Protein AF-A0A8S4RPH8-F1 (afdb_monomer_lite)

pLDDT: mean 87.45, std 13.66, range [38.25, 98.81]

Radius of gyration: 25.86 Å; chains: 1; bounding box: 67×75×61 Å

Foldseek 3Di:
DFDDPPDDDDPPDDQCVCVPPPDDDPRDTDDDDPPVVVVVVVVVLVVLLVLLLCLLVDPADVSNLVSLLVSLVVVDDLVSLQSSQCNNDVVGLVVQLVLLVVLVPDDPPDDRDDDPVLVRVLVNLCVQQNDPPSPPPPDDAADPVLVVLVSVLSSLVRNLSSLSSVLSSDHLVSSLVSLLVSLLSLLVSLVSLQVSQVSSCVRVVHDRQSSSNLSSLLVN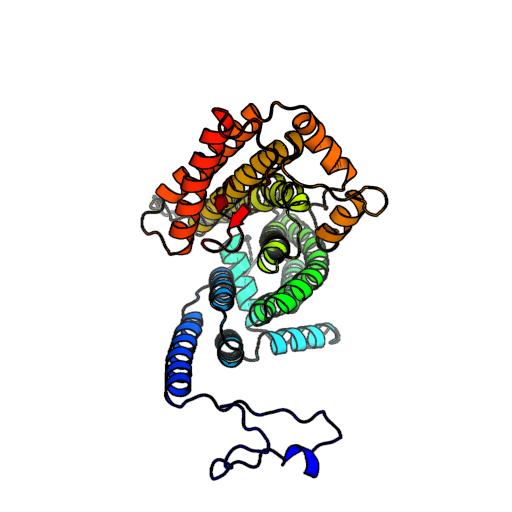LVSLLSNLLSCLLVVVDDLLLLLVSLVCLQPPSLVVNLVSSVSRLVSSVVVVVVVCVVVVDPDDDPDDSPCPVVSLVSLLSNLLSLLVNLLSLLCVLLLLGDDDDPVVDDPQVVVCVSCVSQQSHPVHDQHPVNVCVVCVVSNPDNSLVSLVSSLVSLVVSLVSLVVDPDDDLVSVLSNVQSVQSSVVSVCVSVVNCSVPSHHWDFQCPSPSRRGRTHDD

InterPro domains:
  IPR007244 NAA35-like [PTHR21373] (7-439)
  IPR057982 NAA35-like, TPR repeats [PF25789] (52-437)

Organism: NCBI:txid348720

Structure (mmCIF, N/CA/C/O backbone):
data_AF-A0A8S4RPH8-F1
#
_entry.id   AF-A0A8S4RPH8-F1
#
loop_
_atom_site.group_PDB
_atom_site.id
_atom_site.type_symbol
_atom_site.label_atom_id
_atom_site.label_alt_id
_atom_site.label_comp_id
_atom_site.label_asym_id
_atom_site.label_entity_id
_atom_site.label_seq_id
_atom_site.pdbx_PDB_ins_code
_atom_site.Cartn_x
_atom_site.Cartn_y
_atom_site.Cartn_z
_atom_site.occupancy
_atom_site.B_iso_or_equiv
_atom_site.auth_seq_id
_atom_site.auth_comp_id
_atom_site.auth_asym_id
_atom_site.auth_atom_id
_atom_site.pdbx_PDB_model_num
ATOM 1 N N . MET A 1 1 ? -29.205 -25.670 -6.471 1.00 46.91 1 MET A N 1
ATOM 2 C CA . MET A 1 1 ? -29.611 -26.889 -5.731 1.00 46.91 1 MET A CA 1
ATOM 3 C C . MET A 1 1 ? -28.368 -27.676 -5.351 1.00 46.91 1 MET A C 1
ATOM 5 O O . MET A 1 1 ? -27.483 -27.818 -6.190 1.00 46.91 1 MET A O 1
ATOM 9 N N . CYS A 1 2 ? -28.270 -28.148 -4.106 1.00 42.94 2 CYS A N 1
ATOM 10 C CA . CYS A 1 2 ? -27.351 -29.239 -3.774 1.00 42.94 2 CYS A CA 1
ATOM 11 C C . CYS A 1 2 ? -28.003 -30.526 -4.276 1.00 42.94 2 CYS A C 1
ATOM 13 O O . CYS A 1 2 ? -29.125 -30.809 -3.869 1.00 42.94 2 CYS A O 1
ATOM 15 N N . ILE A 1 3 ? -27.343 -31.258 -5.171 1.00 52.00 3 ILE A N 1
ATOM 16 C CA . ILE A 1 3 ? -27.846 -32.563 -5.604 1.00 52.00 3 ILE A CA 1
ATOM 17 C C . ILE A 1 3 ? -27.458 -33.559 -4.515 1.00 52.00 3 ILE A C 1
ATOM 19 O O . ILE A 1 3 ? -26.295 -33.945 -4.426 1.00 52.00 3 ILE A O 1
ATOM 23 N N . THR A 1 4 ? -28.391 -33.887 -3.627 1.00 50.34 4 THR A N 1
ATOM 24 C CA . THR A 1 4 ? -28.255 -34.999 -2.678 1.00 50.34 4 THR A CA 1
ATOM 25 C C . THR A 1 4 ? -28.663 -36.300 -3.366 1.00 50.34 4 THR A C 1
ATOM 27 O O . THR A 1 4 ? -29.328 -36.266 -4.403 1.00 50.34 4 THR A O 1
ATOM 30 N N . ALA A 1 5 ? -28.282 -37.447 -2.794 1.00 52.72 5 ALA A N 1
ATOM 31 C CA . ALA A 1 5 ? -28.662 -38.765 -3.314 1.00 52.72 5 ALA A CA 1
ATOM 32 C C . ALA A 1 5 ? -30.190 -38.934 -3.491 1.00 52.72 5 ALA A C 1
ATOM 34 O O . ALA A 1 5 ? -30.614 -39.683 -4.363 1.00 52.72 5 ALA A O 1
ATOM 35 N N . ASP A 1 6 ? -30.989 -38.172 -2.734 1.00 53.50 6 ASP A N 1
ATOM 36 C CA . ASP A 1 6 ? -32.458 -38.223 -2.740 1.00 53.50 6 ASP A CA 1
ATOM 37 C C . ASP A 1 6 ? -33.131 -37.181 -3.657 1.00 53.50 6 ASP A C 1
ATOM 39 O O . ASP A 1 6 ? -34.357 -37.093 -3.707 1.00 53.50 6 ASP A O 1
ATOM 43 N N . SER A 1 7 ? -32.363 -36.350 -4.371 1.00 56.56 7 SER A N 1
ATOM 44 C CA . SER A 1 7 ? -32.926 -35.370 -5.314 1.00 56.56 7 SER A CA 1
ATOM 45 C C . SER A 1 7 ? -33.059 -35.965 -6.725 1.00 56.56 7 SER A C 1
ATOM 47 O O . SER A 1 7 ? -32.158 -36.694 -7.145 1.00 56.56 7 SER A O 1
ATOM 49 N N . PRO A 1 8 ? -34.144 -35.674 -7.482 1.00 59.94 8 PRO A N 1
ATOM 50 C CA . PRO A 1 8 ? -34.321 -36.213 -8.828 1.00 59.94 8 PRO A CA 1
ATOM 51 C C . PRO A 1 8 ? -33.111 -35.853 -9.686 1.00 59.94 8 PRO A C 1
ATOM 53 O O . PRO A 1 8 ? -32.756 -34.676 -9.779 1.00 59.94 8 PRO A O 1
ATOM 56 N N . ASN A 1 9 ? -32.470 -36.862 -10.280 1.00 61.53 9 ASN A N 1
ATOM 57 C CA . ASN A 1 9 ? -31.233 -36.663 -11.021 1.00 61.53 9 ASN A CA 1
ATOM 58 C C . ASN A 1 9 ? -31.468 -35.667 -12.176 1.00 61.53 9 ASN A C 1
ATOM 60 O O . ASN A 1 9 ? -32.284 -35.959 -13.059 1.00 61.53 9 ASN A O 1
ATOM 64 N N . PRO A 1 10 ? -30.817 -34.486 -12.194 1.00 65.88 10 PRO A N 1
ATOM 65 C CA . PRO A 1 10 ? -30.970 -33.571 -13.312 1.00 65.88 10 PRO A CA 1
ATOM 66 C C . PRO A 1 10 ? -30.472 -34.249 -14.591 1.00 65.88 10 PRO A C 1
ATOM 68 O O . PRO A 1 10 ? -29.350 -34.750 -14.641 1.00 65.88 10 PRO A O 1
ATOM 71 N N . ILE A 1 11 ? -31.320 -34.267 -15.625 1.00 68.69 11 ILE A N 1
ATOM 72 C CA . ILE A 1 11 ? -31.035 -34.918 -16.912 1.00 68.69 11 ILE A CA 1
ATOM 73 C C . ILE A 1 11 ? -29.641 -34.504 -17.409 1.00 68.69 11 ILE A C 1
ATOM 75 O O . ILE A 1 11 ? -29.354 -33.315 -17.556 1.00 68.69 11 ILE A O 1
ATOM 79 N N . GLY A 1 12 ? -28.781 -35.494 -17.662 1.00 76.06 12 GLY A N 1
ATOM 80 C CA . GLY A 1 12 ? -27.424 -35.296 -18.180 1.00 76.06 12 GLY A CA 1
ATOM 81 C C . GLY A 1 12 ? -26.321 -35.102 -17.129 1.00 76.06 12 GLY A C 1
ATOM 82 O O . GLY A 1 12 ? -25.168 -34.932 -17.517 1.00 76.06 12 GLY A O 1
ATOM 83 N N . PHE A 1 13 ? -26.625 -35.153 -15.828 1.00 74.94 13 PHE A N 1
ATOM 84 C CA . PHE A 1 13 ? -25.622 -35.137 -14.756 1.00 74.94 13 PHE A CA 1
ATOM 85 C C . PHE A 1 13 ? -25.582 -36.489 -14.025 1.00 74.94 13 PHE A C 1
ATOM 87 O O . PHE A 1 13 ? -26.614 -37.101 -13.788 1.00 74.94 13 PHE A O 1
ATOM 94 N N . GLU A 1 14 ? -24.388 -36.966 -13.662 1.00 74.94 14 GLU A N 1
ATOM 95 C CA . GLU A 1 14 ? -24.196 -38.169 -12.834 1.00 74.94 14 GLU A CA 1
ATOM 96 C C . GLU A 1 14 ? -23.436 -37.773 -11.555 1.00 74.94 14 GLU A C 1
ATOM 98 O O . GLU A 1 14 ? -22.209 -37.625 -11.584 1.00 74.94 14 GLU A O 1
ATOM 103 N N . PRO A 1 15 ? -24.136 -37.537 -10.430 1.00 68.31 15 PRO A N 1
ATOM 104 C CA . PRO A 1 15 ? -23.531 -37.020 -9.201 1.00 68.31 15 PRO A CA 1
ATOM 105 C C . PRO A 1 15 ? -22.491 -37.965 -8.588 1.00 68.31 15 PRO A C 1
ATOM 107 O O . PRO A 1 15 ? -21.576 -37.504 -7.903 1.00 68.31 15 PRO A O 1
ATOM 110 N N . MET A 1 16 ? -22.610 -39.274 -8.844 1.00 69.31 16 MET A N 1
ATOM 111 C CA . MET A 1 16 ? -21.750 -40.306 -8.262 1.00 69.31 16 MET A CA 1
ATOM 112 C C . MET A 1 16 ? -20.625 -40.751 -9.201 1.00 69.31 16 MET A C 1
ATOM 114 O O . MET A 1 16 ? -19.896 -41.690 -8.882 1.00 69.31 16 MET A O 1
ATOM 118 N N . ILE A 1 17 ? -20.405 -40.053 -10.323 1.00 73.94 17 ILE A N 1
ATOM 119 C CA . ILE A 1 17 ? -19.349 -40.402 -11.289 1.00 73.94 17 ILE A CA 1
ATOM 120 C C . ILE A 1 17 ? -17.954 -40.449 -10.644 1.00 73.94 17 ILE A C 1
ATOM 122 O O . ILE A 1 17 ? -17.125 -41.297 -10.979 1.00 73.94 17 ILE A O 1
ATOM 126 N N . ASN A 1 18 ? -17.733 -39.603 -9.634 1.00 69.19 18 ASN A N 1
ATOM 127 C CA . ASN A 1 18 ? -16.489 -39.541 -8.871 1.00 69.19 18 ASN A CA 1
ATOM 128 C C . ASN A 1 18 ? -16.220 -40.814 -8.049 1.00 69.19 18 ASN A C 1
ATOM 130 O O . ASN A 1 18 ? -15.062 -41.109 -7.787 1.00 69.19 18 ASN A O 1
ATOM 134 N N . GLN A 1 19 ? -17.248 -41.587 -7.673 1.00 69.25 19 GLN A N 1
ATOM 135 C CA . GLN A 1 19 ? -17.074 -42.852 -6.941 1.00 69.25 19 GLN A CA 1
ATOM 136 C C . GLN A 1 19 ? -16.548 -43.984 -7.833 1.00 69.25 19 GLN A C 1
ATOM 138 O O . GLN A 1 19 ? -16.021 -44.967 -7.321 1.00 69.25 19 GLN A O 1
ATOM 143 N N . ARG A 1 20 ? -16.708 -43.864 -9.159 1.00 71.44 20 ARG A N 1
ATOM 144 C CA . ARG A 1 20 ? -16.336 -44.909 -10.125 1.00 71.44 20 ARG A CA 1
ATOM 145 C C . ARG A 1 20 ? -15.038 -44.616 -10.878 1.00 71.44 20 ARG A C 1
ATOM 147 O O . ARG A 1 20 ? -14.388 -45.557 -11.316 1.00 71.44 20 ARG A O 1
ATOM 154 N N . LEU A 1 21 ? -14.687 -43.339 -11.067 1.00 71.81 21 LEU A N 1
ATOM 155 C CA . LEU A 1 21 ? -13.603 -42.922 -11.973 1.00 71.81 21 LEU A CA 1
ATOM 156 C C . LEU A 1 21 ? -12.443 -42.176 -11.303 1.00 71.81 21 LEU A C 1
ATOM 158 O O . LEU A 1 21 ? -11.414 -41.984 -11.949 1.00 71.81 21 LEU A O 1
ATOM 162 N N . LEU A 1 22 ? -12.581 -41.732 -10.049 1.00 64.44 22 LEU A N 1
ATOM 163 C CA . LEU A 1 22 ? -11.522 -40.998 -9.352 1.00 64.44 22 LEU A CA 1
ATOM 164 C C . LEU A 1 22 ? -10.937 -41.820 -8.193 1.00 64.44 22 LEU A C 1
ATOM 166 O O . LEU A 1 22 ? -11.659 -42.602 -7.572 1.00 64.44 22 LEU A O 1
ATOM 170 N N . PRO A 1 23 ? -9.641 -41.632 -7.868 1.00 68.38 23 PRO A N 1
ATOM 171 C CA . PRO A 1 23 ? -9.047 -42.178 -6.649 1.00 68.38 23 PRO A CA 1
ATOM 172 C C . PRO A 1 23 ? -9.836 -41.729 -5.405 1.00 68.38 23 PRO A C 1
ATOM 174 O O . PRO A 1 23 ? -10.525 -40.703 -5.461 1.00 68.38 23 PRO A O 1
ATOM 177 N N . PRO A 1 24 ? -9.743 -42.470 -4.282 1.00 66.88 24 PRO A N 1
ATOM 178 C CA . PRO A 1 24 ? -10.590 -42.277 -3.108 1.00 66.88 24 PRO A CA 1
ATOM 179 C C . PRO A 1 24 ? -10.485 -40.842 -2.588 1.00 66.88 24 PRO A C 1
ATOM 181 O O . PRO A 1 24 ? -9.533 -40.447 -1.920 1.00 66.88 24 PRO A O 1
ATOM 184 N N . THR A 1 25 ? -11.496 -40.049 -2.920 1.00 68.62 25 THR A N 1
ATOM 185 C CA . THR A 1 25 ? -11.706 -38.693 -2.427 1.00 68.62 25 THR A CA 1
ATOM 186 C C . THR A 1 25 ? -13.096 -38.650 -1.817 1.00 68.62 25 THR A C 1
ATOM 188 O O . THR A 1 25 ? -14.011 -39.324 -2.294 1.00 68.62 25 THR A O 1
ATOM 191 N N . PHE A 1 26 ? -13.265 -37.889 -0.733 1.00 73.75 26 PHE A N 1
ATOM 192 C CA . PHE A 1 26 ? -14.580 -37.745 -0.113 1.00 73.75 26 PHE A CA 1
ATOM 193 C C . PHE A 1 26 ? -15.610 -37.282 -1.157 1.00 73.75 26 PHE A C 1
ATOM 195 O O . PHE A 1 26 ? -15.309 -36.345 -1.910 1.00 73.75 26 PHE A O 1
ATOM 202 N N . PRO A 1 27 ? -16.812 -37.892 -1.205 1.00 69.06 27 PRO A N 1
ATOM 203 C CA . PRO A 1 27 ? -17.864 -37.477 -2.122 1.00 69.06 27 PRO A CA 1
ATOM 204 C C . PRO A 1 27 ? -18.134 -35.974 -1.995 1.00 69.06 27 PRO A C 1
ATOM 206 O O . PRO A 1 27 ? -18.376 -35.460 -0.903 1.00 69.06 27 PRO A O 1
ATOM 209 N N . ARG A 1 28 ? -18.078 -35.252 -3.119 1.00 70.69 28 ARG A N 1
ATOM 210 C CA . ARG A 1 28 ? -18.385 -33.818 -3.175 1.00 70.69 28 ARG A CA 1
ATOM 211 C C . ARG A 1 28 ? -19.731 -33.614 -3.847 1.00 70.69 28 ARG A C 1
ATOM 213 O O . ARG A 1 28 ? -19.908 -33.998 -4.998 1.00 70.69 28 ARG A O 1
ATOM 220 N N . TYR A 1 29 ? -20.647 -32.947 -3.155 1.00 71.69 29 TYR A N 1
ATOM 221 C CA . TYR A 1 29 ? -21.921 -32.545 -3.740 1.00 71.69 29 TYR A CA 1
ATOM 222 C C . TYR A 1 29 ? -21.719 -31.367 -4.693 1.00 71.69 29 TYR A C 1
ATOM 224 O O . TYR A 1 29 ? -21.334 -30.268 -4.279 1.00 71.69 29 TYR A O 1
ATOM 232 N N . THR A 1 30 ? -22.005 -31.580 -5.975 1.00 70.50 30 THR A N 1
ATOM 233 C CA . THR A 1 30 ? -21.982 -30.506 -6.968 1.00 70.50 30 THR A CA 1
ATOM 234 C C . THR A 1 30 ? -23.157 -29.566 -6.721 1.00 70.50 30 THR A C 1
ATOM 236 O O . THR A 1 30 ? -24.324 -29.950 -6.819 1.00 70.50 30 THR A O 1
ATOM 239 N N . ARG A 1 31 ? -22.859 -28.305 -6.401 1.00 75.69 31 ARG A N 1
ATOM 240 C CA . ARG A 1 31 ? -23.871 -27.246 -6.345 1.00 75.69 31 ARG A CA 1
ATOM 241 C C . ARG A 1 31 ? -24.101 -26.710 -7.750 1.00 75.69 31 ARG A C 1
ATOM 243 O O . ARG A 1 31 ? -23.268 -25.968 -8.267 1.00 75.69 31 ARG A O 1
ATOM 250 N N . ILE A 1 32 ? -25.237 -27.052 -8.351 1.00 78.94 32 ILE A N 1
ATOM 251 C CA . ILE A 1 32 ? -25.654 -26.430 -9.610 1.00 78.94 32 ILE A CA 1
ATOM 252 C C . ILE A 1 32 ? -26.264 -25.064 -9.290 1.00 78.94 32 ILE A C 1
ATOM 254 O O . ILE A 1 32 ? -27.239 -24.968 -8.528 1.00 78.94 32 ILE A O 1
ATOM 258 N N . LYS A 1 33 ? -25.661 -24.011 -9.854 1.00 84.06 33 LYS A N 1
ATOM 259 C CA . LYS A 1 33 ? -26.178 -22.641 -9.773 1.00 84.06 33 LYS A CA 1
ATOM 260 C C . LYS A 1 33 ? -27.482 -22.524 -10.571 1.00 84.06 33 LYS A C 1
ATOM 262 O O . LYS A 1 33 ? -27.541 -23.048 -11.685 1.00 84.06 33 LYS A O 1
ATOM 267 N N . PRO A 1 34 ? -28.508 -21.831 -10.053 1.00 89.00 34 PRO A N 1
ATOM 268 C CA . PRO A 1 34 ? -29.688 -21.483 -10.836 1.00 89.00 34 PRO A CA 1
ATOM 269 C C . PRO A 1 34 ? -29.317 -20.737 -12.124 1.00 89.00 34 PRO A C 1
ATOM 271 O O . PRO A 1 34 ? -28.357 -19.965 -12.152 1.00 89.00 34 PRO A O 1
ATOM 274 N N . ARG A 1 35 ? -30.111 -20.924 -13.186 1.00 89.56 35 ARG A N 1
ATOM 275 C CA . ARG A 1 35 ? -29.867 -20.297 -14.498 1.00 89.56 35 ARG A CA 1
ATOM 276 C C . ARG A 1 35 ? -29.704 -18.775 -14.407 1.00 89.56 35 ARG A C 1
ATOM 278 O O . ARG A 1 35 ? -28.818 -18.235 -15.059 1.00 89.56 35 ARG A O 1
ATOM 285 N N . ALA A 1 36 ? -30.525 -18.100 -13.602 1.00 94.88 36 ALA A N 1
ATOM 286 C CA . ALA A 1 36 ? -30.471 -16.645 -13.448 1.00 94.88 36 ALA A CA 1
ATOM 287 C C . ALA A 1 36 ? -29.120 -16.175 -12.873 1.00 94.88 36 ALA A C 1
ATOM 289 O O . ALA A 1 36 ? -28.465 -15.319 -13.462 1.00 94.88 36 ALA A O 1
ATOM 290 N N . GLU A 1 37 ? -28.652 -16.809 -11.793 1.00 93.88 37 GLU A N 1
ATOM 291 C CA . GLU A 1 37 ? -27.339 -16.525 -11.196 1.00 93.88 37 GLU A CA 1
ATOM 292 C C . GLU A 1 37 ? -26.182 -16.843 -12.153 1.00 93.88 37 GLU A C 1
ATOM 294 O O . GLU A 1 37 ? -25.170 -16.142 -12.172 1.00 93.88 37 GLU A O 1
ATOM 299 N N . ALA A 1 38 ? -26.309 -17.907 -12.954 1.00 91.81 38 ALA A N 1
ATOM 300 C CA . ALA A 1 38 ? -25.299 -18.262 -13.946 1.00 91.81 38 ALA A CA 1
ATOM 301 C C . ALA A 1 38 ? -25.190 -17.199 -15.052 1.00 91.81 38 ALA A C 1
ATOM 303 O O . ALA A 1 38 ? -24.082 -16.795 -15.399 1.00 91.81 38 ALA A O 1
ATOM 304 N N . LEU A 1 39 ? -26.322 -16.709 -15.569 1.00 95.31 39 LEU A N 1
ATOM 305 C CA . LEU A 1 39 ? -26.347 -15.638 -16.569 1.00 95.31 39 LEU A CA 1
ATOM 306 C C . LEU A 1 39 ? -25.771 -14.330 -16.013 1.00 95.31 39 LEU A C 1
ATOM 308 O O . LEU A 1 39 ? -24.930 -13.719 -16.670 1.00 95.31 39 LEU A O 1
ATOM 312 N N . GLN A 1 40 ? -26.140 -13.953 -14.785 1.00 95.25 40 GLN A N 1
ATOM 313 C CA . GLN A 1 40 ? -25.557 -12.791 -14.109 1.00 95.25 40 GLN A CA 1
ATOM 314 C C . GLN A 1 40 ? -24.035 -12.932 -13.963 1.00 95.25 40 GLN A C 1
ATOM 316 O O . GLN A 1 40 ? -23.287 -12.006 -14.270 1.00 95.25 40 GLN A O 1
ATOM 321 N N . TYR A 1 41 ? -23.553 -14.110 -13.556 1.00 91.81 41 TYR A N 1
ATOM 322 C CA . TYR A 1 41 ? -22.118 -14.369 -13.454 1.00 91.81 41 TYR A CA 1
ATOM 323 C C . TYR A 1 41 ? -21.385 -14.160 -14.789 1.00 91.81 41 TYR A C 1
ATOM 325 O O . TYR A 1 41 ? -20.282 -13.604 -14.791 1.00 91.81 41 TYR A O 1
ATOM 333 N N . PHE A 1 42 ? -21.973 -14.594 -15.911 1.00 93.94 42 PHE A N 1
ATOM 334 C CA . PHE A 1 42 ? -21.388 -14.396 -17.238 1.00 93.94 42 PHE A CA 1
ATOM 335 C C . PHE A 1 42 ? -21.365 -12.922 -17.651 1.00 93.94 42 PHE A C 1
ATOM 337 O O . PHE A 1 42 ? -20.335 -12.466 -18.148 1.00 93.94 42 PHE A O 1
ATOM 344 N N . ASP A 1 43 ? -22.430 -12.162 -17.396 1.00 95.25 43 ASP A N 1
ATOM 345 C CA . ASP A 1 43 ? -22.459 -10.724 -17.695 1.00 95.25 43 ASP A CA 1
ATOM 346 C C . ASP A 1 43 ? -21.395 -9.952 -16.892 1.00 95.25 43 ASP A C 1
ATOM 348 O O . ASP A 1 43 ? -20.587 -9.185 -17.433 1.00 95.25 43 ASP A O 1
ATOM 352 N N . GLU A 1 44 ? -21.280 -10.251 -15.596 1.00 94.00 44 GLU A N 1
ATOM 353 C CA . GLU A 1 44 ? -20.223 -9.686 -14.761 1.00 94.00 44 GLU A CA 1
ATOM 354 C C . GLU A 1 44 ? -18.822 -10.124 -15.215 1.00 94.00 44 GLU A C 1
ATOM 356 O O . GLU A 1 44 ? -17.867 -9.349 -15.137 1.00 94.00 44 GLU A O 1
ATOM 361 N N . LEU A 1 45 ? -18.659 -11.369 -15.681 1.00 94.12 45 LEU A N 1
ATOM 362 C CA . LEU A 1 45 ? -17.385 -11.862 -16.204 1.00 94.12 45 LEU A CA 1
ATOM 363 C C . LEU A 1 45 ? -16.972 -11.087 -17.455 1.00 94.12 45 LEU A C 1
ATOM 365 O O . LEU A 1 45 ? -15.829 -10.635 -17.519 1.00 94.12 45 LEU A O 1
ATOM 369 N N . VAL A 1 46 ? -17.885 -10.886 -18.408 1.00 95.44 46 VAL A N 1
ATOM 370 C CA . VAL A 1 46 ? -17.630 -10.075 -19.607 1.00 95.44 46 VAL A CA 1
ATOM 371 C C . VAL A 1 46 ? -17.259 -8.649 -19.208 1.00 95.44 46 VAL A C 1
ATOM 373 O O . VAL A 1 46 ? -16.288 -8.096 -19.723 1.00 95.44 46 VAL A O 1
ATOM 376 N N . THR A 1 47 ? -17.951 -8.067 -18.228 1.00 94.88 47 THR A N 1
ATOM 377 C CA . THR A 1 47 ? -17.619 -6.737 -17.702 1.00 94.88 47 THR A CA 1
ATOM 378 C C . THR A 1 47 ? -16.221 -6.683 -17.082 1.00 94.88 47 THR A C 1
ATOM 380 O O . THR A 1 47 ? -15.451 -5.778 -17.408 1.00 94.88 47 THR A O 1
ATOM 383 N N . ARG A 1 48 ? -15.836 -7.678 -16.271 1.00 94.88 48 ARG A N 1
ATOM 384 C CA . ARG A 1 48 ? -14.478 -7.786 -15.708 1.00 94.88 48 ARG A CA 1
ATOM 385 C C . ARG A 1 48 ? -13.411 -7.964 -16.789 1.00 94.88 48 ARG A C 1
ATOM 387 O O . ARG A 1 48 ? -12.347 -7.367 -16.676 1.00 94.88 48 ARG A O 1
ATOM 394 N N . LEU A 1 49 ? -13.677 -8.741 -17.840 1.00 95.25 49 LEU A N 1
ATOM 395 C CA . LEU A 1 49 ? -12.745 -8.927 -18.960 1.00 95.25 49 LEU A CA 1
ATOM 396 C C . LEU A 1 49 ? -12.587 -7.648 -19.795 1.00 95.25 49 LEU A C 1
ATOM 398 O O . LEU A 1 49 ? -11.462 -7.263 -20.106 1.00 95.25 49 LEU A O 1
ATOM 402 N N . ARG A 1 50 ? -13.683 -6.928 -20.077 1.00 95.00 50 ARG A N 1
ATOM 403 C CA . ARG A 1 50 ? -13.630 -5.593 -20.703 1.00 95.00 50 ARG A CA 1
ATOM 404 C C . ARG A 1 50 ? -12.860 -4.596 -19.846 1.00 95.00 50 ARG A C 1
ATOM 406 O O . ARG A 1 50 ? -12.133 -3.763 -20.379 1.00 95.00 50 ARG A O 1
ATOM 413 N N . HIS A 1 51 ? -13.013 -4.664 -18.523 1.00 95.06 51 HIS A N 1
ATOM 414 C CA . HIS A 1 51 ? -12.227 -3.835 -17.620 1.00 95.06 51 HIS A CA 1
ATOM 415 C C . HIS A 1 51 ? -10.743 -4.202 -17.700 1.00 95.06 51 HIS A C 1
ATOM 417 O O . HIS A 1 51 ? -9.942 -3.305 -17.933 1.00 95.06 51 HIS A O 1
ATOM 423 N N . ALA A 1 52 ? -10.394 -5.491 -17.609 1.00 95.69 52 ALA A N 1
ATOM 424 C CA . ALA A 1 52 ? -9.019 -5.982 -17.720 1.00 95.69 52 ALA A CA 1
ATOM 425 C C . ALA A 1 52 ? -8.337 -5.539 -19.021 1.00 95.69 52 ALA A C 1
ATOM 427 O O . ALA A 1 52 ? -7.170 -5.168 -18.985 1.00 95.69 52 ALA A O 1
ATOM 428 N N . TRP A 1 53 ? -9.068 -5.494 -20.142 1.00 95.88 53 TRP A N 1
ATOM 429 C CA . TRP A 1 53 ? -8.559 -4.998 -21.426 1.00 95.88 53 TRP A CA 1
ATOM 430 C C . TRP A 1 53 ? -7.985 -3.578 -21.350 1.00 95.88 53 TRP A C 1
ATOM 432 O O . TRP A 1 53 ? -7.041 -3.264 -22.063 1.00 95.88 53 TRP A O 1
ATOM 442 N N . LYS A 1 54 ? -8.472 -2.724 -20.440 1.00 96.06 54 LYS A N 1
ATOM 443 C CA . LYS A 1 54 ? -7.956 -1.353 -20.272 1.00 96.06 54 LYS A CA 1
ATOM 444 C C . LYS A 1 54 ? -6.475 -1.298 -19.874 1.00 96.06 54 LYS A C 1
ATOM 446 O O . LYS A 1 54 ? -5.872 -0.235 -20.005 1.00 96.06 54 LYS A O 1
ATOM 451 N N . ILE A 1 55 ? -5.875 -2.412 -19.441 1.00 95.56 55 ILE A N 1
ATOM 452 C CA . ILE A 1 55 ? -4.432 -2.498 -19.192 1.00 95.56 55 ILE A CA 1
ATOM 453 C C . ILE A 1 55 ? -3.598 -2.162 -20.434 1.00 95.56 55 ILE A C 1
ATOM 455 O O . ILE A 1 55 ? -2.507 -1.621 -20.296 1.00 95.56 55 ILE A O 1
ATOM 459 N N . THR A 1 56 ? -4.119 -2.402 -21.644 1.00 92.25 56 THR A N 1
ATOM 460 C CA . THR A 1 56 ? -3.418 -2.079 -22.899 1.00 92.25 56 THR A CA 1
ATOM 461 C C . THR A 1 56 ? -3.241 -0.575 -23.103 1.00 92.25 56 THR A C 1
ATOM 463 O O . THR A 1 56 ? -2.445 -0.156 -23.935 1.00 92.25 56 THR A O 1
ATOM 466 N N . SER A 1 57 ? -3.991 0.245 -22.362 1.00 93.38 57 SER A N 1
ATOM 467 C CA . SER A 1 57 ? -3.873 1.703 -22.373 1.00 93.38 57 SER A CA 1
ATOM 468 C C . SER A 1 57 ? -2.869 2.231 -21.342 1.00 93.38 57 SER A C 1
ATOM 470 O O . SER A 1 57 ? -2.640 3.440 -21.286 1.00 93.38 57 SER A O 1
ATOM 472 N N . ALA A 1 58 ? -2.286 1.369 -20.499 1.00 92.69 58 ALA A N 1
ATOM 473 C CA . ALA A 1 58 ? -1.271 1.780 -19.539 1.00 92.69 58 ALA A CA 1
ATOM 474 C C . ALA A 1 58 ? 0.014 2.186 -20.275 1.00 92.69 58 ALA A C 1
ATOM 476 O O . ALA A 1 58 ? 0.593 1.414 -21.033 1.00 92.69 58 ALA A O 1
ATOM 477 N N . THR A 1 59 ? 0.467 3.415 -20.039 1.00 89.75 59 THR A N 1
ATOM 478 C CA . THR A 1 59 ? 1.602 4.011 -20.762 1.00 89.75 59 THR A CA 1
ATOM 479 C C . THR A 1 59 ? 2.952 3.757 -20.100 1.00 89.75 59 THR A C 1
ATOM 481 O O . THR A 1 59 ? 3.989 4.008 -20.705 1.00 89.75 59 THR A O 1
ATOM 484 N N . ASN A 1 60 ? 2.959 3.308 -18.845 1.00 92.44 60 ASN A N 1
ATOM 485 C CA . ASN A 1 60 ? 4.167 3.059 -18.066 1.00 92.44 60 ASN A CA 1
ATOM 486 C C . ASN A 1 60 ? 3.911 2.001 -16.981 1.00 92.44 60 ASN A C 1
ATOM 488 O O . ASN A 1 60 ? 2.763 1.707 -16.634 1.00 92.44 60 ASN A O 1
ATOM 492 N N . PHE A 1 61 ? 5.001 1.473 -16.418 1.00 95.69 61 PHE A N 1
ATOM 493 C CA . PHE A 1 61 ? 4.961 0.413 -15.411 1.00 95.69 61 PHE A CA 1
ATOM 494 C C . PHE A 1 61 ? 4.173 0.791 -14.148 1.00 95.69 61 PHE A C 1
ATOM 496 O O . PHE A 1 61 ? 3.414 -0.033 -13.653 1.00 95.69 61 PHE A O 1
ATOM 503 N N . HIS A 1 62 ? 4.310 2.019 -13.630 1.00 95.00 62 HIS A N 1
ATOM 504 C CA . HIS A 1 62 ? 3.621 2.430 -12.398 1.00 95.00 62 HIS A CA 1
ATOM 505 C C . HIS A 1 62 ? 2.104 2.469 -12.596 1.00 95.00 62 HIS A C 1
ATOM 507 O O . HIS A 1 62 ? 1.369 1.902 -11.795 1.00 95.00 62 HIS A O 1
ATOM 513 N N . THR A 1 63 ? 1.636 3.033 -13.715 1.00 93.69 63 THR A N 1
ATOM 514 C CA . THR A 1 63 ? 0.208 3.026 -14.067 1.00 93.69 63 THR A CA 1
ATOM 515 C C . THR A 1 63 ? -0.324 1.610 -14.285 1.00 93.69 63 THR A C 1
ATOM 517 O O . THR A 1 63 ? -1.440 1.306 -13.866 1.00 93.69 63 THR A O 1
ATOM 520 N N . ALA A 1 64 ? 0.464 0.729 -14.909 1.00 95.75 64 ALA A N 1
ATOM 521 C CA . ALA A 1 64 ? 0.093 -0.675 -15.048 1.00 95.75 64 ALA A CA 1
ATOM 522 C C . ALA A 1 64 ? -0.021 -1.355 -13.676 1.00 95.75 64 ALA A C 1
ATOM 524 O O . ALA A 1 64 ? -1.036 -1.979 -13.385 1.00 95.75 64 ALA A O 1
ATOM 525 N N . LEU A 1 65 ? 0.977 -1.197 -12.805 1.00 95.94 65 LEU A N 1
ATOM 526 C CA . LEU A 1 65 ? 0.984 -1.782 -11.466 1.00 95.94 65 LEU A CA 1
ATOM 527 C C . LEU A 1 65 ? -0.211 -1.302 -10.628 1.00 95.94 65 LEU A C 1
ATOM 529 O O . LEU A 1 65 ? -0.897 -2.127 -10.022 1.00 95.94 65 LEU A O 1
ATOM 533 N N . ASP A 1 66 ? -0.515 -0.003 -10.648 1.00 93.38 66 ASP A N 1
ATOM 534 C CA . ASP A 1 66 ? -1.692 0.567 -9.982 1.00 93.38 66 ASP A CA 1
ATOM 535 C C . ASP A 1 66 ? -2.990 -0.057 -10.497 1.00 93.38 66 ASP A C 1
ATOM 537 O O . ASP A 1 66 ? -3.855 -0.435 -9.704 1.00 93.38 66 ASP A O 1
ATOM 541 N N . PHE A 1 67 ? -3.098 -0.244 -11.817 1.00 95.12 67 PHE A N 1
ATOM 542 C CA . PHE A 1 67 ? -4.225 -0.943 -12.423 1.00 95.12 67 PHE A CA 1
ATOM 543 C C . PHE A 1 67 ? -4.325 -2.392 -11.927 1.00 95.12 67 PHE A C 1
ATOM 545 O O . PHE A 1 67 ? -5.414 -2.841 -11.577 1.00 95.12 67 PHE A O 1
ATOM 552 N N . PHE A 1 68 ? -3.211 -3.126 -11.853 1.00 95.50 68 PHE A N 1
ATOM 553 C CA . PHE A 1 68 ? -3.186 -4.496 -11.329 1.00 95.50 68 PHE A CA 1
ATOM 554 C C . PHE A 1 68 ? -3.663 -4.569 -9.877 1.00 95.50 68 PHE A C 1
ATOM 556 O O . PHE A 1 68 ? -4.471 -5.439 -9.538 1.00 95.50 68 PHE A O 1
ATOM 563 N N . MET A 1 69 ? -3.197 -3.657 -9.023 1.00 92.25 69 MET A N 1
ATOM 564 C CA . MET A 1 69 ? -3.621 -3.597 -7.626 1.00 92.25 69 MET A CA 1
ATOM 565 C C . MET A 1 69 ? -5.103 -3.246 -7.502 1.00 92.25 69 MET A C 1
ATOM 567 O O . MET A 1 69 ? -5.819 -3.909 -6.751 1.00 92.25 69 MET A O 1
ATOM 571 N N . GLU A 1 70 ? -5.589 -2.268 -8.266 1.00 91.06 70 GLU A N 1
ATOM 572 C CA . GLU A 1 70 ? -6.999 -1.872 -8.245 1.00 91.06 70 GLU A CA 1
ATOM 573 C C . GLU A 1 70 ? -7.916 -2.973 -8.788 1.00 91.06 70 GLU A C 1
ATOM 575 O O . GLU A 1 70 ? -8.920 -3.328 -8.173 1.00 91.06 70 GLU A O 1
ATOM 580 N N . PHE A 1 71 ? -7.530 -3.618 -9.885 1.00 93.00 71 PHE A N 1
ATOM 581 C CA . PHE A 1 71 ? -8.274 -4.746 -10.433 1.00 93.00 71 PHE A CA 1
ATOM 582 C C . PHE A 1 71 ? -8.365 -5.908 -9.435 1.00 93.00 71 PHE A C 1
ATOM 584 O O . PHE A 1 71 ? -9.411 -6.541 -9.269 1.00 93.00 71 PHE A O 1
ATOM 591 N N . SER A 1 72 ? -7.269 -6.174 -8.720 1.00 89.31 72 SER A N 1
ATOM 592 C CA . SER A 1 72 ? -7.218 -7.200 -7.680 1.00 89.31 72 SER A CA 1
ATOM 593 C C . SER A 1 72 ? -8.153 -6.903 -6.501 1.00 89.31 72 SER A C 1
ATOM 595 O O . SER A 1 72 ? -8.724 -7.821 -5.897 1.00 89.31 72 SER A O 1
ATOM 597 N N . ARG A 1 73 ? -8.376 -5.617 -6.199 1.00 84.50 73 ARG A N 1
ATOM 598 C CA . ARG A 1 73 ? -9.275 -5.174 -5.125 1.00 84.50 73 ARG A CA 1
ATOM 599 C C . ARG A 1 73 ? -10.742 -5.494 -5.379 1.00 84.50 73 ARG A C 1
ATOM 601 O O . ARG A 1 73 ? -11.475 -5.667 -4.405 1.00 84.50 73 ARG A O 1
ATOM 608 N N . GLN A 1 74 ? -11.162 -5.639 -6.635 1.00 82.75 74 GLN A N 1
ATOM 609 C CA . GLN A 1 74 ? -12.560 -5.844 -7.041 1.00 82.75 74 GLN A CA 1
ATOM 610 C C . GLN A 1 74 ? -13.055 -7.304 -6.904 1.00 82.75 74 GLN A C 1
ATOM 612 O O . GLN A 1 74 ? -14.018 -7.699 -7.558 1.00 82.75 74 GLN A O 1
ATOM 617 N N . ARG A 1 75 ? -12.402 -8.143 -6.076 1.00 74.50 75 ARG A N 1
ATOM 618 C CA . ARG A 1 75 ? -12.707 -9.588 -5.903 1.00 74.50 75 ARG A CA 1
ATOM 619 C C . ARG A 1 75 ? -12.842 -10.342 -7.242 1.00 74.50 75 ARG A C 1
ATOM 621 O O . ARG A 1 75 ? -13.679 -11.231 -7.398 1.00 74.50 75 ARG A O 1
ATOM 628 N N . ALA A 1 76 ? -12.005 -9.992 -8.218 1.00 83.12 76 ALA A N 1
ATOM 629 C CA . ALA A 1 76 ? -12.046 -10.570 -9.555 1.00 83.12 76 ALA A CA 1
ATOM 630 C C . ALA A 1 76 ? -11.807 -12.095 -9.541 1.00 83.12 76 ALA A C 1
ATOM 632 O O . ALA A 1 76 ? -10.971 -12.618 -8.797 1.00 83.12 76 ALA A O 1
ATOM 633 N N . CYS A 1 77 ? -12.523 -12.829 -10.399 1.00 87.69 77 CYS A N 1
ATOM 634 C CA . CYS A 1 77 ? -12.390 -14.284 -10.484 1.00 87.69 77 CYS A CA 1
ATOM 635 C C . CYS A 1 77 ? -11.016 -14.707 -11.041 1.00 87.69 77 CYS A C 1
ATOM 637 O O . CYS A 1 77 ? -10.248 -13.889 -11.554 1.00 87.69 77 CYS A O 1
ATOM 639 N N . ILE A 1 78 ? -10.678 -15.996 -10.924 1.00 89.88 78 ILE A N 1
ATOM 640 C CA . ILE A 1 78 ? -9.392 -16.521 -11.412 1.00 89.88 78 ILE A CA 1
ATOM 641 C C . ILE A 1 78 ? -9.185 -16.248 -12.905 1.00 89.88 78 ILE A C 1
ATOM 643 O O . ILE A 1 78 ? -8.150 -15.707 -13.270 1.00 89.88 78 ILE A O 1
ATOM 647 N N . LEU A 1 79 ? -10.201 -16.500 -13.737 1.00 92.19 79 LEU A N 1
ATOM 648 C CA . LEU A 1 79 ? -10.113 -16.316 -15.184 1.00 92.19 79 LEU A CA 1
ATOM 649 C C . LEU A 1 79 ? -9.776 -14.868 -15.555 1.00 92.19 79 LEU A C 1
ATOM 651 O O . LEU A 1 79 ? -8.848 -14.627 -16.318 1.00 92.19 79 LEU A O 1
ATOM 655 N N . SER A 1 80 ? -10.480 -13.897 -14.973 1.00 93.44 80 SER A N 1
ATOM 656 C CA . SER A 1 80 ? -10.254 -12.482 -15.273 1.00 93.44 80 SER A CA 1
ATOM 657 C C . SER A 1 80 ? -8.892 -11.977 -14.777 1.00 93.44 80 SER A C 1
ATOM 659 O O . SER A 1 80 ? -8.266 -11.163 -15.449 1.00 93.44 80 SER A O 1
ATOM 661 N N . ARG A 1 81 ? -8.393 -12.486 -13.640 1.00 91.94 81 ARG A N 1
ATOM 662 C CA . ARG A 1 81 ? -7.040 -12.164 -13.142 1.00 91.94 81 ARG A CA 1
ATOM 663 C C . ARG A 1 81 ? -5.942 -12.786 -14.006 1.00 91.94 81 ARG A C 1
ATOM 665 O O . ARG A 1 81 ? -4.908 -12.158 -14.217 1.00 91.94 81 ARG A O 1
ATOM 672 N N . SER A 1 82 ? -6.157 -14.000 -14.508 1.00 91.62 82 SER A N 1
ATOM 673 C CA . SER A 1 82 ? -5.243 -14.656 -15.448 1.00 91.62 82 SER A CA 1
ATOM 674 C C . SER A 1 82 ? -5.234 -13.957 -16.808 1.00 91.62 82 SER A C 1
ATOM 676 O O . SER A 1 82 ? -4.165 -13.736 -17.368 1.00 91.62 82 SER A O 1
ATOM 678 N N . ALA A 1 83 ? -6.402 -13.544 -17.310 1.00 93.88 83 ALA A N 1
ATOM 679 C CA . ALA A 1 83 ? -6.512 -12.783 -18.550 1.00 93.88 83 ALA A CA 1
ATOM 680 C C . ALA A 1 83 ? -5.763 -11.446 -18.457 1.00 93.88 83 ALA A C 1
ATOM 682 O O . ALA A 1 83 ? -4.964 -11.145 -19.335 1.00 93.88 83 ALA A O 1
ATOM 683 N N . LEU A 1 84 ? -5.944 -10.687 -17.367 1.00 95.31 84 LEU A N 1
ATOM 684 C CA . LEU A 1 84 ? -5.211 -9.438 -17.134 1.00 95.31 84 LEU A CA 1
ATOM 685 C C . LEU A 1 84 ? -3.686 -9.634 -17.202 1.00 95.31 84 LEU A C 1
ATOM 687 O O . LEU A 1 84 ? -2.985 -8.854 -17.840 1.00 95.31 84 LEU A O 1
ATOM 691 N N . GLN A 1 85 ? -3.178 -10.695 -16.574 1.00 93.69 85 GLN A N 1
ATOM 692 C CA . GLN A 1 85 ? -1.753 -11.023 -16.607 1.00 93.69 85 GLN A CA 1
ATOM 693 C C . GLN A 1 85 ? -1.241 -11.269 -18.034 1.00 93.69 85 GLN A C 1
ATOM 695 O O . GLN A 1 85 ? -0.205 -10.722 -18.399 1.00 93.69 85 GLN A O 1
ATOM 700 N N . LEU A 1 86 ? -1.978 -12.043 -18.836 1.00 93.56 86 LEU A N 1
ATOM 701 C CA . LEU A 1 86 ? -1.623 -12.344 -20.229 1.00 93.56 86 LEU A CA 1
ATOM 702 C C . LEU A 1 86 ? -1.751 -11.134 -21.165 1.00 93.56 86 LEU A C 1
ATOM 704 O O . LEU A 1 86 ? -1.003 -11.032 -22.131 1.00 93.56 86 LEU A O 1
ATOM 708 N N . LEU A 1 87 ? -2.689 -10.224 -20.886 1.00 94.19 87 LEU A N 1
ATOM 709 C CA . LEU A 1 87 ? -2.879 -8.996 -21.665 1.00 94.19 87 LEU A CA 1
ATOM 710 C C . LEU A 1 87 ? -1.742 -7.990 -21.460 1.00 94.19 87 LEU A C 1
ATOM 712 O O . LEU A 1 87 ? -1.453 -7.213 -22.365 1.00 94.19 87 LEU A O 1
ATOM 716 N N . TYR A 1 88 ? -1.114 -7.985 -20.281 1.00 93.62 88 TYR A N 1
ATOM 717 C CA . TYR A 1 88 ? -0.002 -7.082 -19.984 1.00 93.62 88 TYR A CA 1
ATOM 718 C C . TYR A 1 88 ? 1.358 -7.632 -20.426 1.00 93.62 88 TYR A C 1
ATOM 720 O O . TYR A 1 88 ? 2.143 -6.907 -21.032 1.00 93.62 88 TYR A O 1
ATOM 728 N N . LEU A 1 89 ? 1.645 -8.905 -20.124 1.00 88.56 89 LEU A N 1
ATOM 729 C CA . LEU A 1 89 ? 2.880 -9.578 -20.529 1.00 88.56 89 LEU A CA 1
ATOM 730 C C . LEU A 1 89 ? 2.554 -10.911 -21.197 1.00 88.56 89 LEU A C 1
ATOM 732 O O . LEU A 1 89 ? 1.884 -11.764 -20.611 1.00 88.56 89 LEU A O 1
ATOM 736 N N . SER A 1 90 ? 3.084 -11.096 -22.406 1.00 86.19 90 SER A N 1
ATOM 737 C CA . SER A 1 90 ? 3.066 -12.365 -23.127 1.00 86.19 90 SER A CA 1
ATOM 738 C C . SER A 1 90 ? 4.510 -12.775 -23.460 1.00 86.19 90 SER A C 1
ATOM 740 O O . SER A 1 90 ? 5.179 -12.050 -24.199 1.00 86.19 90 SER A O 1
ATOM 742 N N . PRO A 1 91 ? 5.023 -13.887 -22.899 1.00 85.19 91 PRO A N 1
ATOM 743 C CA . PRO A 1 91 ? 4.321 -14.813 -22.008 1.00 85.19 91 PRO A CA 1
ATOM 744 C C . PRO A 1 91 ? 4.055 -14.189 -20.620 1.00 85.19 91 PRO A C 1
ATOM 746 O O . PRO A 1 91 ? 4.670 -13.187 -20.259 1.00 85.19 91 PRO A O 1
ATOM 749 N N . SER A 1 92 ? 3.126 -14.782 -19.853 1.00 87.56 92 SER A N 1
ATOM 750 C CA . SER A 1 92 ? 2.615 -14.245 -18.571 1.00 87.56 92 SER A CA 1
ATOM 751 C C . SER A 1 92 ? 3.715 -13.747 -17.610 1.00 87.56 92 SER A C 1
ATOM 753 O O . SER A 1 92 ? 4.847 -14.231 -17.687 1.00 87.56 92 SER A O 1
ATOM 755 N N . PRO A 1 93 ? 3.419 -12.869 -16.627 1.00 89.62 93 PRO A N 1
ATOM 756 C CA . PRO A 1 93 ? 4.395 -12.451 -15.616 1.00 89.62 93 PRO A CA 1
ATOM 757 C C . PRO A 1 93 ? 5.070 -13.637 -14.904 1.00 89.62 93 PRO A C 1
ATOM 759 O O . PRO A 1 93 ? 6.281 -13.628 -14.704 1.00 89.62 93 PRO A O 1
ATOM 762 N N . ALA A 1 94 ? 4.323 -14.710 -14.617 1.00 88.44 94 ALA A N 1
ATOM 763 C CA . ALA A 1 94 ? 4.873 -15.942 -14.044 1.00 88.44 94 ALA A CA 1
ATOM 764 C C . ALA A 1 94 ? 5.909 -16.606 -14.970 1.00 88.44 94 ALA A C 1
ATOM 766 O O . ALA A 1 94 ? 6.996 -16.989 -14.539 1.00 88.44 94 ALA A O 1
ATOM 767 N N . SER A 1 95 ? 5.589 -16.702 -16.262 1.00 89.56 95 SER A N 1
ATOM 768 C CA . SER A 1 95 ? 6.501 -17.229 -17.279 1.00 89.56 95 SER A CA 1
ATOM 769 C C . SER A 1 95 ? 7.729 -16.330 -17.433 1.00 89.56 95 SER A C 1
ATOM 771 O O . SER A 1 95 ? 8.851 -16.826 -17.458 1.00 89.56 95 SER A O 1
ATOM 773 N N . THR A 1 96 ? 7.536 -15.010 -17.447 1.00 90.19 96 THR A N 1
ATOM 774 C CA . THR A 1 96 ? 8.614 -14.012 -17.495 1.00 90.19 96 THR A CA 1
ATOM 775 C C . THR A 1 96 ? 9.576 -14.171 -16.318 1.00 90.19 96 THR A C 1
ATOM 777 O O . THR A 1 96 ? 10.786 -14.226 -16.529 1.00 90.19 96 THR A O 1
ATOM 780 N N . ALA A 1 97 ? 9.058 -14.340 -15.099 1.00 87.50 97 ALA A N 1
ATOM 781 C CA . ALA A 1 97 ? 9.873 -14.595 -13.915 1.00 87.50 97 ALA A CA 1
ATOM 782 C C . ALA A 1 97 ? 10.688 -15.897 -14.034 1.00 87.50 97 ALA A C 1
ATOM 784 O O . ALA A 1 97 ? 11.881 -15.905 -13.729 1.00 87.50 97 ALA A O 1
ATOM 785 N N . SER A 1 98 ? 10.071 -16.981 -14.524 1.00 87.81 98 SER A N 1
ATOM 786 C CA . SER A 1 98 ? 10.756 -18.269 -14.711 1.00 87.81 98 SER A CA 1
ATOM 787 C C . SER A 1 98 ? 11.862 -18.213 -15.772 1.00 87.81 98 SER A C 1
ATOM 789 O O . SER A 1 98 ? 12.953 -18.737 -15.555 1.00 87.81 98 SER A O 1
ATOM 791 N N . MET A 1 99 ? 11.627 -17.512 -16.887 1.00 86.44 99 MET A N 1
ATOM 792 C CA . MET A 1 99 ? 12.628 -17.331 -17.941 1.00 86.44 99 MET A CA 1
ATOM 793 C C . MET A 1 99 ? 13.800 -16.479 -17.458 1.00 86.44 99 MET A C 1
ATOM 795 O O . MET A 1 99 ? 14.944 -16.804 -17.752 1.00 86.44 99 MET A O 1
ATOM 799 N N . ALA A 1 100 ? 13.536 -15.424 -16.683 1.00 84.94 100 ALA A N 1
ATOM 800 C CA . ALA A 1 100 ? 14.585 -14.588 -16.104 1.00 84.94 100 ALA A CA 1
ATOM 801 C C . ALA A 1 100 ? 15.475 -15.375 -15.128 1.00 84.94 100 ALA A C 1
ATOM 803 O O . ALA A 1 100 ? 16.692 -15.201 -15.119 1.00 84.94 100 ALA A O 1
ATOM 804 N N . GLN A 1 101 ? 14.886 -16.286 -14.346 1.00 81.81 101 GLN A N 1
ATOM 805 C CA . GLN A 1 101 ? 15.644 -17.189 -13.479 1.00 81.81 101 GLN A CA 1
ATOM 806 C C . GLN A 1 101 ? 16.531 -18.151 -14.280 1.00 81.81 101 GLN A C 1
ATOM 808 O O . GLN A 1 101 ? 17.683 -18.356 -13.912 1.00 81.81 101 GLN A O 1
ATOM 813 N N . ALA A 1 102 ? 16.018 -18.718 -15.376 1.00 79.12 102 ALA A N 1
ATOM 814 C CA . ALA A 1 102 ? 16.814 -19.570 -16.257 1.00 79.12 102 ALA A CA 1
ATOM 815 C C . ALA A 1 102 ? 17.952 -18.781 -16.928 1.00 79.12 102 ALA A C 1
ATOM 817 O O . ALA A 1 102 ? 19.087 -19.248 -16.962 1.00 79.12 102 ALA A O 1
ATOM 818 N N . ALA A 1 103 ? 17.670 -17.556 -17.386 1.00 74.62 103 ALA A N 1
ATOM 819 C CA . ALA A 1 103 ? 18.651 -16.681 -18.020 1.00 74.62 103 ALA A CA 1
ATOM 820 C C . ALA A 1 103 ? 19.809 -16.315 -17.077 1.00 74.62 103 ALA A C 1
ATOM 822 O O . ALA A 1 103 ? 20.956 -16.279 -17.521 1.00 74.62 103 ALA A O 1
ATOM 823 N N . ALA A 1 104 ? 19.539 -16.113 -15.782 1.00 69.31 104 ALA A N 1
ATOM 824 C CA . ALA A 1 104 ? 20.565 -15.834 -14.774 1.00 69.31 104 ALA A CA 1
ATOM 825 C C . ALA A 1 104 ? 21.595 -16.971 -14.602 1.00 69.31 104 ALA A C 1
ATOM 827 O O . ALA A 1 104 ? 22.712 -16.708 -14.167 1.00 69.31 104 ALA A O 1
ATOM 828 N N . ASN A 1 105 ? 21.245 -18.205 -14.982 1.00 68.94 105 ASN A N 1
ATOM 829 C CA . ASN A 1 105 ? 22.123 -19.377 -14.906 1.00 68.94 105 ASN A CA 1
ATOM 830 C C . ASN A 1 105 ? 22.884 -19.655 -16.220 1.00 68.94 105 ASN A C 1
ATOM 832 O O . ASN A 1 105 ? 23.582 -20.663 -16.324 1.00 68.94 105 ASN A O 1
ATOM 836 N N . THR A 1 106 ? 22.741 -18.797 -17.237 1.00 65.75 106 THR A N 1
ATOM 837 C CA . THR A 1 106 ? 23.395 -18.978 -18.544 1.00 65.75 106 THR A CA 1
ATOM 838 C C . THR A 1 106 ? 24.848 -18.482 -18.480 1.00 65.75 106 THR A C 1
ATOM 840 O O . THR A 1 106 ? 25.075 -17.387 -17.959 1.00 65.75 106 THR A O 1
ATOM 843 N N . PRO A 1 107 ? 25.842 -19.225 -19.008 1.00 61.12 107 PRO A N 1
ATOM 844 C CA . PRO A 1 107 ? 27.245 -18.805 -18.992 1.00 61.12 107 PRO A CA 1
ATOM 845 C C . PRO A 1 107 ? 27.482 -17.446 -19.669 1.00 61.12 107 PRO A C 1
ATOM 847 O O . PRO A 1 107 ? 26.866 -17.123 -20.689 1.00 61.12 107 PRO A O 1
ATOM 850 N N . ALA A 1 108 ? 28.417 -16.662 -19.123 1.00 56.38 108 ALA A N 1
ATOM 851 C CA . ALA A 1 108 ? 28.830 -15.383 -19.695 1.00 56.38 108 ALA A CA 1
ATOM 852 C C . ALA A 1 108 ? 29.386 -15.577 -21.122 1.00 56.38 108 ALA A C 1
ATOM 854 O O . ALA A 1 108 ? 30.315 -16.355 -21.322 1.00 56.38 108 ALA A O 1
ATOM 855 N N . GLY A 1 109 ? 28.809 -14.883 -22.111 1.00 57.38 109 GLY A N 1
ATOM 856 C CA . GLY A 1 109 ? 29.261 -14.909 -23.513 1.00 57.38 109 GLY A CA 1
ATOM 857 C C . GLY A 1 109 ? 28.185 -15.266 -24.546 1.00 57.38 109 GLY A C 1
ATOM 858 O O . GLY A 1 109 ? 28.373 -14.990 -25.728 1.00 57.38 109 GLY A O 1
ATOM 859 N N . GLN A 1 110 ? 27.037 -15.813 -24.132 1.00 59.47 110 GLN A N 1
ATOM 860 C CA . GLN A 1 110 ? 25.875 -15.973 -25.018 1.00 59.47 110 GLN A CA 1
ATOM 861 C C . GLN A 1 110 ? 24.989 -14.719 -24.996 1.00 59.47 110 GLN A C 1
ATOM 863 O O . GLN A 1 110 ? 24.795 -14.101 -23.946 1.00 59.47 110 GLN A O 1
ATOM 868 N N . GLN A 1 111 ? 24.444 -14.334 -26.159 1.00 54.31 111 GLN A N 1
ATOM 869 C CA . GLN A 1 111 ? 23.493 -13.224 -26.256 1.00 54.31 111 GLN A CA 1
ATOM 870 C C . GLN A 1 111 ? 22.272 -13.525 -25.381 1.00 54.31 111 GLN A C 1
ATOM 872 O O . GLN A 1 111 ? 21.486 -14.424 -25.679 1.00 54.31 111 GLN A O 1
ATOM 877 N N . ARG A 1 112 ? 22.116 -12.765 -24.291 1.00 61.66 112 ARG A N 1
ATOM 878 C CA . ARG A 1 112 ? 20.915 -12.832 -23.459 1.00 61.66 112 ARG A CA 1
ATOM 879 C C . ARG A 1 112 ? 19.713 -12.387 -24.299 1.00 61.66 112 ARG A C 1
ATOM 881 O O . ARG A 1 112 ? 19.793 -11.334 -24.938 1.00 61.66 112 ARG A O 1
ATOM 888 N N . PRO A 1 113 ? 18.608 -13.150 -24.314 1.00 60.78 113 PRO A N 1
ATOM 889 C CA . PRO A 1 113 ? 17.417 -12.752 -25.048 1.00 60.78 113 PRO A CA 1
ATOM 890 C C . PRO A 1 113 ? 16.921 -11.395 -24.536 1.00 60.78 113 PRO A C 1
ATOM 892 O O . PRO A 1 113 ? 16.841 -11.157 -23.329 1.00 60.78 113 PRO A O 1
ATOM 895 N N . GLN A 1 114 ? 16.600 -10.486 -25.457 1.00 64.12 114 GLN A N 1
ATOM 896 C CA . GLN A 1 114 ? 15.994 -9.208 -25.097 1.00 64.12 114 GLN A CA 1
ATOM 897 C C . GLN A 1 114 ? 14.611 -9.463 -24.494 1.00 64.12 114 GLN A C 1
ATOM 899 O O . GLN A 1 114 ? 13.689 -9.925 -25.166 1.00 64.12 114 GLN A O 1
ATOM 904 N N . HIS A 1 115 ? 14.465 -9.165 -23.207 1.00 75.44 115 HIS A N 1
ATOM 905 C CA . HIS A 1 115 ? 13.182 -9.243 -22.528 1.00 75.44 115 HIS A CA 1
ATOM 906 C C . HIS A 1 115 ? 12.434 -7.921 -22.696 1.00 75.44 115 HIS A C 1
ATOM 908 O O . HIS A 1 115 ? 12.863 -6.910 -22.149 1.00 75.44 115 HIS A O 1
ATOM 914 N N . VAL A 1 116 ? 11.265 -7.940 -23.344 1.00 85.81 116 VAL A N 1
ATOM 915 C CA . VAL A 1 116 ? 10.359 -6.772 -23.452 1.00 85.81 116 VAL A CA 1
ATOM 916 C C . VAL A 1 116 ? 10.103 -6.125 -22.084 1.00 85.81 116 VAL A C 1
ATOM 918 O O . VAL A 1 116 ? 10.018 -4.906 -21.953 1.00 85.81 116 VAL A O 1
ATOM 921 N N . PHE A 1 117 ? 10.038 -6.938 -21.025 1.00 91.31 117 PHE A N 1
ATOM 922 C CA . PHE A 1 117 ? 9.848 -6.436 -19.669 1.00 91.31 117 PHE A CA 1
ATOM 923 C C . PHE A 1 117 ? 11.038 -5.614 -19.148 1.00 91.31 117 PHE A C 1
ATOM 925 O O . PHE A 1 117 ? 10.832 -4.656 -18.411 1.00 91.31 117 PHE A O 1
ATOM 932 N N . MET A 1 118 ? 12.268 -5.904 -19.581 1.00 90.94 118 MET A N 1
ATOM 933 C CA . MET A 1 118 ? 13.433 -5.069 -19.274 1.00 90.94 118 MET A CA 1
ATOM 934 C C . MET A 1 118 ? 13.272 -3.658 -19.849 1.00 90.94 118 MET A C 1
ATOM 936 O O . MET A 1 118 ? 13.620 -2.685 -19.182 1.00 90.94 118 MET A O 1
ATOM 940 N N . ASP A 1 119 ? 12.718 -3.526 -21.056 1.00 90.44 119 ASP A N 1
ATOM 941 C CA . ASP A 1 119 ? 12.482 -2.220 -21.681 1.00 90.44 119 ASP A CA 1
ATOM 942 C C . ASP A 1 119 ? 11.402 -1.429 -20.934 1.00 90.44 119 ASP A C 1
ATOM 944 O O . ASP A 1 119 ? 11.564 -0.229 -20.702 1.00 90.44 119 ASP A O 1
ATOM 948 N N . ILE A 1 120 ? 10.353 -2.115 -20.467 1.00 93.69 120 ILE A N 1
ATOM 949 C CA . ILE A 1 120 ? 9.317 -1.539 -19.597 1.00 93.69 120 ILE A CA 1
ATOM 950 C C . ILE A 1 120 ? 9.930 -1.010 -18.291 1.00 93.69 120 ILE A C 1
ATOM 952 O O . ILE A 1 120 ? 9.642 0.120 -17.888 1.00 93.69 120 ILE A O 1
ATOM 956 N N . LEU A 1 121 ? 10.794 -1.793 -17.635 1.00 94.62 121 LEU A N 1
ATOM 957 C CA . LEU A 1 121 ? 11.474 -1.373 -16.404 1.00 94.62 121 LEU A CA 1
ATOM 958 C C . LEU A 1 121 ? 12.446 -0.215 -16.659 1.00 94.62 121 LEU A C 1
ATOM 960 O O . LEU A 1 121 ? 12.481 0.744 -15.890 1.00 94.62 121 LEU A O 1
ATOM 964 N N . ARG A 1 122 ? 13.182 -0.240 -17.774 1.00 93.12 122 ARG A N 1
ATOM 965 C CA . ARG A 1 122 ? 14.080 0.855 -18.163 1.00 93.12 122 ARG A CA 1
ATOM 966 C C . ARG A 1 122 ? 13.320 2.169 -18.356 1.00 93.12 122 ARG A C 1
ATOM 968 O O . ARG A 1 122 ? 13.744 3.204 -17.839 1.00 93.12 122 ARG A O 1
ATOM 975 N N . GLU A 1 123 ? 12.191 2.141 -19.062 1.00 92.00 123 GLU A N 1
ATOM 976 C CA . GLU A 1 123 ? 11.355 3.333 -19.243 1.00 92.00 123 GLU A CA 1
ATOM 977 C C . GLU A 1 123 ? 10.676 3.756 -17.927 1.00 92.00 123 GLU A C 1
ATOM 979 O O . GLU A 1 123 ? 10.484 4.948 -17.689 1.00 92.00 123 GLU A O 1
ATOM 984 N N . SER A 1 124 ? 10.394 2.823 -17.010 1.00 94.75 124 SER A N 1
ATOM 985 C CA . SER A 1 124 ? 9.946 3.147 -15.647 1.00 94.75 124 SER A CA 1
ATOM 986 C C . SER A 1 124 ? 10.995 3.948 -14.873 1.00 94.75 124 SER A C 1
ATOM 988 O O . SER A 1 124 ? 10.675 5.021 -14.365 1.00 94.75 124 SER A O 1
ATOM 990 N N . VAL A 1 125 ? 12.255 3.500 -14.844 1.00 94.00 125 VAL A N 1
ATOM 991 C CA . VAL A 1 125 ? 13.353 4.244 -14.199 1.00 94.00 125 VAL A CA 1
ATOM 992 C C . VAL A 1 125 ? 13.481 5.640 -14.814 1.00 94.00 125 VAL A C 1
ATOM 994 O O . VAL A 1 125 ? 13.525 6.651 -14.111 1.00 94.00 125 VAL A O 1
ATOM 997 N N . LYS A 1 126 ? 13.483 5.717 -16.146 1.00 89.56 126 LYS A N 1
ATOM 998 C CA . LYS A 1 126 ? 13.631 6.976 -16.880 1.00 89.56 126 LYS A CA 1
ATOM 999 C C . LYS A 1 126 ? 12.470 7.946 -16.648 1.00 89.56 126 LYS A C 1
ATOM 1001 O O . LYS A 1 126 ? 12.698 9.132 -16.428 1.00 89.56 126 LYS A O 1
ATOM 1006 N N . SER A 1 127 ? 11.231 7.466 -16.663 1.00 89.50 127 SER A N 1
ATOM 1007 C CA . SER A 1 127 ? 10.055 8.306 -16.402 1.00 89.50 127 SER A CA 1
ATOM 1008 C C . SER A 1 127 ? 9.944 8.738 -14.935 1.00 89.50 127 SER A C 1
ATOM 1010 O O . SER A 1 127 ? 9.399 9.813 -14.672 1.00 89.50 127 SER A O 1
ATOM 1012 N N . PHE A 1 128 ? 10.479 7.947 -13.994 1.00 91.56 128 PHE A N 1
ATOM 1013 C CA . PHE A 1 128 ? 10.431 8.222 -12.556 1.00 91.56 128 PHE A CA 1
ATOM 1014 C C . PHE A 1 128 ? 11.535 9.174 -12.085 1.00 91.56 128 PHE A C 1
ATOM 1016 O O . PHE A 1 128 ? 11.226 10.231 -11.546 1.00 91.56 128 PHE A O 1
ATOM 1023 N N . VAL A 1 129 ? 12.807 8.832 -12.317 1.00 89.81 129 VAL A N 1
ATOM 1024 C CA . VAL A 1 129 ? 13.967 9.591 -11.800 1.00 89.81 129 VAL A CA 1
ATOM 1025 C C . VAL A 1 129 ? 14.841 10.210 -12.894 1.00 89.81 129 VAL A C 1
ATOM 1027 O O . VAL A 1 129 ? 15.673 11.061 -12.592 1.00 89.81 129 VAL A O 1
ATOM 1030 N N . ASN A 1 130 ? 14.623 9.832 -14.159 1.00 85.50 130 ASN A N 1
ATOM 1031 C CA . ASN A 1 130 ? 15.294 10.367 -15.352 1.00 85.50 130 ASN A CA 1
ATOM 1032 C C . ASN A 1 130 ? 16.828 10.464 -15.217 1.00 85.50 130 ASN A C 1
ATOM 1034 O O . ASN A 1 130 ? 17.367 11.569 -15.294 1.00 85.50 130 ASN A O 1
ATOM 1038 N N . PRO A 1 131 ? 17.542 9.342 -15.006 1.00 81.12 131 PRO A N 1
ATOM 1039 C CA . PRO A 1 131 ? 18.987 9.376 -14.831 1.00 81.12 131 PRO A CA 1
ATOM 1040 C C . PRO A 1 131 ? 19.679 9.860 -16.119 1.00 81.12 131 PRO A C 1
ATOM 1042 O O . PRO A 1 131 ? 19.294 9.442 -17.222 1.00 81.12 131 PRO A O 1
ATOM 1045 N N . PRO A 1 132 ? 20.706 10.726 -16.019 1.00 65.25 132 PRO A N 1
ATOM 1046 C CA . PRO A 1 132 ? 21.511 11.108 -17.167 1.00 65.25 132 PRO A CA 1
ATOM 1047 C C . PRO A 1 132 ? 22.150 9.841 -17.756 1.00 65.25 132 PRO A C 1
ATOM 1049 O O . PRO A 1 132 ? 22.656 8.997 -17.025 1.00 65.25 132 PRO A O 1
ATOM 1052 N N . ASN A 1 133 ? 22.103 9.707 -19.084 1.00 59.38 133 ASN A N 1
ATOM 1053 C CA . ASN A 1 133 ? 22.663 8.591 -19.867 1.00 59.38 133 ASN A CA 1
ATOM 1054 C C . ASN A 1 133 ? 21.845 7.281 -19.964 1.00 59.38 133 ASN A C 1
ATOM 1056 O O . ASN A 1 133 ? 22.330 6.321 -20.553 1.00 59.38 133 ASN A O 1
ATOM 1060 N N . VAL A 1 134 ? 20.569 7.254 -19.549 1.00 53.06 134 VAL A N 1
ATOM 1061 C CA . VAL A 1 134 ? 19.591 6.219 -20.000 1.00 53.06 134 VAL A CA 1
ATOM 1062 C C . VAL A 1 134 ? 18.766 6.699 -21.216 1.00 53.06 134 VAL A C 1
ATOM 1064 O O . VAL A 1 134 ? 17.891 6.007 -21.738 1.00 53.06 134 VAL A O 1
ATOM 1067 N N . SER A 1 135 ? 19.079 7.884 -21.748 1.00 44.22 135 SER A N 1
ATOM 1068 C CA . SER A 1 135 ? 18.617 8.317 -23.069 1.00 44.22 135 SER A CA 1
ATOM 1069 C C . SER A 1 135 ? 19.464 7.633 -24.148 1.00 44.22 135 SER A C 1
ATOM 1071 O O . SER A 1 135 ? 20.560 8.087 -24.466 1.00 44.22 135 SER A O 1
ATOM 1073 N N . MET A 1 136 ? 18.953 6.540 -24.723 1.00 42.62 136 MET A N 1
ATOM 1074 C CA . MET A 1 136 ? 19.572 5.733 -25.796 1.00 42.62 136 MET A CA 1
ATOM 1075 C C . MET A 1 136 ? 19.875 6.487 -27.119 1.00 42.62 136 MET A C 1
ATOM 1077 O O . MET A 1 136 ? 20.059 5.860 -28.158 1.00 42.62 136 MET A O 1
ATOM 1081 N N . LYS A 1 137 ? 19.944 7.825 -27.130 1.00 39.09 137 LYS A N 1
ATOM 1082 C CA . LYS A 1 137 ? 20.327 8.614 -28.315 1.00 39.09 137 LYS A CA 1
ATOM 1083 C C . LYS A 1 137 ? 21.534 9.537 -28.136 1.00 39.09 137 LYS A C 1
ATOM 1085 O O . LYS A 1 137 ? 21.905 10.200 -29.097 1.00 39.09 137 LYS A O 1
ATOM 1090 N N . ALA A 1 138 ? 22.205 9.531 -26.985 1.00 38.50 138 ALA A N 1
ATOM 1091 C CA . ALA A 1 138 ? 23.550 10.097 -26.878 1.00 38.50 138 ALA A CA 1
ATOM 1092 C C . ALA A 1 138 ? 24.586 8.967 -26.954 1.00 38.50 138 ALA A C 1
ATOM 1094 O O . ALA A 1 138 ? 25.191 8.564 -25.963 1.00 38.50 138 ALA A O 1
ATOM 1095 N N . ALA A 1 139 ? 24.755 8.440 -28.167 1.00 42.66 139 ALA A N 1
ATOM 1096 C CA . ALA A 1 139 ? 26.022 7.855 -28.570 1.00 42.66 139 ALA A CA 1
ATOM 1097 C C . ALA A 1 139 ? 27.146 8.885 -28.320 1.00 42.66 139 ALA A C 1
ATOM 1099 O O . ALA A 1 139 ? 26.899 10.087 -28.410 1.00 42.66 139 ALA A O 1
ATOM 1100 N N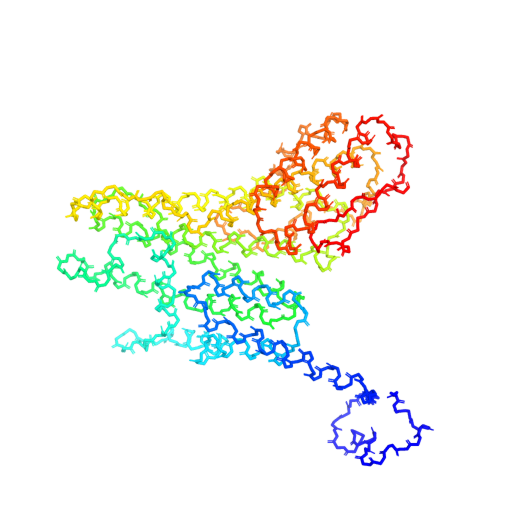 . VAL A 1 140 ? 28.373 8.409 -28.083 1.00 38.25 140 VAL A N 1
ATOM 1101 C CA . VAL A 1 140 ? 29.631 9.193 -27.997 1.00 38.25 140 VAL A CA 1
ATOM 1102 C C . VAL A 1 140 ? 30.070 9.659 -26.585 1.00 38.25 140 VAL A C 1
ATOM 1104 O O . VAL A 1 140 ? 30.736 10.677 -26.459 1.00 38.25 140 VAL A O 1
ATOM 1107 N N . GLY A 1 141 ? 29.804 8.919 -25.494 1.00 47.59 141 GLY A N 1
ATOM 1108 C CA . GLY A 1 141 ? 30.455 9.297 -24.217 1.00 47.59 141 GLY A CA 1
ATOM 1109 C C . GLY A 1 141 ? 30.354 8.390 -22.990 1.00 47.59 141 GLY A C 1
ATOM 1110 O O . GLY A 1 141 ? 30.972 8.702 -21.978 1.00 47.59 141 GLY A O 1
ATOM 1111 N N . THR A 1 142 ? 29.600 7.291 -23.012 1.00 53.41 142 THR A N 1
ATOM 1112 C CA . THR A 1 142 ? 29.503 6.408 -21.836 1.00 53.41 142 THR A CA 1
ATOM 1113 C C . THR A 1 142 ? 30.622 5.374 -21.822 1.00 53.41 142 THR A C 1
ATOM 1115 O O . THR A 1 142 ? 30.773 4.640 -22.800 1.00 53.41 142 THR A O 1
ATOM 1118 N N . ASN A 1 143 ? 31.329 5.252 -20.694 1.00 64.19 143 ASN A N 1
ATOM 1119 C CA . ASN A 1 143 ? 32.233 4.135 -20.424 1.00 64.19 143 ASN A CA 1
ATOM 1120 C C . ASN A 1 143 ? 31.486 2.799 -20.648 1.00 64.19 143 ASN A C 1
ATOM 1122 O O . ASN A 1 143 ? 30.497 2.547 -19.950 1.00 64.19 143 ASN A O 1
ATOM 1126 N N . PRO A 1 144 ? 31.932 1.931 -21.582 1.00 68.25 144 PRO A N 1
ATOM 1127 C CA . PRO A 1 144 ? 31.342 0.610 -21.819 1.00 68.25 144 PRO A CA 1
ATOM 1128 C C . PRO A 1 144 ? 31.030 -0.222 -20.554 1.00 68.25 144 PRO A C 1
ATOM 1130 O O . PRO A 1 144 ? 29.918 -0.751 -20.488 1.00 68.25 144 PRO A O 1
ATOM 1133 N N . PRO A 1 145 ? 31.896 -0.281 -19.513 1.00 76.38 145 PRO A N 1
ATOM 1134 C CA . PRO A 1 145 ? 31.604 -1.062 -18.302 1.00 76.38 145 PRO A CA 1
ATOM 1135 C C . PRO A 1 145 ? 30.404 -0.540 -17.495 1.00 76.38 145 PRO A C 1
ATOM 1137 O O . PRO A 1 145 ? 29.658 -1.323 -16.915 1.00 76.38 145 PRO A O 1
ATOM 1140 N N . THR A 1 146 ? 30.160 0.775 -17.486 1.00 78.25 146 THR A N 1
ATOM 1141 C CA . THR A 1 146 ? 29.018 1.374 -16.772 1.00 78.25 146 THR A CA 1
ATOM 1142 C C . THR A 1 146 ? 27.690 0.952 -17.374 1.00 78.25 146 THR A C 1
ATOM 1144 O O . THR A 1 146 ? 26.737 0.657 -16.654 1.00 78.25 146 THR A O 1
ATOM 1147 N N . ARG A 1 147 ? 27.626 0.897 -18.705 1.00 78.88 147 ARG A N 1
ATOM 1148 C CA . ARG A 1 147 ? 26.419 0.473 -19.410 1.00 78.88 147 ARG A CA 1
ATOM 1149 C C . ARG A 1 147 ? 26.101 -0.992 -19.130 1.00 78.88 147 ARG A C 1
ATOM 1151 O O . ARG A 1 147 ? 24.949 -1.312 -18.850 1.00 78.88 147 ARG A O 1
ATOM 1158 N N . GLU A 1 148 ? 27.111 -1.854 -19.186 1.00 82.94 148 GLU A N 1
ATOM 1159 C CA . GLU A 1 148 ? 26.949 -3.280 -18.906 1.00 82.94 148 GLU A CA 1
ATOM 1160 C C . GLU A 1 148 ? 26.444 -3.518 -17.477 1.00 82.94 148 GLU A C 1
ATOM 1162 O O . GLU A 1 148 ? 25.528 -4.311 -17.268 1.00 82.94 148 GLU A O 1
ATOM 1167 N N . PHE A 1 149 ? 26.963 -2.769 -16.500 1.00 83.69 149 PHE A N 1
ATOM 1168 C CA . PHE A 1 149 ? 26.525 -2.874 -15.109 1.00 83.69 149 PHE A CA 1
ATOM 1169 C C . PHE A 1 149 ? 25.047 -2.483 -14.926 1.00 83.69 149 PHE A C 1
ATOM 1171 O O . PHE A 1 149 ? 24.285 -3.216 -14.297 1.00 83.69 149 PHE A O 1
ATOM 1178 N N . VAL A 1 150 ? 24.602 -1.387 -15.555 1.00 88.12 150 VAL A N 1
ATOM 1179 C CA . VAL A 1 150 ? 23.184 -0.974 -15.547 1.00 88.12 150 VAL A CA 1
ATOM 1180 C C . VAL A 1 150 ? 22.291 -2.008 -16.244 1.00 88.12 150 VAL A C 1
ATOM 1182 O O . VAL A 1 150 ? 21.203 -2.316 -15.757 1.00 88.12 150 VAL A O 1
ATOM 1185 N N . GLU A 1 151 ? 22.721 -2.563 -17.380 1.00 87.00 151 GLU A N 1
ATOM 1186 C CA . GLU A 1 151 ? 21.967 -3.610 -18.084 1.00 87.00 151 GLU A CA 1
ATOM 1187 C C . GLU A 1 151 ? 21.878 -4.908 -17.260 1.00 87.00 151 GLU A C 1
ATOM 1189 O O . GLU A 1 151 ? 20.824 -5.552 -17.234 1.00 87.00 151 GLU A O 1
ATOM 1194 N N . ASN A 1 152 ? 22.934 -5.267 -16.526 1.00 88.69 152 ASN A N 1
ATOM 1195 C CA . ASN A 1 152 ? 22.942 -6.406 -15.606 1.00 88.69 152 ASN A CA 1
ATOM 1196 C C . ASN A 1 152 ? 21.979 -6.207 -14.434 1.00 88.69 152 ASN A C 1
ATOM 1198 O O . ASN A 1 152 ? 21.164 -7.095 -14.170 1.00 88.69 152 ASN A O 1
ATOM 1202 N N . PHE A 1 153 ? 21.998 -5.031 -13.809 1.00 92.56 153 PHE A N 1
ATOM 1203 C CA . PHE A 1 153 ? 21.050 -4.674 -12.757 1.00 92.56 153 PHE A CA 1
ATOM 1204 C C . PHE A 1 153 ? 19.596 -4.745 -13.251 1.00 92.56 153 PHE A C 1
ATOM 1206 O O . PHE A 1 153 ? 18.746 -5.397 -12.641 1.00 92.56 153 PHE A O 1
ATOM 1213 N N . LEU A 1 154 ? 19.300 -4.148 -14.414 1.00 92.06 154 LEU A N 1
ATOM 1214 C CA . LEU A 1 154 ? 17.958 -4.205 -15.006 1.00 92.06 154 LEU A CA 1
ATOM 1215 C C . LEU A 1 154 ? 17.540 -5.639 -15.352 1.00 92.06 154 LEU A C 1
ATOM 1217 O O . LEU A 1 154 ? 16.368 -5.977 -15.196 1.00 92.06 154 LEU A O 1
ATOM 1221 N N . THR A 1 155 ? 18.480 -6.489 -15.774 1.00 90.44 155 THR A N 1
ATOM 1222 C CA . THR A 1 155 ? 18.224 -7.920 -15.999 1.00 90.44 155 THR A CA 1
ATOM 1223 C C . THR A 1 155 ? 17.812 -8.612 -14.697 1.00 90.44 155 THR A C 1
ATOM 1225 O O . THR A 1 155 ? 16.830 -9.355 -14.681 1.00 90.44 155 THR A O 1
ATOM 1228 N N . ARG A 1 156 ? 18.509 -8.343 -13.585 1.00 92.00 156 ARG A N 1
ATOM 1229 C CA . ARG A 1 156 ? 18.180 -8.908 -12.265 1.00 92.00 156 ARG A CA 1
ATOM 1230 C C . ARG A 1 156 ? 16.840 -8.406 -11.726 1.00 92.00 156 ARG A C 1
ATOM 1232 O O . ARG A 1 156 ? 16.129 -9.169 -11.078 1.00 92.00 156 ARG A O 1
ATOM 1239 N N . CYS A 1 157 ? 16.430 -7.189 -12.084 1.00 95.06 157 CYS A N 1
ATOM 1240 C CA . CYS A 1 157 ? 15.110 -6.655 -11.738 1.00 95.06 157 CYS A CA 1
ATOM 1241 C C . CYS A 1 157 ? 13.944 -7.408 -12.412 1.00 95.06 157 CYS A C 1
ATOM 1243 O O . CYS A 1 157 ? 12.838 -7.414 -11.874 1.00 95.06 157 CYS A O 1
ATOM 1245 N N . ILE A 1 158 ? 14.149 -8.063 -13.564 1.00 94.25 158 ILE A N 1
ATOM 1246 C CA . ILE A 1 158 ? 13.060 -8.693 -14.339 1.00 94.25 158 ILE A CA 1
ATOM 1247 C C . ILE A 1 158 ? 12.249 -9.663 -13.473 1.00 94.25 158 ILE A C 1
ATOM 1249 O O . ILE A 1 158 ? 11.020 -9.592 -13.465 1.00 94.25 158 ILE A O 1
ATOM 1253 N N . ARG A 1 159 ? 12.914 -10.558 -12.731 1.00 93.94 159 ARG A N 1
ATOM 1254 C CA . ARG A 1 159 ? 12.222 -11.584 -11.940 1.00 93.94 159 ARG A CA 1
ATOM 1255 C C . ARG A 1 159 ? 11.417 -10.983 -10.775 1.00 93.94 159 ARG A C 1
ATOM 1257 O O . ARG A 1 159 ? 10.211 -11.240 -10.755 1.00 93.94 159 ARG A O 1
ATOM 1264 N N . PRO A 1 160 ? 11.994 -10.200 -9.841 1.00 95.88 160 PRO A N 1
ATOM 1265 C CA . PRO A 1 160 ? 11.235 -9.657 -8.710 1.00 95.88 160 PRO A CA 1
ATOM 1266 C C . PRO A 1 160 ? 10.062 -8.777 -9.156 1.00 95.88 160 PRO A C 1
ATOM 1268 O O . PRO A 1 160 ? 8.953 -8.902 -8.642 1.00 95.88 160 PRO A O 1
ATOM 1271 N N . PHE A 1 161 ? 10.244 -7.960 -10.196 1.00 97.44 161 PHE A N 1
ATOM 1272 C CA . PHE A 1 161 ? 9.163 -7.123 -10.717 1.00 97.44 161 PHE A CA 1
ATOM 1273 C C . PHE A 1 161 ? 8.082 -7.919 -11.465 1.00 97.44 161 PHE A C 1
ATOM 1275 O O . PHE A 1 161 ? 6.903 -7.568 -11.399 1.00 97.44 161 PHE A O 1
ATOM 1282 N N . ALA A 1 162 ? 8.436 -9.011 -12.147 1.00 95.81 162 ALA A N 1
ATOM 1283 C CA . ALA A 1 162 ? 7.446 -9.888 -12.768 1.00 95.81 162 ALA A CA 1
ATOM 1284 C C . ALA A 1 162 ? 6.636 -10.640 -11.699 1.00 95.81 162 ALA A C 1
ATOM 1286 O O . ALA A 1 162 ? 5.415 -10.766 -11.823 1.00 95.81 162 ALA A O 1
ATOM 1287 N N . VAL A 1 163 ? 7.293 -11.059 -10.609 1.00 96.12 163 VAL A N 1
ATOM 1288 C CA . VAL A 1 163 ? 6.634 -11.630 -9.426 1.00 96.12 163 VAL A CA 1
ATOM 1289 C C . VAL A 1 163 ? 5.716 -10.596 -8.773 1.00 96.12 163 VAL A C 1
ATOM 1291 O O . VAL A 1 163 ? 4.577 -10.931 -8.470 1.00 96.12 163 VAL A O 1
ATOM 1294 N N . LEU A 1 164 ? 6.128 -9.332 -8.633 1.00 97.06 164 LEU A N 1
ATOM 1295 C CA . LEU A 1 164 ? 5.276 -8.259 -8.097 1.00 97.06 164 LEU A CA 1
ATOM 1296 C C . LEU A 1 164 ? 3.946 -8.135 -8.864 1.00 97.06 164 LEU A C 1
ATOM 1298 O O . LEU A 1 164 ? 2.868 -8.091 -8.264 1.00 97.06 164 LEU A O 1
ATOM 1302 N N . VAL A 1 165 ? 4.003 -8.148 -10.199 1.00 95.94 165 VAL A N 1
ATOM 1303 C CA . VAL A 1 165 ? 2.800 -8.130 -11.048 1.00 95.94 165 VAL A CA 1
ATOM 1304 C C . VAL A 1 165 ? 1.987 -9.419 -10.879 1.00 95.94 165 VAL A C 1
ATOM 1306 O O . VAL A 1 165 ? 0.765 -9.371 -10.727 1.00 95.94 165 VAL A O 1
ATOM 1309 N N . GLN A 1 166 ? 2.650 -10.579 -10.855 1.00 95.12 166 GLN A N 1
ATOM 1310 C CA . GLN A 1 166 ? 2.006 -11.880 -10.650 1.00 95.12 166 GLN A CA 1
ATOM 1311 C C . GLN A 1 166 ? 1.247 -11.945 -9.316 1.00 95.12 166 GLN A C 1
ATOM 1313 O O . GLN A 1 166 ? 0.135 -12.478 -9.260 1.00 95.12 166 GLN A O 1
ATOM 1318 N N . VAL A 1 167 ? 1.820 -11.384 -8.246 1.00 95.31 167 VAL A N 1
ATOM 1319 C CA . VAL A 1 167 ? 1.230 -11.367 -6.904 1.00 95.31 167 VAL A CA 1
ATOM 1320 C C . VAL A 1 167 ? -0.147 -10.722 -6.925 1.00 95.31 167 VAL A C 1
ATOM 1322 O O . VAL A 1 167 ? -1.083 -11.293 -6.366 1.00 95.31 167 VAL A O 1
ATOM 1325 N N . CYS A 1 168 ? -0.329 -9.629 -7.669 1.00 92.94 168 CYS A N 1
ATOM 1326 C CA . CYS A 1 168 ? -1.630 -8.972 -7.823 1.00 92.94 168 CYS A CA 1
ATOM 1327 C C . CYS A 1 168 ? -2.716 -9.914 -8.390 1.00 92.94 168 CYS A C 1
ATOM 1329 O O . CYS A 1 168 ? -3.906 -9.723 -8.138 1.00 92.94 168 CYS A O 1
ATOM 1331 N N . GLY A 1 169 ? -2.331 -10.971 -9.111 1.00 91.38 169 GLY A N 1
ATOM 1332 C CA . GLY A 1 169 ? -3.231 -11.998 -9.633 1.00 91.38 169 GLY A CA 1
ATOM 1333 C C . GLY A 1 169 ? -3.642 -13.086 -8.631 1.00 91.38 169 GLY A C 1
ATOM 1334 O O . GLY A 1 169 ? -4.570 -13.849 -8.912 1.00 91.38 169 GLY A O 1
ATOM 1335 N N . HIS A 1 170 ? -3.003 -13.182 -7.463 1.00 92.31 170 HIS A N 1
ATOM 1336 C CA . HIS A 1 170 ? -3.333 -14.167 -6.428 1.00 92.31 170 HIS A CA 1
ATOM 1337 C C . HIS A 1 170 ? -4.537 -13.754 -5.573 1.00 92.31 170 HIS A C 1
ATOM 1339 O O . HIS A 1 170 ? -5.058 -12.650 -5.699 1.00 92.31 170 HIS A O 1
ATOM 1345 N N . ASN A 1 171 ? -5.080 -14.681 -4.770 1.00 91.50 171 ASN A N 1
ATOM 1346 C CA . ASN A 1 171 ? -6.084 -14.328 -3.752 1.00 91.50 171 ASN A CA 1
ATOM 1347 C C . ASN A 1 171 ? -5.414 -13.561 -2.594 1.00 91.50 171 ASN A C 1
ATOM 1349 O O . ASN A 1 171 ? -4.192 -13.586 -2.490 1.00 91.50 171 ASN A O 1
ATOM 1353 N N . ARG A 1 172 ? -6.187 -12.899 -1.725 1.00 91.88 172 ARG A N 1
ATOM 1354 C CA . ARG A 1 172 ? -5.635 -11.975 -0.715 1.00 91.88 172 ARG A CA 1
ATOM 1355 C C . ARG A 1 172 ? -4.708 -12.628 0.310 1.00 91.88 172 ARG A C 1
ATOM 1357 O O . ARG A 1 172 ? -3.643 -12.082 0.574 1.00 91.88 172 ARG A O 1
ATOM 1364 N N . ALA A 1 173 ? -5.048 -13.815 0.807 1.00 93.31 173 ALA A N 1
ATOM 1365 C CA . ALA A 1 173 ? -4.169 -14.552 1.716 1.00 93.31 173 ALA A CA 1
ATOM 1366 C C . ALA A 1 173 ? -2.824 -14.873 1.041 1.00 93.31 173 ALA A C 1
ATOM 1368 O O . ALA A 1 173 ? -1.759 -14.547 1.554 1.00 93.31 173 ALA A O 1
ATOM 1369 N N . ARG A 1 174 ? -2.875 -15.403 -0.188 1.00 95.00 174 ARG A N 1
ATOM 1370 C CA . ARG A 1 174 ? -1.670 -15.745 -0.952 1.00 95.00 174 ARG A CA 1
ATOM 1371 C C . ARG A 1 174 ? -0.875 -14.519 -1.404 1.00 95.00 174 ARG A C 1
ATOM 1373 O O . ARG A 1 174 ? 0.339 -14.621 -1.547 1.00 95.00 174 ARG A O 1
ATOM 1380 N N . GLN A 1 175 ? -1.541 -13.386 -1.639 1.00 95.12 175 GLN A N 1
ATOM 1381 C CA . GLN A 1 175 ? -0.875 -12.109 -1.887 1.00 95.12 175 GLN A CA 1
ATOM 1382 C C . GLN A 1 175 ? 0.020 -11.755 -0.712 1.00 95.12 175 GLN A C 1
ATOM 1384 O O . GLN A 1 175 ? 1.209 -11.553 -0.916 1.00 95.12 175 GLN A O 1
ATOM 1389 N N . ARG A 1 176 ? -0.525 -11.756 0.507 1.00 96.25 176 ARG A N 1
ATOM 1390 C CA . ARG A 1 176 ? 0.235 -11.431 1.713 1.00 96.25 176 ARG A CA 1
ATOM 1391 C C . ARG A 1 176 ? 1.467 -12.319 1.888 1.00 96.25 176 ARG A C 1
ATOM 1393 O O . ARG A 1 176 ? 2.555 -11.786 2.085 1.00 96.25 176 ARG A O 1
ATOM 1400 N N . ASP A 1 177 ? 1.315 -13.639 1.758 1.00 95.94 177 ASP A N 1
ATOM 1401 C CA . ASP A 1 177 ? 2.444 -14.579 1.862 1.00 95.94 177 ASP A CA 1
ATOM 1402 C C . ASP A 1 177 ? 3.540 -14.264 0.839 1.00 95.94 177 ASP A C 1
ATOM 1404 O O . ASP A 1 177 ? 4.730 -14.300 1.137 1.00 95.94 177 ASP A O 1
ATOM 1408 N N . LYS A 1 178 ? 3.135 -13.958 -0.397 1.00 96.25 178 LYS A N 1
ATOM 1409 C CA . LYS A 1 178 ? 4.071 -13.671 -1.481 1.00 96.25 178 LYS A CA 1
ATOM 1410 C C . LYS A 1 178 ? 4.716 -12.294 -1.359 1.00 96.25 178 LYS A C 1
ATOM 1412 O O . LYS A 1 178 ? 5.864 -12.172 -1.757 1.00 96.25 178 LYS A O 1
ATOM 1417 N N . LEU A 1 179 ? 4.021 -11.294 -0.812 1.00 96.12 179 LEU A N 1
ATOM 1418 C CA . LEU A 1 179 ? 4.608 -9.983 -0.523 1.00 96.12 179 LEU A CA 1
ATOM 1419 C C . LEU A 1 179 ? 5.753 -10.118 0.485 1.00 96.12 179 LEU A C 1
ATOM 1421 O O . LEU A 1 179 ? 6.794 -9.519 0.265 1.00 96.12 179 LEU A O 1
ATOM 1425 N N . ALA A 1 180 ? 5.593 -10.944 1.526 1.00 94.06 180 ALA A N 1
ATOM 1426 C CA . ALA A 1 180 ? 6.660 -11.199 2.495 1.00 94.06 180 ALA A CA 1
ATOM 1427 C C . ALA A 1 180 ? 7.915 -11.790 1.830 1.00 94.06 180 ALA A C 1
ATOM 1429 O O . ALA A 1 180 ? 9.000 -11.260 2.014 1.00 94.06 180 ALA A O 1
ATOM 1430 N N . LEU A 1 181 ? 7.756 -12.820 0.989 1.00 94.00 181 LEU A N 1
ATOM 1431 C CA . LEU A 1 181 ? 8.878 -13.425 0.251 1.00 94.00 181 LEU A CA 1
ATOM 1432 C C . LEU A 1 181 ? 9.513 -12.465 -0.763 1.00 94.00 181 LEU A C 1
ATOM 1434 O O . LEU A 1 181 ? 10.704 -12.528 -1.037 1.00 94.00 181 LEU A O 1
ATOM 1438 N N . LEU A 1 182 ? 8.703 -11.591 -1.358 1.00 95.00 182 LEU A N 1
ATOM 1439 C CA . LEU A 1 182 ? 9.169 -10.631 -2.348 1.00 95.00 182 LEU A CA 1
ATOM 1440 C C . LEU A 1 182 ? 10.055 -9.542 -1.720 1.00 95.00 182 LEU A C 1
ATOM 1442 O O . LEU A 1 182 ? 10.904 -8.992 -2.414 1.00 95.00 182 LEU A O 1
ATOM 1446 N N . LEU A 1 183 ? 9.885 -9.237 -0.429 1.00 94.19 183 LEU A N 1
ATOM 1447 C CA . LEU A 1 183 ? 10.758 -8.301 0.283 1.00 94.19 183 LEU A CA 1
ATOM 1448 C C . LEU A 1 183 ? 12.201 -8.821 0.379 1.00 94.19 183 LEU A C 1
ATOM 1450 O O . LEU A 1 183 ? 13.122 -8.031 0.193 1.00 94.19 183 LEU A O 1
ATOM 1454 N N . ASP A 1 184 ? 12.402 -10.132 0.549 1.00 91.25 184 ASP A N 1
ATOM 1455 C CA . ASP A 1 184 ? 13.740 -10.743 0.519 1.00 91.25 184 ASP A CA 1
ATOM 1456 C C . ASP A 1 184 ? 14.408 -10.567 -0.857 1.00 91.25 184 ASP A C 1
ATOM 1458 O O . ASP A 1 184 ? 15.571 -10.177 -0.950 1.00 91.25 184 ASP A O 1
ATOM 1462 N N . ASP A 1 185 ? 13.653 -10.784 -1.942 1.00 91.31 185 ASP A N 1
ATOM 1463 C CA . ASP A 1 185 ? 14.141 -10.575 -3.313 1.00 91.31 185 ASP A CA 1
ATOM 1464 C C . ASP A 1 185 ? 14.508 -9.094 -3.566 1.00 91.31 185 ASP A C 1
ATOM 1466 O O . ASP A 1 185 ? 15.464 -8.798 -4.288 1.00 91.31 185 ASP A O 1
ATOM 1470 N N . PHE A 1 186 ? 13.761 -8.149 -2.983 1.00 95.25 186 PHE A N 1
ATOM 1471 C CA . PHE A 1 186 ? 14.033 -6.717 -3.125 1.00 95.25 186 PHE A CA 1
ATOM 1472 C C . PHE A 1 186 ? 15.219 -6.224 -2.291 1.00 95.25 186 PHE A C 1
ATOM 1474 O O . PHE A 1 186 ? 15.867 -5.274 -2.726 1.00 95.25 186 PHE A O 1
ATOM 1481 N N . ALA A 1 187 ? 15.524 -6.843 -1.149 1.00 92.81 187 ALA A N 1
ATOM 1482 C CA . ALA A 1 187 ? 16.683 -6.484 -0.329 1.00 92.81 187 ALA A CA 1
ATOM 1483 C C . ALA A 1 187 ? 17.985 -6.545 -1.140 1.00 92.81 187 ALA A C 1
ATOM 1485 O O . ALA A 1 187 ? 18.718 -5.563 -1.218 1.00 92.81 187 ALA A O 1
ATOM 1486 N N . ALA A 1 188 ? 18.197 -7.646 -1.867 1.00 91.19 188 ALA A N 1
ATOM 1487 C CA . ALA A 1 188 ? 19.358 -7.799 -2.744 1.00 91.19 188 ALA A CA 1
ATOM 1488 C C . ALA A 1 188 ? 19.416 -6.728 -3.852 1.00 91.19 188 ALA A C 1
ATOM 1490 O O . ALA A 1 188 ? 20.496 -6.276 -4.232 1.00 91.19 188 ALA A O 1
ATOM 1491 N N . LEU A 1 189 ? 18.258 -6.293 -4.366 1.00 95.25 189 LEU A N 1
ATOM 1492 C CA . LEU A 1 189 ? 18.196 -5.220 -5.362 1.00 95.25 189 LEU A CA 1
ATOM 1493 C C . LEU A 1 189 ? 18.516 -3.840 -4.773 1.00 95.25 189 LEU A C 1
ATOM 1495 O O . LEU A 1 189 ? 18.933 -2.968 -5.532 1.00 95.25 189 LEU A O 1
ATOM 1499 N N . GLN A 1 190 ? 18.313 -3.610 -3.471 1.00 94.38 190 GLN A N 1
ATOM 1500 C CA . GLN A 1 190 ? 18.673 -2.339 -2.834 1.00 94.38 190 GLN A CA 1
ATOM 1501 C C . GLN A 1 190 ? 20.191 -2.150 -2.794 1.00 94.38 190 GLN A C 1
ATOM 1503 O O . GLN A 1 190 ? 20.673 -1.115 -3.255 1.00 94.38 190 GLN A O 1
ATOM 1508 N N . ASP A 1 191 ? 20.927 -3.166 -2.341 1.00 91.69 191 ASP A N 1
ATOM 1509 C CA . ASP A 1 191 ? 22.395 -3.136 -2.271 1.00 91.69 191 ASP A CA 1
ATOM 1510 C C . ASP A 1 191 ? 23.022 -2.973 -3.668 1.00 91.69 191 ASP A C 1
ATOM 1512 O O . ASP A 1 191 ? 23.973 -2.211 -3.886 1.00 91.69 191 ASP A O 1
ATOM 1516 N N . GLU A 1 192 ? 22.455 -3.662 -4.664 1.00 93.81 192 GLU A N 1
ATOM 1517 C CA . GLU A 1 192 ? 22.909 -3.538 -6.047 1.00 93.81 192 GLU A CA 1
ATOM 1518 C C . GLU A 1 192 ? 22.586 -2.153 -6.627 1.00 93.81 192 GLU A C 1
ATOM 1520 O O . GLU A 1 192 ? 23.423 -1.566 -7.312 1.00 93.81 192 GLU A O 1
ATOM 1525 N N . ALA A 1 193 ? 21.415 -1.585 -6.323 1.00 94.88 193 ALA A N 1
ATOM 1526 C CA . ALA A 1 193 ? 21.038 -0.252 -6.787 1.00 94.88 193 ALA A CA 1
ATOM 1527 C C . ALA A 1 193 ? 21.975 0.844 -6.258 1.00 94.88 193 ALA A C 1
ATOM 1529 O O . ALA A 1 193 ? 22.336 1.748 -7.017 1.00 94.88 193 ALA A O 1
ATOM 1530 N N . GLU A 1 194 ? 22.416 0.743 -5.001 1.00 93.62 194 GLU A N 1
ATOM 1531 C CA . GLU A 1 194 ? 23.413 1.653 -4.429 1.00 93.62 194 GLU A CA 1
ATOM 1532 C C . GLU A 1 194 ? 24.751 1.550 -5.176 1.00 93.62 194 GLU A C 1
ATOM 1534 O O . GLU A 1 194 ? 25.337 2.562 -5.573 1.00 93.62 194 GLU A O 1
ATOM 1539 N N . SER A 1 195 ? 25.187 0.320 -5.465 1.00 92.69 195 SER A N 1
ATOM 1540 C CA . SER A 1 195 ? 26.406 0.055 -6.237 1.00 92.69 195 SER A CA 1
ATOM 1541 C C . SER A 1 195 ? 26.330 0.640 -7.654 1.00 92.69 195 SER A C 1
ATOM 1543 O O . SER A 1 195 ? 27.295 1.236 -8.144 1.00 92.69 195 SER A O 1
ATOM 1545 N N . VAL A 1 196 ? 25.173 0.516 -8.316 1.00 91.44 196 VAL A N 1
ATOM 1546 C CA . VAL A 1 196 ? 24.934 1.096 -9.647 1.00 91.44 196 VAL A CA 1
ATOM 1547 C C . VAL A 1 196 ? 24.982 2.623 -9.588 1.00 91.44 196 VAL A C 1
ATOM 1549 O O . VAL A 1 196 ? 25.637 3.240 -10.427 1.00 91.44 196 VAL A O 1
ATOM 1552 N N . ASP A 1 197 ? 24.329 3.247 -8.606 1.00 91.81 197 ASP A N 1
ATOM 1553 C CA . ASP A 1 197 ? 24.323 4.706 -8.451 1.00 91.81 197 ASP A CA 1
ATOM 1554 C C . ASP A 1 197 ? 25.731 5.269 -8.200 1.00 91.81 197 ASP A C 1
ATOM 1556 O O . ASP A 1 197 ? 26.108 6.285 -8.801 1.00 91.81 197 ASP A O 1
ATOM 1560 N N . ALA A 1 198 ? 26.533 4.595 -7.367 1.00 90.56 198 ALA A N 1
ATOM 1561 C CA . ALA A 1 198 ? 27.926 4.954 -7.111 1.00 90.56 198 ALA A CA 1
ATOM 1562 C C . ALA A 1 198 ? 28.773 4.881 -8.387 1.00 90.56 198 ALA A C 1
ATOM 1564 O O . ALA A 1 198 ? 29.513 5.816 -8.703 1.00 90.56 198 ALA A O 1
ATOM 1565 N N . LEU A 1 199 ? 28.611 3.810 -9.166 1.00 86.81 199 LEU A N 1
ATOM 1566 C CA . LEU A 1 199 ? 29.358 3.604 -10.400 1.00 86.81 199 LEU A CA 1
ATOM 1567 C C . LEU A 1 199 ? 28.950 4.594 -11.502 1.00 86.81 199 LEU A C 1
ATOM 1569 O O . LEU A 1 199 ? 29.814 5.141 -12.188 1.00 86.81 199 LEU A O 1
ATOM 1573 N N . VAL A 1 200 ? 27.651 4.867 -11.662 1.00 84.50 200 VAL A N 1
ATOM 1574 C CA . VAL A 1 200 ? 27.140 5.850 -12.633 1.00 84.50 200 VAL A CA 1
ATOM 1575 C C . VAL A 1 200 ? 27.616 7.259 -12.282 1.00 84.50 200 VAL A C 1
ATOM 1577 O O . VAL A 1 200 ? 28.077 7.988 -13.161 1.00 84.50 200 VAL A O 1
ATOM 1580 N N . SER A 1 201 ? 27.551 7.633 -11.002 1.00 84.25 201 SER A N 1
ATOM 1581 C CA . SER A 1 201 ? 27.994 8.952 -10.537 1.00 84.25 201 SER A CA 1
ATOM 1582 C C . SER A 1 201 ? 29.512 9.112 -10.656 1.00 84.25 201 SER A C 1
ATOM 1584 O O . SER A 1 201 ? 29.984 10.144 -11.133 1.00 84.25 201 SER A O 1
ATOM 1586 N N . GLY A 1 202 ? 30.272 8.072 -10.295 1.00 82.31 202 GLY A N 1
ATOM 1587 C CA . GLY A 1 202 ? 31.729 8.039 -10.417 1.00 82.31 202 GLY A CA 1
ATOM 1588 C C . GLY A 1 202 ? 32.200 8.133 -11.868 1.00 82.31 202 GLY A C 1
ATOM 1589 O O . GLY A 1 202 ? 33.068 8.944 -12.178 1.00 82.31 202 GLY A O 1
ATOM 1590 N N . ALA A 1 203 ? 31.574 7.386 -12.784 1.00 77.44 203 ALA A N 1
ATOM 1591 C CA . ALA A 1 203 ? 31.888 7.449 -14.213 1.00 77.44 203 ALA A CA 1
ATOM 1592 C C . ALA A 1 203 ? 31.576 8.820 -14.838 1.00 77.44 203 ALA A C 1
ATOM 1594 O O . ALA A 1 203 ? 32.242 9.227 -15.787 1.00 77.44 203 ALA A O 1
ATOM 1595 N N . ALA A 1 204 ? 30.578 9.536 -14.313 1.00 74.69 204 ALA A N 1
ATOM 1596 C CA . ALA A 1 204 ? 30.236 10.889 -14.745 1.00 74.69 204 ALA A CA 1
ATOM 1597 C C . ALA A 1 204 ? 31.090 11.985 -14.076 1.00 74.69 204 ALA A C 1
ATOM 1599 O O . ALA A 1 204 ? 30.984 13.149 -14.463 1.00 74.69 204 ALA A O 1
ATOM 1600 N N . GLY A 1 205 ? 31.905 11.646 -13.068 1.00 74.12 205 GLY A N 1
ATOM 1601 C CA . GLY A 1 205 ? 32.640 12.623 -12.260 1.00 74.12 205 GLY A CA 1
ATOM 1602 C C . GLY A 1 205 ? 31.724 13.573 -11.479 1.00 74.12 205 GLY A C 1
ATOM 1603 O O . GLY A 1 205 ? 32.107 14.706 -11.193 1.00 74.12 205 GLY A O 1
ATOM 1604 N N . THR A 1 206 ? 30.492 13.150 -11.176 1.00 76.50 206 THR A N 1
ATOM 1605 C CA . THR A 1 206 ? 29.479 13.976 -10.507 1.00 76.50 206 THR A CA 1
ATOM 1606 C C . THR A 1 206 ? 29.252 13.539 -9.066 1.00 76.50 206 THR A C 1
ATOM 1608 O O . THR A 1 206 ? 29.518 12.398 -8.698 1.00 76.50 206 THR A O 1
ATOM 1611 N N . VAL A 1 207 ? 28.674 14.433 -8.257 1.00 83.88 207 VAL A N 1
ATOM 1612 C CA . VAL A 1 207 ? 28.164 14.096 -6.917 1.00 83.88 207 VAL A CA 1
ATOM 1613 C C . VAL A 1 207 ? 27.233 12.885 -7.001 1.00 83.88 207 VAL A C 1
ATOM 1615 O O . VAL A 1 207 ? 26.428 12.807 -7.929 1.00 83.88 207 VAL A O 1
ATOM 1618 N N . LEU A 1 208 ? 27.324 11.981 -6.020 1.00 85.94 208 LEU A N 1
ATOM 1619 C CA . LEU A 1 208 ? 26.475 10.795 -5.922 1.00 85.94 208 LEU A CA 1
ATOM 1620 C C . LEU A 1 208 ? 24.995 11.166 -6.075 1.00 85.94 208 LEU A C 1
ATOM 1622 O O . LEU A 1 208 ? 24.454 11.975 -5.312 1.00 85.94 208 LEU A O 1
ATOM 1626 N N . ARG A 1 209 ? 24.341 10.569 -7.072 1.00 86.69 209 ARG A N 1
ATOM 1627 C CA . ARG A 1 209 ? 22.910 10.731 -7.326 1.00 86.69 209 ARG A CA 1
ATOM 1628 C C . ARG A 1 209 ? 22.199 9.384 -7.159 1.00 86.69 209 ARG A C 1
ATOM 1630 O O . ARG A 1 209 ? 22.470 8.480 -7.942 1.00 86.69 209 ARG A O 1
ATOM 1637 N N . PRO A 1 210 ? 21.274 9.250 -6.189 1.00 92.50 210 PRO A N 1
ATOM 1638 C CA . PRO A 1 210 ? 20.636 7.975 -5.871 1.00 92.50 210 PRO A CA 1
ATOM 1639 C C . PRO A 1 210 ? 19.440 7.688 -6.798 1.00 92.50 210 PRO A C 1
ATOM 1641 O O . PRO A 1 210 ? 18.289 7.687 -6.348 1.00 92.50 210 PRO A O 1
ATOM 1644 N N . TYR A 1 211 ? 19.669 7.526 -8.103 1.00 92.62 211 TYR A N 1
ATOM 1645 C CA . TYR A 1 211 ? 18.609 7.289 -9.086 1.00 92.62 211 TYR A CA 1
ATOM 1646 C C . TYR A 1 211 ? 17.964 5.913 -8.897 1.00 92.62 211 TYR A C 1
ATOM 1648 O O . TYR A 1 211 ? 16.760 5.821 -8.633 1.00 92.62 211 TYR A O 1
ATOM 1656 N N . PHE A 1 212 ? 18.754 4.849 -9.020 1.00 95.06 212 PHE A N 1
ATOM 1657 C CA . PHE A 1 212 ? 18.274 3.473 -8.931 1.00 95.06 212 PHE A CA 1
ATOM 1658 C C . PHE A 1 212 ? 17.849 3.137 -7.503 1.00 95.06 212 PHE A C 1
ATOM 1660 O O . PHE A 1 212 ? 16.798 2.527 -7.309 1.00 95.06 212 PHE A O 1
ATOM 1667 N N . THR A 1 213 ? 18.582 3.643 -6.510 1.00 95.81 213 THR A N 1
ATOM 1668 C CA . THR A 1 213 ? 18.253 3.515 -5.086 1.00 95.81 213 THR A CA 1
ATOM 1669 C C . THR A 1 213 ? 16.882 4.119 -4.788 1.00 95.81 213 THR A C 1
ATOM 1671 O O . THR A 1 213 ? 16.048 3.484 -4.146 1.00 95.81 213 THR A O 1
ATOM 1674 N N . THR A 1 214 ? 16.587 5.323 -5.299 1.00 95.94 214 THR A N 1
ATOM 1675 C CA . THR A 1 214 ? 15.270 5.956 -5.098 1.00 95.94 214 THR A CA 1
ATOM 1676 C C . THR A 1 214 ? 14.156 5.194 -5.819 1.00 95.94 214 THR A C 1
ATOM 1678 O O . THR A 1 214 ? 13.058 5.073 -5.273 1.00 95.94 214 THR A O 1
ATOM 1681 N N . TRP A 1 215 ? 14.417 4.661 -7.019 1.00 96.75 215 TRP A N 1
ATOM 1682 C CA . TRP A 1 215 ? 13.437 3.863 -7.762 1.00 96.75 215 TRP A CA 1
ATOM 1683 C C . TRP A 1 215 ? 13.109 2.542 -7.055 1.00 96.75 215 TRP A C 1
ATOM 1685 O O . TRP A 1 215 ? 11.931 2.258 -6.848 1.00 96.75 215 TRP A O 1
ATOM 1695 N N . ILE A 1 216 ? 14.110 1.774 -6.612 1.00 97.31 216 ILE A N 1
ATOM 1696 C CA . ILE A 1 216 ? 13.878 0.536 -5.852 1.00 97.31 216 ILE A CA 1
ATOM 1697 C C . ILE A 1 216 ? 13.194 0.834 -4.518 1.00 97.31 216 ILE A C 1
ATOM 1699 O O . ILE A 1 216 ? 12.199 0.189 -4.193 1.00 97.31 216 ILE A O 1
ATOM 1703 N N . LEU A 1 217 ? 13.662 1.841 -3.775 1.00 96.31 217 LEU A N 1
ATOM 1704 C CA . LEU A 1 217 ? 13.082 2.203 -2.481 1.00 96.31 217 LEU A CA 1
ATOM 1705 C C . LEU A 1 217 ? 11.590 2.548 -2.588 1.00 96.31 217 LEU A C 1
ATOM 1707 O O . LEU A 1 217 ? 10.812 2.167 -1.717 1.00 96.31 217 LEU A O 1
ATOM 1711 N N . TYR A 1 218 ? 11.171 3.232 -3.656 1.00 96.31 218 TYR A N 1
ATOM 1712 C CA . TYR A 1 218 ? 9.753 3.490 -3.910 1.00 96.31 218 TYR A CA 1
ATOM 1713 C C . TYR A 1 218 ? 8.940 2.185 -3.970 1.00 96.31 218 TYR A C 1
ATOM 1715 O O . TYR A 1 218 ? 7.926 2.069 -3.281 1.00 96.31 218 TYR A O 1
ATOM 1723 N N . HIS A 1 219 ? 9.397 1.178 -4.720 1.00 97.06 219 HIS A N 1
ATOM 1724 C CA . HIS A 1 219 ? 8.705 -0.115 -4.815 1.00 97.06 219 HIS A CA 1
ATOM 1725 C C . HIS A 1 219 ? 8.737 -0.891 -3.501 1.00 97.06 219 HIS A C 1
ATOM 1727 O O . HIS A 1 219 ? 7.704 -1.410 -3.081 1.00 97.06 219 HIS A O 1
ATOM 1733 N N . VAL A 1 220 ? 9.880 -0.902 -2.814 1.00 96.88 220 VAL A N 1
ATOM 1734 C CA . VAL A 1 220 ? 10.043 -1.539 -1.501 1.00 96.88 220 VAL A CA 1
ATOM 1735 C C . VAL A 1 220 ? 9.030 -0.993 -0.500 1.00 96.88 220 VAL A C 1
ATOM 1737 O O . VAL A 1 220 ? 8.255 -1.758 0.071 1.00 96.88 220 VAL A O 1
ATOM 1740 N N . LEU A 1 221 ? 8.952 0.333 -0.351 1.00 96.44 221 LEU A N 1
ATOM 1741 C CA . LEU A 1 221 ? 8.013 0.976 0.571 1.00 96.44 221 LEU A CA 1
ATOM 1742 C C . LEU A 1 221 ? 6.561 0.613 0.245 1.00 96.44 221 LEU A C 1
ATOM 1744 O O . LEU A 1 221 ? 5.769 0.349 1.149 1.00 96.44 221 LEU A O 1
ATOM 1748 N N . ARG A 1 222 ? 6.205 0.539 -1.042 1.00 96.31 222 ARG A N 1
ATOM 1749 C CA . ARG A 1 222 ? 4.863 0.120 -1.465 1.00 96.31 222 ARG A CA 1
ATOM 1750 C C . ARG A 1 222 ? 4.560 -1.332 -1.110 1.00 96.31 222 ARG A C 1
ATOM 1752 O O . ARG A 1 222 ? 3.445 -1.607 -0.669 1.00 96.31 222 ARG A O 1
ATOM 1759 N N . VAL A 1 223 ? 5.523 -2.243 -1.258 1.00 96.81 223 VAL A N 1
ATOM 1760 C CA . VAL A 1 223 ? 5.367 -3.652 -0.860 1.00 96.81 223 VAL A CA 1
ATOM 1761 C C . VAL A 1 223 ? 5.244 -3.775 0.663 1.00 96.81 223 VAL A C 1
ATOM 1763 O O . VAL A 1 223 ? 4.345 -4.471 1.132 1.00 96.81 223 VAL A O 1
ATOM 1766 N N . MET A 1 224 ? 6.055 -3.044 1.438 1.00 96.88 224 MET A N 1
ATOM 1767 C CA . MET A 1 224 ? 5.966 -3.007 2.908 1.00 96.88 224 MET A CA 1
ATOM 1768 C C . MET A 1 224 ? 4.593 -2.502 3.376 1.00 96.88 224 MET A C 1
ATOM 1770 O O . MET A 1 224 ? 3.945 -3.133 4.214 1.00 96.88 224 MET A O 1
ATOM 1774 N N . ILE A 1 225 ? 4.112 -1.397 2.793 1.00 97.19 225 ILE A N 1
ATOM 1775 C CA . ILE A 1 225 ? 2.784 -0.839 3.081 1.00 97.19 225 ILE A CA 1
ATOM 1776 C C . ILE A 1 225 ? 1.693 -1.850 2.713 1.00 97.19 225 ILE A C 1
ATOM 1778 O O . ILE A 1 225 ? 0.816 -2.122 3.529 1.00 97.19 225 ILE A O 1
ATOM 1782 N N . ALA A 1 226 ? 1.749 -2.447 1.519 1.00 96.75 226 ALA A N 1
ATOM 1783 C CA . ALA A 1 226 ? 0.767 -3.440 1.087 1.00 96.75 226 ALA A CA 1
ATOM 1784 C C . ALA A 1 226 ? 0.737 -4.667 2.013 1.00 96.75 226 ALA A C 1
ATOM 1786 O O . ALA A 1 226 ? -0.345 -5.153 2.347 1.00 96.75 226 ALA A O 1
ATOM 1787 N N . TYR A 1 227 ? 1.898 -5.140 2.475 1.00 97.31 227 TYR A N 1
ATOM 1788 C CA . TYR A 1 227 ? 1.998 -6.247 3.424 1.00 97.31 227 TYR A CA 1
ATOM 1789 C C . TYR A 1 227 ? 1.323 -5.909 4.760 1.00 97.31 227 TYR A C 1
ATOM 1791 O O . TYR A 1 227 ? 0.473 -6.680 5.216 1.00 97.31 227 TYR A O 1
ATOM 1799 N N . LEU A 1 228 ? 1.621 -4.749 5.358 1.00 97.69 228 LEU A N 1
ATOM 1800 C CA . LEU A 1 228 ? 0.999 -4.346 6.624 1.00 97.69 228 LEU A CA 1
ATOM 1801 C C . LEU A 1 228 ? -0.510 -4.119 6.472 1.00 97.69 228 LEU A C 1
ATOM 1803 O O . LEU A 1 228 ? -1.300 -4.651 7.246 1.00 97.69 228 LEU A O 1
ATOM 1807 N N . LEU A 1 229 ? -0.947 -3.404 5.435 1.00 97.50 229 LEU A N 1
ATOM 1808 C CA . LEU A 1 229 ? -2.374 -3.162 5.204 1.00 97.50 229 LEU A CA 1
ATOM 1809 C C . LEU A 1 229 ? -3.153 -4.456 4.928 1.00 97.50 229 LEU A C 1
ATOM 1811 O O . LEU A 1 229 ? -4.297 -4.585 5.364 1.00 97.50 229 LEU A O 1
ATOM 1815 N N . SER A 1 230 ? -2.532 -5.448 4.280 1.00 96.94 230 SER A N 1
ATOM 1816 C CA . SER A 1 230 ? -3.165 -6.756 4.074 1.00 96.94 230 SER A CA 1
ATOM 1817 C C . SER A 1 230 ? -3.460 -7.487 5.386 1.00 96.94 230 SER A C 1
ATOM 1819 O O . SER A 1 230 ? -4.396 -8.278 5.437 1.00 96.94 230 SER A O 1
ATOM 1821 N N . GLY A 1 231 ? -2.708 -7.213 6.459 1.00 97.38 231 GLY A N 1
ATOM 1822 C CA . GLY A 1 231 ? -3.001 -7.762 7.780 1.00 97.38 231 GLY A CA 1
ATOM 1823 C C . GLY A 1 231 ? -4.282 -7.199 8.398 1.00 97.38 231 GLY A C 1
ATOM 1824 O O . GLY A 1 231 ? -4.977 -7.937 9.087 1.00 97.38 231 GLY A O 1
ATOM 1825 N N . LEU A 1 232 ? -4.638 -5.945 8.091 1.00 96.62 232 LEU A N 1
ATOM 1826 C CA . LEU A 1 232 ? -5.943 -5.377 8.448 1.00 96.62 232 LEU A CA 1
ATOM 1827 C C . LEU A 1 232 ? -7.056 -5.991 7.586 1.00 96.62 232 LEU A C 1
ATOM 1829 O O . LEU A 1 232 ? -8.045 -6.465 8.131 1.00 96.62 232 LEU A O 1
ATOM 1833 N N . GLU A 1 233 ? -6.869 -6.055 6.259 1.00 94.56 233 GLU A N 1
ATOM 1834 C CA . GLU A 1 233 ? -7.872 -6.604 5.318 1.00 94.56 233 GLU A CA 1
ATOM 1835 C C . GLU A 1 233 ? -8.201 -8.085 5.593 1.00 94.56 233 GLU A C 1
ATOM 1837 O O . GLU A 1 233 ? -9.311 -8.536 5.320 1.00 94.56 233 GLU A O 1
ATOM 1842 N N . LEU A 1 234 ? -7.234 -8.845 6.109 1.00 95.81 234 LEU A N 1
ATOM 1843 C CA . LEU A 1 234 ? -7.368 -10.265 6.442 1.00 95.81 234 LEU A CA 1
ATOM 1844 C C . LEU A 1 234 ? -7.660 -10.517 7.931 1.00 95.81 234 LEU A C 1
ATOM 1846 O O . LEU A 1 234 ? -7.624 -11.672 8.347 1.00 95.81 234 LEU A O 1
ATOM 1850 N N . GLU A 1 235 ? -7.897 -9.464 8.721 1.00 95.81 235 GLU A N 1
ATOM 1851 C CA . GLU A 1 235 ? -8.195 -9.551 10.161 1.00 95.81 235 GLU A CA 1
ATOM 1852 C C . GLU A 1 235 ? -7.131 -10.334 10.958 1.00 95.81 235 GLU A C 1
ATOM 1854 O O . GLU A 1 235 ? -7.415 -11.058 11.908 1.00 95.81 235 GLU A O 1
ATOM 1859 N N . LEU A 1 236 ? -5.861 -10.184 10.572 1.00 97.12 236 LEU A N 1
ATOM 1860 C CA . LEU A 1 236 ? -4.729 -10.880 11.197 1.00 97.12 236 LEU A CA 1
ATOM 1861 C C . LEU A 1 236 ? -4.194 -10.165 12.437 1.00 97.12 236 LEU A C 1
ATOM 1863 O O . LEU A 1 236 ? -3.361 -10.728 13.154 1.00 97.12 236 LEU A O 1
ATOM 1867 N N . TYR A 1 237 ? -4.628 -8.926 12.654 1.00 97.62 237 TYR A N 1
ATOM 1868 C CA . TYR A 1 237 ? -4.277 -8.111 13.806 1.00 97.62 237 TYR A CA 1
ATOM 1869 C C . TYR A 1 237 ? -5.469 -8.008 14.750 1.00 97.62 237 TYR A C 1
ATOM 1871 O O . TYR A 1 237 ? -6.576 -7.661 14.337 1.00 97.62 237 TYR A O 1
ATOM 1879 N N . SER A 1 238 ? -5.219 -8.238 16.031 1.00 95.88 238 SER A N 1
ATOM 1880 C CA . SER A 1 238 ? -6.166 -7.896 17.086 1.00 95.88 238 SER A CA 1
ATOM 1881 C C . SER A 1 238 ? -6.181 -6.384 17.325 1.00 95.88 238 SER A C 1
ATOM 1883 O O . SER A 1 238 ? -5.193 -5.695 17.085 1.00 95.88 238 SER A O 1
ATOM 1885 N N . VAL A 1 239 ? -7.275 -5.849 17.874 1.00 96.56 239 VAL A N 1
ATOM 1886 C CA . VAL A 1 239 ? -7.435 -4.399 18.126 1.00 96.56 239 VAL A CA 1
ATOM 1887 C C . VAL A 1 239 ? -6.298 -3.810 18.976 1.00 96.56 239 VAL A C 1
ATOM 1889 O O . VAL A 1 239 ? -5.837 -2.702 18.715 1.00 96.56 239 VAL A O 1
ATOM 1892 N N . HIS A 1 240 ? -5.797 -4.561 19.961 1.00 95.81 240 HIS A N 1
ATOM 1893 C CA . HIS A 1 240 ? -4.676 -4.142 20.812 1.00 95.81 240 HIS A CA 1
ATOM 1894 C C . HIS A 1 240 ? -3.318 -4.111 20.095 1.00 95.81 240 HIS A C 1
ATOM 1896 O O . HIS A 1 240 ? -2.336 -3.706 20.702 1.00 95.81 240 HIS A O 1
ATOM 1902 N N . GLU A 1 241 ? -3.244 -4.553 18.839 1.00 97.62 241 GLU A N 1
ATOM 1903 C CA . GLU A 1 241 ? -2.052 -4.476 17.989 1.00 97.62 241 GLU A CA 1
ATOM 1904 C C . GLU A 1 241 ? -2.103 -3.258 17.052 1.00 97.62 241 GLU A C 1
ATOM 1906 O O . GLU A 1 241 ? -1.084 -2.843 16.505 1.00 97.62 241 GLU A O 1
ATOM 1911 N N . TYR A 1 242 ? -3.281 -2.655 16.851 1.00 98.00 242 TYR A N 1
ATOM 1912 C CA . TYR A 1 242 ? -3.464 -1.609 15.845 1.00 98.00 242 TYR A CA 1
ATOM 1913 C C . TYR A 1 242 ? -2.584 -0.376 16.094 1.00 98.00 242 TYR A C 1
ATOM 1915 O O . TYR A 1 242 ? -2.177 0.269 15.128 1.00 98.00 242 TYR A O 1
ATOM 1923 N N . HIS A 1 243 ? -2.277 -0.029 17.352 1.00 96.69 243 HIS A N 1
ATOM 1924 C CA . HIS A 1 243 ? -1.530 1.194 17.675 1.00 96.69 243 HIS A CA 1
ATOM 1925 C C . HIS A 1 243 ? -0.138 1.185 17.051 1.00 96.69 243 HIS A C 1
ATOM 1927 O O . HIS A 1 243 ? 0.219 2.171 16.412 1.00 96.69 243 HIS A O 1
ATOM 1933 N N . TYR A 1 244 ? 0.615 0.087 17.163 1.00 97.44 244 TYR A N 1
ATOM 1934 C CA . TYR A 1 244 ? 1.952 0.009 16.575 1.00 97.44 244 TYR A CA 1
ATOM 1935 C C . TYR A 1 244 ? 1.921 -0.219 15.057 1.00 97.44 244 TYR A C 1
ATOM 1937 O O . TYR A 1 244 ? 2.834 0.221 14.363 1.00 97.44 244 TYR A O 1
ATOM 1945 N N . ILE A 1 245 ? 0.862 -0.834 14.509 1.00 98.44 245 ILE A N 1
ATOM 1946 C CA . ILE A 1 245 ? 0.694 -0.968 13.050 1.00 98.44 245 ILE A CA 1
ATOM 1947 C C . ILE A 1 245 ? 0.463 0.409 12.415 1.00 98.44 245 ILE A C 1
ATOM 1949 O O . ILE A 1 245 ? 1.177 0.793 11.486 1.00 98.44 245 ILE A O 1
ATOM 1953 N N . PHE A 1 246 ? -0.500 1.180 12.932 1.00 98.56 246 PHE A N 1
ATOM 1954 C CA . PHE A 1 246 ? -0.773 2.529 12.432 1.00 98.56 246 PHE A CA 1
ATOM 1955 C C . PHE A 1 246 ? 0.362 3.505 12.739 1.00 98.56 246 PHE A C 1
ATOM 1957 O O . PHE A 1 246 ? 0.655 4.350 11.898 1.00 98.56 246 PHE A O 1
ATOM 1964 N N . TRP A 1 247 ? 1.033 3.375 13.887 1.00 98.00 247 TRP A N 1
ATOM 1965 C CA . TRP A 1 247 ? 2.238 4.145 14.201 1.00 98.00 247 TRP A CA 1
ATOM 1966 C C . TRP A 1 247 ? 3.334 3.933 13.158 1.00 98.00 247 TRP A C 1
ATOM 1968 O O . TRP A 1 247 ? 3.831 4.908 12.603 1.00 98.00 247 TRP A O 1
ATOM 1978 N N . TYR A 1 248 ? 3.660 2.679 12.831 1.00 98.12 248 TYR A N 1
ATOM 1979 C CA . TYR A 1 248 ? 4.741 2.385 11.892 1.00 98.12 248 TYR A CA 1
ATOM 1980 C C . TYR A 1 248 ? 4.425 2.886 10.473 1.00 98.12 248 TYR A C 1
ATOM 1982 O O . TYR A 1 248 ? 5.277 3.456 9.789 1.00 98.12 248 TYR A O 1
ATOM 1990 N N . LEU A 1 249 ? 3.166 2.739 10.042 1.00 98.19 249 LEU A N 1
ATOM 1991 C CA . LEU A 1 249 ? 2.684 3.312 8.783 1.00 98.19 249 LEU A CA 1
ATOM 1992 C C . LEU A 1 249 ? 2.785 4.848 8.773 1.00 98.19 249 LEU A C 1
ATOM 1994 O O . LEU A 1 249 ? 3.172 5.426 7.756 1.00 98.19 249 LEU A O 1
ATOM 1998 N N . TYR A 1 250 ? 2.432 5.498 9.885 1.00 97.94 250 TYR A N 1
ATOM 1999 C CA . TYR A 1 250 ? 2.395 6.954 10.036 1.00 97.94 250 TYR A CA 1
ATOM 2000 C C . TYR A 1 250 ? 3.786 7.600 10.112 1.00 97.94 250 TYR A C 1
ATOM 2002 O O . TYR A 1 250 ? 4.087 8.483 9.304 1.00 97.94 250 TYR A O 1
ATOM 2010 N N . GLU A 1 251 ? 4.607 7.178 11.076 1.00 95.56 251 GLU A N 1
ATOM 2011 C CA . GLU A 1 251 ? 5.903 7.802 11.373 1.00 95.56 251 GLU A CA 1
ATOM 2012 C C . GLU A 1 251 ? 6.947 7.478 10.302 1.00 95.56 251 GLU A C 1
ATOM 2014 O O . GLU A 1 251 ? 7.763 8.329 9.952 1.00 95.56 251 GLU A O 1
ATOM 2019 N N . PHE A 1 252 ? 6.896 6.267 9.736 1.00 95.44 252 PHE A N 1
ATOM 2020 C CA . PHE A 1 252 ? 7.945 5.777 8.847 1.00 95.44 252 PHE A CA 1
ATOM 2021 C C . PHE A 1 252 ? 7.458 5.597 7.417 1.00 95.44 252 PHE A C 1
ATOM 2023 O O . PHE A 1 252 ? 7.815 6.386 6.546 1.00 95.44 252 PHE A O 1
ATOM 2030 N N . LEU A 1 253 ? 6.629 4.587 7.140 1.00 96.75 253 LEU A N 1
ATOM 2031 C CA . LEU A 1 253 ? 6.451 4.120 5.761 1.00 96.75 253 LEU A CA 1
ATOM 2032 C C . LEU A 1 253 ? 5.842 5.167 4.823 1.00 96.75 253 LEU A C 1
ATOM 2034 O O . LEU A 1 253 ? 6.386 5.403 3.742 1.00 96.75 253 LEU A O 1
ATOM 2038 N N . TYR A 1 254 ? 4.748 5.829 5.216 1.00 97.69 254 TYR A N 1
ATOM 2039 C CA . TYR A 1 254 ? 4.166 6.868 4.364 1.00 97.69 254 TYR A CA 1
ATOM 2040 C C . TYR A 1 254 ? 5.040 8.126 4.299 1.00 97.69 254 TYR A C 1
ATOM 2042 O O . TYR A 1 254 ? 5.152 8.722 3.227 1.00 97.69 254 TYR A O 1
ATOM 2050 N N . GLY A 1 255 ? 5.707 8.505 5.395 1.00 94.81 255 GLY A N 1
ATOM 2051 C CA . GLY A 1 255 ? 6.646 9.633 5.407 1.00 94.81 255 GLY A CA 1
ATOM 2052 C C . GLY A 1 255 ? 7.845 9.404 4.479 1.00 94.81 255 GLY A C 1
ATOM 2053 O O . GLY A 1 255 ? 8.212 10.275 3.682 1.00 94.81 255 GLY A O 1
ATOM 2054 N N . TRP A 1 256 ? 8.415 8.200 4.511 1.00 95.69 256 TRP A N 1
ATOM 2055 C CA . TRP A 1 256 ? 9.479 7.769 3.610 1.00 95.69 256 TRP A CA 1
ATOM 2056 C C . TRP A 1 256 ? 9.010 7.688 2.163 1.00 95.69 256 TRP A C 1
ATOM 2058 O O . TRP A 1 256 ? 9.758 8.098 1.276 1.00 95.69 256 TRP A O 1
ATOM 2068 N N . LEU A 1 257 ? 7.778 7.236 1.909 1.00 95.88 257 LEU A N 1
ATOM 2069 C CA . LEU A 1 257 ? 7.226 7.165 0.556 1.00 95.88 257 LEU A CA 1
ATOM 2070 C C . LEU A 1 257 ? 7.025 8.563 -0.041 1.00 95.88 257 LEU A C 1
ATOM 2072 O O . LEU A 1 257 ? 7.462 8.819 -1.163 1.00 95.88 257 LEU A O 1
ATOM 2076 N N . VAL A 1 258 ? 6.457 9.500 0.726 1.00 94.75 258 VAL A N 1
ATOM 2077 C CA . VAL A 1 258 ? 6.354 10.917 0.329 1.00 94.75 258 VAL A CA 1
ATOM 2078 C C . VAL A 1 258 ? 7.741 11.508 0.063 1.00 94.75 258 VAL A C 1
ATOM 2080 O O . VAL A 1 258 ? 7.942 12.194 -0.941 1.00 94.75 258 VAL A O 1
ATOM 2083 N N . SER A 1 259 ? 8.719 11.205 0.918 1.00 93.94 259 SER A N 1
ATOM 2084 C CA . SER A 1 259 ? 10.100 11.662 0.746 1.00 93.94 259 SER A CA 1
ATOM 2085 C C . SER A 1 259 ? 10.758 11.072 -0.506 1.00 93.94 259 SER A C 1
ATOM 2087 O O . SER A 1 259 ? 11.450 11.790 -1.226 1.00 93.94 259 SER A O 1
ATOM 2089 N N . ALA A 1 260 ? 10.530 9.790 -0.806 1.00 94.69 260 ALA A N 1
ATOM 2090 C CA . ALA A 1 260 ? 11.040 9.127 -2.005 1.00 94.69 260 ALA A CA 1
ATOM 2091 C C . ALA A 1 260 ? 10.447 9.733 -3.284 1.00 94.69 260 ALA A C 1
ATOM 2093 O O . ALA A 1 260 ? 11.193 10.033 -4.215 1.00 94.69 260 ALA A O 1
ATOM 2094 N N . LEU A 1 261 ? 9.137 10.005 -3.300 1.00 94.25 261 LEU A N 1
ATOM 2095 C CA . LEU A 1 261 ? 8.472 10.715 -4.396 1.00 94.25 261 LEU A CA 1
ATOM 2096 C C . LEU A 1 261 ? 9.046 12.128 -4.589 1.00 94.25 261 LEU A C 1
ATOM 2098 O O . LEU A 1 261 ? 9.342 12.530 -5.712 1.00 94.25 261 LEU A O 1
ATOM 2102 N N . GLY A 1 262 ? 9.269 12.865 -3.496 1.00 93.19 262 GLY A N 1
ATOM 2103 C CA . GLY A 1 262 ? 9.900 14.187 -3.539 1.00 93.19 262 GLY A CA 1
ATOM 2104 C C . GLY A 1 262 ? 11.335 14.154 -4.077 1.00 93.19 262 GLY A C 1
ATOM 2105 O O . GLY A 1 262 ? 11.704 14.998 -4.897 1.00 93.19 262 GLY A O 1
ATOM 2106 N N . ARG A 1 263 ? 12.136 13.156 -3.672 1.00 92.69 263 ARG A N 1
ATOM 2107 C CA . ARG A 1 263 ? 13.485 12.932 -4.219 1.00 92.69 263 ARG A CA 1
ATOM 2108 C C . ARG A 1 263 ? 13.442 12.607 -5.709 1.00 92.69 263 ARG A C 1
ATOM 2110 O O . ARG A 1 263 ? 14.217 13.192 -6.461 1.00 92.69 263 ARG A O 1
ATOM 2117 N N . ALA A 1 264 ? 12.530 11.737 -6.142 1.00 92.44 264 ALA A N 1
ATOM 2118 C CA . ALA A 1 264 ? 12.367 11.385 -7.551 1.00 92.44 264 ALA A CA 1
ATOM 2119 C C . ALA A 1 264 ? 12.014 12.610 -8.413 1.00 92.44 264 ALA A C 1
ATOM 2121 O O . ALA A 1 264 ? 12.656 12.849 -9.438 1.00 92.44 264 ALA A O 1
ATOM 2122 N N . ASP A 1 265 ? 11.079 13.449 -7.951 1.00 89.88 265 ASP A N 1
ATOM 2123 C CA . ASP A 1 265 ? 10.732 14.719 -8.603 1.00 89.88 265 ASP A CA 1
ATOM 2124 C C . ASP A 1 265 ? 11.942 15.669 -8.701 1.00 89.88 265 ASP A C 1
ATOM 2126 O O . ASP A 1 265 ? 12.137 16.332 -9.726 1.00 89.88 265 ASP A O 1
ATOM 2130 N N . GLY A 1 266 ? 12.769 15.730 -7.650 1.00 89.62 266 GLY A N 1
ATOM 2131 C CA . GLY A 1 266 ? 14.013 16.502 -7.630 1.00 89.62 266 GLY A CA 1
ATOM 2132 C C . GLY A 1 266 ? 15.013 16.021 -8.683 1.00 89.62 266 GLY A C 1
ATOM 2133 O O . GLY A 1 266 ? 15.435 16.809 -9.533 1.00 89.62 266 GLY 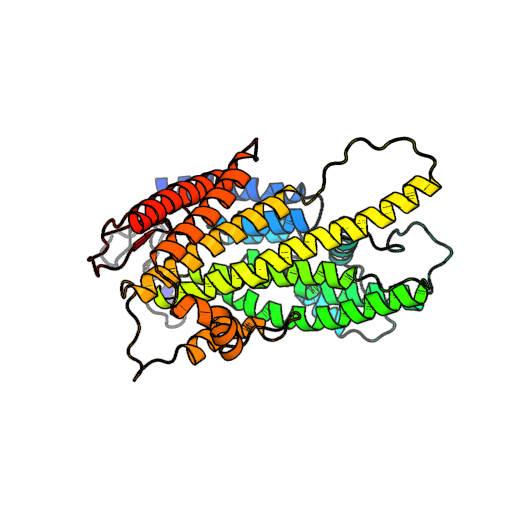A O 1
ATOM 2134 N N . LEU A 1 267 ? 15.321 14.721 -8.676 1.00 88.81 267 LEU A N 1
ATOM 2135 C CA . LEU A 1 267 ? 16.236 14.068 -9.619 1.00 88.81 267 LEU A CA 1
ATOM 2136 C C . LEU A 1 267 ? 15.784 14.263 -11.074 1.00 88.81 267 LEU A C 1
ATOM 2138 O O . LEU A 1 267 ? 16.559 14.722 -11.918 1.00 88.81 267 LEU A O 1
ATOM 2142 N N . ALA A 1 268 ? 14.502 14.021 -11.359 1.00 85.19 268 ALA A N 1
ATOM 2143 C CA . ALA A 1 268 ? 13.955 14.196 -12.698 1.00 85.19 268 ALA A CA 1
ATOM 2144 C C . ALA A 1 268 ? 13.918 15.672 -13.136 1.00 85.19 268 ALA A C 1
ATOM 2146 O O . ALA A 1 268 ? 14.064 15.989 -14.323 1.00 85.19 268 ALA A O 1
ATOM 2147 N N . GLY A 1 269 ? 13.712 16.590 -12.188 1.00 80.31 269 GLY A N 1
ATOM 2148 C CA . GLY A 1 269 ? 13.684 18.031 -12.420 1.00 80.31 269 GLY A CA 1
ATOM 2149 C C . GLY A 1 269 ? 15.046 18.629 -12.783 1.00 80.31 269 GLY A C 1
ATOM 2150 O O . GLY A 1 269 ? 15.099 19.524 -13.630 1.00 80.31 269 GLY A O 1
ATOM 2151 N N . GLU A 1 270 ? 16.138 18.149 -12.184 1.00 75.12 270 GLU A N 1
ATOM 2152 C CA . GLU A 1 270 ? 17.501 18.616 -12.480 1.00 75.12 270 GLU A CA 1
ATOM 2153 C C . GLU A 1 270 ? 17.907 18.330 -13.931 1.00 75.12 270 GLU A C 1
ATOM 2155 O O . GLU A 1 270 ? 18.364 19.233 -14.637 1.00 75.12 270 GLU A O 1
ATOM 2160 N N . VAL A 1 271 ? 17.654 17.111 -14.410 1.00 68.69 271 VAL A N 1
ATOM 2161 C CA . VAL A 1 271 ? 18.001 16.701 -15.781 1.00 68.69 271 VAL A CA 1
ATOM 2162 C C . VAL A 1 271 ? 17.169 17.458 -16.818 1.00 68.69 271 VAL A C 1
ATOM 2164 O O . VAL A 1 271 ? 17.683 17.953 -17.815 1.00 68.69 271 VAL A O 1
ATOM 2167 N N . ARG A 1 272 ? 15.880 17.693 -16.548 1.00 70.31 272 ARG A N 1
ATOM 2168 C CA . ARG A 1 272 ? 15.032 18.495 -17.450 1.00 70.31 272 ARG A CA 1
ATOM 2169 C C . ARG A 1 272 ? 15.500 19.950 -17.570 1.00 70.31 272 ARG A C 1
ATOM 2171 O O . ARG A 1 272 ? 15.287 20.577 -18.608 1.00 70.31 272 ARG A O 1
ATOM 2178 N N . LYS A 1 273 ? 16.105 20.512 -16.516 1.00 68.56 273 LYS A N 1
ATOM 2179 C CA . LYS A 1 273 ? 16.671 21.871 -16.537 1.00 68.56 273 LYS A CA 1
ATOM 2180 C C . LYS A 1 273 ? 17.968 21.936 -17.344 1.00 68.56 273 LYS A C 1
ATOM 2182 O O . LYS A 1 273 ? 18.184 22.944 -18.018 1.00 68.56 273 LYS A O 1
ATOM 2187 N N . SER A 1 274 ? 18.819 20.910 -17.284 1.00 65.06 274 SER A N 1
ATOM 2188 C CA . SER A 1 274 ? 20.045 20.865 -18.090 1.00 65.06 274 SER A CA 1
ATOM 2189 C C . SER A 1 274 ? 19.729 20.726 -19.584 1.00 65.06 274 SER A C 1
ATOM 2191 O O . SER A 1 274 ? 20.306 21.459 -20.387 1.00 65.06 274 SER A O 1
ATOM 2193 N N . ASP A 1 275 ? 18.736 19.910 -19.948 1.00 64.50 275 ASP A N 1
ATOM 2194 C CA . ASP A 1 275 ? 18.268 19.774 -21.335 1.00 64.50 275 ASP A CA 1
ATOM 2195 C C . ASP A 1 275 ? 17.669 21.081 -21.882 1.00 64.50 275 ASP A C 1
ATOM 2197 O O . ASP A 1 275 ? 17.997 21.505 -22.989 1.00 64.50 275 ASP A O 1
ATOM 2201 N N . ALA A 1 276 ? 16.848 21.782 -21.089 1.00 64.19 276 ALA A N 1
ATOM 2202 C CA . ALA A 1 276 ? 16.248 23.055 -21.501 1.00 64.19 276 ALA A CA 1
ATOM 2203 C C . ALA A 1 276 ? 17.283 24.179 -21.700 1.00 64.19 276 ALA A C 1
ATOM 2205 O O . ALA A 1 276 ? 17.111 25.026 -22.578 1.00 64.19 276 ALA A O 1
ATOM 2206 N N . LYS A 1 277 ? 18.369 24.185 -20.909 1.00 62.22 277 LYS A N 1
ATOM 2207 C CA . LYS A 1 277 ? 19.498 25.111 -21.105 1.00 62.22 277 LYS A CA 1
ATOM 2208 C C . LYS A 1 277 ? 20.243 24.833 -22.413 1.00 62.22 277 LYS A C 1
ATOM 2210 O O . LYS A 1 277 ? 20.674 25.783 -23.056 1.00 62.22 277 LYS A O 1
ATOM 2215 N N . LYS A 1 278 ? 20.361 23.565 -22.822 1.00 60.84 278 LYS A N 1
ATOM 2216 C CA . LYS A 1 278 ? 20.989 23.176 -24.096 1.00 60.84 278 LYS A CA 1
ATOM 2217 C C . LYS A 1 278 ? 20.109 23.478 -25.313 1.00 60.84 278 LYS A C 1
ATOM 2219 O O . LYS A 1 278 ? 20.642 23.752 -26.380 1.00 60.84 278 LYS A O 1
ATOM 2224 N N . SER A 1 279 ? 18.782 23.452 -25.169 1.00 60.28 279 SER A N 1
ATOM 2225 C CA . SER A 1 279 ? 17.847 23.602 -26.294 1.00 60.28 279 SER A CA 1
ATOM 2226 C C . SER A 1 279 ? 17.302 25.024 -26.514 1.00 60.28 279 SER A C 1
ATOM 2228 O O . SER A 1 279 ? 16.408 25.198 -27.339 1.00 60.28 279 SER A O 1
ATOM 2230 N N . GLY A 1 280 ? 17.751 26.033 -25.755 1.00 55.22 280 GLY A N 1
ATOM 2231 C CA . GLY A 1 280 ? 17.346 27.440 -25.933 1.00 55.22 280 GLY A CA 1
ATOM 2232 C C . GLY A 1 280 ? 15.843 27.739 -25.759 1.00 55.22 280 GLY A C 1
ATOM 2233 O O . GLY A 1 280 ? 15.379 28.820 -26.124 1.00 55.22 280 GLY A O 1
ATOM 2234 N N . ALA A 1 281 ? 15.052 26.808 -25.216 1.00 55.56 281 ALA A N 1
ATOM 2235 C CA . ALA A 1 281 ? 13.594 26.914 -25.205 1.00 55.56 281 ALA A CA 1
ATOM 2236 C C . ALA A 1 281 ? 13.078 27.832 -24.074 1.00 55.56 281 ALA A C 1
ATOM 2238 O O . ALA A 1 281 ? 13.225 27.541 -22.883 1.00 55.56 281 ALA A O 1
ATOM 2239 N N . ARG A 1 282 ? 12.427 28.945 -24.448 1.00 51.41 282 ARG A N 1
ATOM 2240 C CA . ARG A 1 282 ? 11.790 29.918 -23.536 1.00 51.41 282 ARG A CA 1
ATOM 2241 C C . ARG A 1 282 ? 10.549 29.333 -22.835 1.00 51.41 282 ARG A C 1
ATOM 2243 O O . ARG A 1 282 ? 9.660 28.794 -23.481 1.00 51.41 282 ARG A O 1
ATOM 2250 N N . LYS A 1 283 ? 10.487 29.546 -21.510 1.00 52.41 283 LYS A N 1
ATOM 2251 C CA . LYS A 1 283 ? 9.331 29.452 -20.582 1.00 52.41 283 LYS A CA 1
ATOM 2252 C C . LYS A 1 283 ? 8.382 28.256 -20.783 1.00 52.41 283 LYS A C 1
ATOM 2254 O O . LYS A 1 283 ? 7.345 28.334 -21.432 1.00 52.41 283 LYS A O 1
ATOM 2259 N N . LEU A 1 284 ? 8.682 27.176 -20.069 1.00 53.62 284 LEU A N 1
ATOM 2260 C CA . LEU A 1 284 ? 7.779 26.045 -19.853 1.00 53.62 284 LEU A CA 1
ATOM 2261 C C . LEU A 1 284 ? 6.557 26.456 -19.012 1.00 53.62 284 LEU A C 1
ATOM 2263 O O . LEU A 1 284 ? 6.712 26.885 -17.867 1.00 53.62 284 LEU A O 1
ATOM 2267 N N . LYS A 1 285 ? 5.348 26.259 -19.562 1.00 48.12 285 LYS A N 1
ATOM 2268 C CA . LYS A 1 285 ? 4.066 26.194 -18.825 1.00 48.12 285 LYS A CA 1
ATOM 2269 C C . LYS A 1 285 ? 4.252 25.448 -17.497 1.00 48.12 285 LYS A C 1
ATOM 2271 O O . LYS A 1 285 ? 4.966 24.450 -17.477 1.00 48.12 285 LYS A O 1
ATOM 2276 N N . LYS A 1 286 ? 3.586 25.898 -16.423 1.00 46.91 286 LYS A N 1
ATOM 2277 C CA . LYS A 1 286 ? 3.544 25.251 -15.094 1.00 46.91 286 LYS A CA 1
ATOM 2278 C C . LYS A 1 286 ? 3.217 23.759 -15.285 1.00 46.91 286 LYS A C 1
ATOM 2280 O O . LYS A 1 286 ? 2.072 23.406 -15.545 1.00 46.91 286 LYS A O 1
ATOM 2285 N N . ARG A 1 287 ? 4.252 22.909 -15.315 1.00 54.81 287 ARG A N 1
ATOM 2286 C CA . ARG A 1 287 ? 4.136 21.518 -15.778 1.00 54.81 287 ARG A CA 1
ATOM 2287 C C . ARG A 1 287 ? 3.499 20.662 -14.688 1.00 54.81 287 ARG A C 1
ATOM 2289 O O . ARG A 1 287 ? 3.902 20.743 -13.529 1.00 54.81 287 ARG A O 1
ATOM 2296 N N . THR A 1 288 ? 2.533 19.839 -15.082 1.00 56.25 288 THR A N 1
ATOM 2297 C CA . THR A 1 288 ? 1.874 18.843 -14.231 1.00 56.25 288 THR A CA 1
ATOM 2298 C C . THR A 1 288 ? 2.924 17.910 -13.627 1.00 56.25 288 THR A C 1
ATOM 2300 O O . THR A 1 288 ? 3.714 17.312 -14.358 1.00 56.25 288 THR A O 1
ATOM 2303 N N . ARG A 1 289 ? 2.969 17.816 -12.294 1.00 66.62 289 ARG A N 1
ATOM 2304 C CA . ARG A 1 289 ? 3.831 16.866 -11.579 1.00 66.62 289 ARG A CA 1
ATOM 2305 C C . ARG A 1 289 ? 3.233 15.460 -11.739 1.00 66.62 289 ARG A C 1
ATOM 2307 O O . ARG A 1 289 ? 2.109 15.270 -11.273 1.00 66.62 289 ARG A O 1
ATOM 2314 N N . PRO A 1 290 ? 3.927 14.501 -12.382 1.00 68.12 290 PRO A N 1
ATOM 2315 C CA . PRO A 1 290 ? 3.359 13.191 -12.722 1.00 68.12 290 PRO A CA 1
ATOM 2316 C C . PRO A 1 290 ? 2.823 12.424 -11.506 1.00 68.12 290 PRO A C 1
ATOM 2318 O O . PRO A 1 290 ? 1.799 11.760 -11.611 1.00 68.12 290 PRO A O 1
ATOM 2321 N N . TYR A 1 291 ? 3.464 12.595 -10.345 1.00 81.31 291 TYR A N 1
ATOM 2322 C CA . TYR A 1 291 ? 3.141 11.889 -9.100 1.00 81.31 291 TYR A CA 1
ATOM 2323 C C . TYR A 1 291 ? 2.451 12.771 -8.051 1.00 81.31 291 TYR A C 1
ATOM 2325 O O . TYR A 1 291 ? 2.338 12.381 -6.894 1.00 81.31 291 TYR A O 1
ATOM 2333 N N . ALA A 1 292 ? 1.958 13.963 -8.418 1.00 85.12 292 ALA A N 1
ATOM 2334 C CA . ALA A 1 292 ? 1.327 14.859 -7.441 1.00 85.12 292 ALA A CA 1
ATOM 2335 C C . ALA A 1 292 ? 0.089 14.244 -6.780 1.00 85.12 292 ALA A C 1
ATOM 2337 O O . ALA A 1 292 ? -0.091 14.402 -5.575 1.00 85.12 292 ALA A O 1
ATOM 2338 N N . ARG A 1 293 ? -0.746 13.530 -7.547 1.00 88.38 293 ARG A N 1
ATOM 2339 C CA . ARG A 1 293 ? -1.923 12.854 -6.987 1.00 88.38 293 ARG A CA 1
ATOM 2340 C C . ARG A 1 293 ? -1.515 11.736 -6.033 1.00 88.38 293 ARG A C 1
ATOM 2342 O O . ARG A 1 293 ? -2.077 11.636 -4.952 1.00 88.38 293 ARG A O 1
ATOM 2349 N N . GLU A 1 294 ? -0.537 10.922 -6.413 1.00 90.62 294 GLU A N 1
ATOM 2350 C CA . GLU A 1 294 ? -0.037 9.842 -5.559 1.00 90.62 294 GLU A CA 1
ATOM 2351 C C . GLU A 1 294 ? 0.584 10.391 -4.270 1.00 90.62 294 GLU A C 1
ATOM 2353 O O . GLU A 1 294 ? 0.241 9.931 -3.186 1.00 90.62 294 GLU A O 1
ATOM 2358 N N . GLY A 1 295 ? 1.422 11.427 -4.367 1.00 93.19 295 GLY A N 1
ATOM 2359 C CA . GLY A 1 295 ? 2.004 12.091 -3.203 1.00 93.19 295 GLY A CA 1
ATOM 2360 C C . GLY A 1 295 ? 0.943 12.687 -2.275 1.00 93.19 295 GLY A C 1
ATOM 2361 O O . GLY A 1 295 ? 1.045 12.535 -1.059 1.00 93.19 295 GLY A O 1
ATOM 2362 N N . LEU A 1 296 ? -0.106 13.299 -2.836 1.00 95.12 296 LEU A N 1
ATOM 2363 C CA . LEU A 1 296 ? -1.258 13.783 -2.071 1.00 95.12 296 LEU A CA 1
ATOM 2364 C C . LEU A 1 296 ? -1.967 12.632 -1.346 1.00 95.12 296 LEU A C 1
ATOM 2366 O O . LEU A 1 296 ? -2.212 12.727 -0.146 1.00 95.12 296 LEU A O 1
ATOM 2370 N N . MET A 1 297 ? -2.246 11.528 -2.044 1.00 95.69 297 MET A N 1
ATOM 2371 C CA . MET A 1 297 ? -2.881 10.356 -1.438 1.00 95.69 297 MET A CA 1
ATOM 2372 C C . MET A 1 297 ? -2.004 9.725 -0.352 1.00 95.69 297 MET A C 1
ATOM 2374 O O . MET A 1 297 ? -2.525 9.353 0.692 1.00 95.69 297 MET A O 1
ATOM 2378 N N . CYS A 1 298 ? -0.680 9.670 -0.523 1.00 96.75 298 CYS A N 1
ATOM 2379 C CA . CYS A 1 298 ? 0.230 9.195 0.523 1.00 96.75 298 CYS A CA 1
ATOM 2380 C C . CYS A 1 298 ? 0.154 10.070 1.782 1.00 96.75 298 CYS A C 1
ATOM 2382 O O . CYS A 1 298 ? 0.105 9.538 2.886 1.00 96.75 298 CYS A O 1
ATOM 2384 N N . GLN A 1 299 ? 0.071 11.398 1.632 1.00 97.69 299 GLN A N 1
ATOM 2385 C CA . GLN A 1 299 ? -0.113 12.315 2.765 1.00 97.69 299 GLN A CA 1
ATOM 2386 C C . GLN A 1 299 ? -1.482 12.151 3.435 1.00 97.69 299 GLN A C 1
ATOM 2388 O O . GLN A 1 299 ? -1.582 12.253 4.661 1.00 97.69 299 GLN A O 1
ATOM 2393 N N . VAL A 1 300 ? -2.538 11.881 2.659 1.00 98.50 300 VAL A N 1
ATOM 2394 C CA . VAL A 1 300 ? -3.853 11.522 3.207 1.00 98.50 300 VAL A CA 1
ATOM 2395 C C . VAL A 1 300 ? -3.724 10.257 4.048 1.00 98.50 300 VAL A C 1
ATOM 2397 O O . VAL A 1 300 ? -4.075 10.287 5.224 1.00 98.50 300 VAL A O 1
ATOM 2400 N N . MET A 1 301 ? -3.171 9.176 3.491 1.00 98.38 301 MET A N 1
ATOM 2401 C CA . MET A 1 301 ? -3.029 7.905 4.204 1.00 98.38 301 MET A CA 1
ATOM 2402 C C . MET A 1 301 ? -2.143 8.029 5.446 1.00 98.38 301 MET A C 1
ATOM 2404 O O . MET A 1 301 ? -2.471 7.453 6.484 1.00 98.38 301 MET A O 1
ATOM 2408 N N . GLN A 1 302 ? -1.076 8.830 5.378 1.00 98.50 302 GLN A N 1
ATOM 2409 C CA . GLN A 1 302 ? -0.243 9.160 6.530 1.00 98.50 302 GLN A CA 1
ATOM 2410 C C . GLN A 1 302 ? -1.088 9.787 7.643 1.00 98.50 302 GLN A C 1
ATOM 2412 O O . GLN A 1 302 ? -1.116 9.282 8.761 1.00 98.50 302 GLN A O 1
ATOM 2417 N N . ASN A 1 303 ? -1.841 10.845 7.337 1.00 98.62 303 ASN A N 1
ATOM 2418 C CA . ASN A 1 303 ? -2.687 11.510 8.326 1.00 98.62 303 ASN A CA 1
ATOM 2419 C C . ASN A 1 303 ? -3.815 10.605 8.840 1.00 98.62 303 ASN A C 1
ATOM 2421 O O . ASN A 1 303 ? -4.121 10.637 10.026 1.00 98.62 303 ASN A O 1
ATOM 2425 N N . MET A 1 304 ? -4.390 9.737 8.007 1.00 98.69 304 MET A N 1
ATOM 2426 C CA . MET A 1 304 ? -5.336 8.724 8.482 1.00 98.69 304 MET A CA 1
ATOM 2427 C C . MET A 1 304 ? -4.684 7.829 9.544 1.00 98.69 304 MET A C 1
ATOM 2429 O O . MET A 1 304 ? -5.231 7.690 10.637 1.00 98.69 304 MET A O 1
ATOM 2433 N N . CYS A 1 305 ? -3.487 7.296 9.270 1.00 98.81 305 CYS A N 1
ATOM 2434 C CA . CYS A 1 305 ? -2.729 6.479 10.224 1.00 98.81 305 CYS A CA 1
ATOM 2435 C C . CYS A 1 305 ? -2.400 7.248 11.513 1.00 98.81 305 CYS A C 1
ATOM 2437 O O . CYS A 1 305 ? -2.599 6.712 12.600 1.00 98.81 305 CYS A O 1
ATOM 2439 N N . GLY A 1 306 ? -1.982 8.515 11.411 1.00 98.56 306 GLY 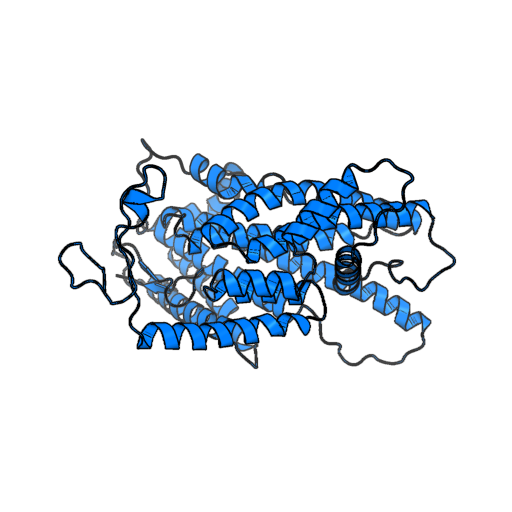A N 1
ATOM 2440 C CA . GLY A 1 306 ? -1.728 9.376 12.571 1.00 98.56 306 GLY A CA 1
ATOM 2441 C C . GLY A 1 306 ? -2.974 9.573 13.442 1.00 98.56 306 GLY A C 1
ATOM 2442 O O . GLY A 1 306 ? -2.897 9.488 14.668 1.00 98.56 306 GLY A O 1
ATOM 2443 N N . GLY A 1 307 ? -4.143 9.745 12.818 1.00 98.62 307 GLY A N 1
ATOM 2444 C CA . GLY A 1 307 ? -5.433 9.825 13.505 1.00 98.62 307 GLY A CA 1
ATOM 2445 C C . GLY A 1 307 ? -5.743 8.575 14.333 1.00 98.62 307 GLY A C 1
ATOM 2446 O O . GLY A 1 307 ? -6.037 8.683 15.526 1.00 98.62 307 GLY A O 1
ATOM 2447 N N . TYR A 1 308 ? -5.622 7.389 13.726 1.00 98.69 308 TYR A N 1
ATOM 2448 C CA . TYR A 1 308 ? -5.834 6.118 14.429 1.00 98.69 308 TYR A CA 1
ATOM 2449 C C . TYR A 1 308 ? -4.793 5.865 15.505 1.00 98.69 308 TYR A C 1
ATOM 2451 O O . TYR A 1 308 ? -5.162 5.473 16.606 1.00 98.69 308 TYR A O 1
ATOM 2459 N N . TYR A 1 309 ? -3.516 6.109 15.217 1.00 98.31 309 TYR A N 1
ATOM 2460 C CA . TYR A 1 309 ? -2.438 5.920 16.179 1.00 98.31 309 TYR A CA 1
ATOM 2461 C C . TYR A 1 309 ? -2.726 6.675 17.482 1.00 98.31 309 TYR A C 1
ATOM 2463 O O . TYR A 1 309 ? -2.767 6.067 18.553 1.00 98.31 309 TYR A O 1
ATOM 2471 N N . LYS A 1 310 ? -3.017 7.981 17.397 1.00 98.06 310 LYS A N 1
ATOM 2472 C CA . LYS A 1 310 ? -3.318 8.793 18.585 1.00 98.06 310 LYS A CA 1
ATOM 2473 C C . LYS A 1 310 ? -4.593 8.332 19.296 1.00 98.06 310 LYS A C 1
ATOM 2475 O O . LYS A 1 310 ? -4.599 8.249 20.522 1.00 98.06 310 LYS A O 1
ATOM 2480 N N . ALA A 1 311 ? -5.641 7.983 18.547 1.00 98.00 311 ALA A N 1
ATOM 2481 C CA . ALA A 1 311 ? -6.884 7.463 19.117 1.00 98.00 311 ALA A CA 1
ATOM 2482 C C . ALA A 1 311 ? -6.671 6.153 19.889 1.00 98.00 311 ALA A C 1
ATOM 2484 O O . ALA A 1 311 ? -7.143 6.011 21.012 1.00 98.00 311 ALA A O 1
ATOM 2485 N N . LEU A 1 312 ? -5.937 5.206 19.306 1.00 97.56 312 LEU A N 1
ATOM 2486 C CA . LEU A 1 312 ? -5.691 3.888 19.886 1.00 97.56 312 LEU A CA 1
ATOM 2487 C C . LEU A 1 312 ? -4.828 3.967 21.142 1.00 97.56 312 LEU A C 1
ATOM 2489 O O . LEU A 1 312 ? -5.126 3.279 22.116 1.00 97.56 312 LEU A O 1
ATOM 2493 N N . VAL A 1 313 ? -3.812 4.837 21.161 1.00 96.81 313 VAL A N 1
ATOM 2494 C CA . VAL A 1 313 ? -3.039 5.095 22.385 1.00 96.81 313 VAL A CA 1
ATOM 2495 C C . VAL A 1 313 ? -3.948 5.673 23.471 1.00 96.81 313 VAL A C 1
ATOM 2497 O O . VAL A 1 313 ? -3.955 5.159 24.585 1.00 96.81 313 VAL A O 1
ATOM 2500 N N . ALA A 1 314 ? -4.790 6.659 23.149 1.00 96.69 314 ALA A N 1
ATOM 2501 C CA . ALA A 1 314 ? -5.733 7.233 24.111 1.00 96.69 314 ALA A CA 1
ATOM 2502 C C . ALA A 1 314 ? -6.720 6.190 24.666 1.00 96.69 314 ALA A C 1
ATOM 2504 O O . ALA A 1 314 ? -6.944 6.130 25.876 1.00 96.69 314 ALA A O 1
ATOM 2505 N N . PHE A 1 315 ? -7.263 5.321 23.807 1.00 96.62 315 PHE A N 1
ATOM 2506 C CA . PHE A 1 315 ? -8.129 4.223 24.232 1.00 96.62 315 PHE A CA 1
ATOM 2507 C C . PHE A 1 315 ? -7.394 3.208 25.116 1.00 96.62 315 PHE A C 1
ATOM 2509 O O . PHE A 1 315 ? -7.976 2.732 26.092 1.00 96.62 315 PHE A O 1
ATOM 2516 N N . LYS A 1 316 ? -6.124 2.894 24.815 1.00 94.44 316 LYS A N 1
ATOM 2517 C CA . LYS A 1 316 ? -5.277 2.020 25.645 1.00 94.44 316 LYS A CA 1
ATOM 2518 C C . LYS A 1 316 ? -5.066 2.628 27.037 1.00 94.44 316 LYS A C 1
ATOM 2520 O O . LYS A 1 316 ? -5.296 1.935 28.021 1.00 94.44 316 LYS A O 1
ATOM 2525 N N . LEU A 1 317 ? -4.731 3.919 27.127 1.00 94.00 317 LEU A N 1
ATOM 2526 C CA . LEU A 1 317 ? -4.539 4.625 28.407 1.00 94.00 317 LEU A CA 1
ATOM 2527 C C . LEU A 1 317 ? -5.809 4.705 29.257 1.00 94.00 317 LEU A C 1
ATOM 2529 O O . LEU A 1 317 ? -5.741 4.668 30.479 1.00 94.00 317 LEU A O 1
ATOM 2533 N N . GLN A 1 318 ? -6.974 4.792 28.617 1.00 93.50 318 GLN A N 1
ATOM 2534 C CA . GLN A 1 318 ? -8.267 4.790 29.305 1.00 93.50 318 GLN A CA 1
ATOM 2535 C C . GLN A 1 318 ? -8.783 3.381 29.637 1.00 93.50 318 GLN A C 1
ATOM 2537 O O . GLN A 1 318 ? -9.917 3.246 30.087 1.00 93.50 318 GLN A O 1
ATOM 2542 N N . GLY A 1 319 ? -8.007 2.324 29.371 1.00 93.12 319 GLY A N 1
ATOM 2543 C CA . GLY A 1 319 ? -8.434 0.943 29.610 1.00 93.12 319 GLY A CA 1
ATOM 2544 C C . GLY A 1 319 ? -9.588 0.474 28.715 1.00 93.12 319 GLY A C 1
ATOM 2545 O O . GLY A 1 319 ? -10.187 -0.561 28.984 1.00 93.12 319 GLY A O 1
ATOM 2546 N N . LYS A 1 320 ? -9.898 1.206 27.635 1.00 94.44 320 LYS A N 1
ATOM 2547 C CA . LYS A 1 320 ? -10.973 0.873 26.683 1.00 94.44 320 LYS A CA 1
ATOM 2548 C C . LYS A 1 320 ? -10.561 -0.215 25.689 1.00 94.44 320 LYS A C 1
ATOM 2550 O O . LYS A 1 320 ? -11.416 -0.786 25.029 1.00 94.44 320 LYS A O 1
ATOM 2555 N N . ILE A 1 321 ? -9.267 -0.509 25.544 1.00 94.25 321 ILE A N 1
ATOM 2556 C CA . ILE A 1 321 ? -8.783 -1.623 24.714 1.00 94.25 321 ILE A CA 1
ATOM 2557 C C . ILE A 1 321 ? -8.345 -2.765 25.620 1.00 94.25 321 ILE A C 1
ATOM 2559 O O . ILE A 1 321 ? -7.356 -2.644 26.346 1.00 94.25 321 ILE A O 1
ATOM 2563 N N . ARG A 1 322 ? -9.036 -3.902 25.506 1.00 91.75 322 ARG A N 1
ATOM 2564 C CA . ARG A 1 322 ? -8.679 -5.127 26.221 1.00 91.75 322 ARG A CA 1
ATOM 2565 C C . ARG A 1 322 ? -7.277 -5.592 25.821 1.00 91.75 322 ARG A C 1
ATOM 2567 O O . ARG A 1 322 ? -7.028 -5.893 24.653 1.00 91.75 322 ARG A O 1
ATOM 2574 N N . GLN A 1 323 ? -6.387 -5.668 26.806 1.00 91.75 323 GLN A N 1
ATOM 2575 C CA . GLN A 1 323 ? -5.046 -6.225 26.649 1.00 91.75 323 GLN A CA 1
ATOM 2576 C C . GLN A 1 323 ? -5.059 -7.730 26.959 1.00 91.75 323 GLN A C 1
ATOM 2578 O O . GLN A 1 323 ? -5.833 -8.164 27.820 1.00 91.75 323 GLN A O 1
ATOM 2583 N N . PRO A 1 324 ? -4.235 -8.538 26.278 1.00 93.00 324 PRO A N 1
ATOM 2584 C CA . PRO A 1 324 ? -4.036 -9.934 26.656 1.00 93.00 324 PRO A CA 1
ATOM 2585 C C . PRO A 1 324 ? -3.352 -10.075 28.017 1.00 93.00 324 PRO A C 1
ATOM 2587 O O . PRO A 1 324 ? -2.670 -9.164 28.483 1.00 93.00 324 PRO A O 1
ATOM 2590 N N . GLN A 1 325 ? -3.557 -11.223 28.662 1.00 90.69 325 GLN A N 1
ATOM 2591 C CA . GLN A 1 325 ? -2.923 -11.540 29.940 1.00 90.69 325 GLN A CA 1
ATOM 2592 C C . GLN A 1 325 ? -1.437 -11.836 29.719 1.00 90.69 325 GLN A C 1
ATOM 2594 O O . GLN A 1 325 ? -1.092 -12.680 28.895 1.00 90.69 325 GLN A O 1
ATOM 2599 N N . SER A 1 326 ? -0.563 -11.171 30.475 1.00 89.00 326 SER A N 1
ATOM 2600 C CA . SER A 1 326 ? 0.896 -11.240 30.301 1.00 89.00 326 SER A CA 1
ATOM 2601 C C . SER A 1 326 ? 1.501 -12.628 30.533 1.00 89.00 326 SER A C 1
ATOM 2603 O O . SER A 1 326 ? 2.592 -12.908 30.058 1.00 89.00 326 SER A O 1
ATOM 2605 N N . GLU A 1 327 ? 0.814 -13.505 31.265 1.00 91.69 327 GLU A N 1
ATOM 2606 C CA . GLU A 1 327 ? 1.238 -14.894 31.498 1.00 91.69 327 GLU A CA 1
ATOM 2607 C C . GLU A 1 327 ? 1.192 -15.760 30.226 1.00 91.69 327 GLU A C 1
ATOM 2609 O O . GLU A 1 327 ? 1.948 -16.723 30.108 1.00 91.69 327 GLU A O 1
ATOM 2614 N N . PHE A 1 328 ? 0.359 -15.387 29.249 1.00 90.75 328 PHE A N 1
ATOM 2615 C CA . PHE A 1 328 ? 0.203 -16.099 27.976 1.00 90.75 328 PHE A CA 1
ATOM 2616 C C . PHE A 1 328 ? 0.623 -15.255 26.769 1.00 90.75 328 PHE A C 1
ATOM 2618 O O . PHE A 1 328 ? 0.414 -15.666 25.627 1.00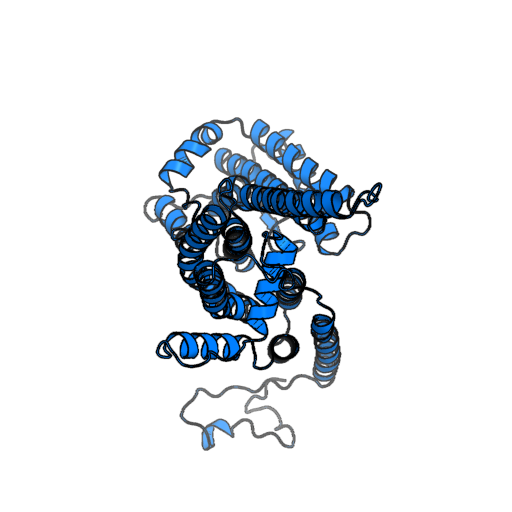 90.75 328 PHE A O 1
ATOM 2625 N N . ASP A 1 329 ? 1.174 -14.061 27.000 1.00 93.31 329 ASP A N 1
ATOM 2626 C CA . ASP A 1 329 ? 1.377 -13.077 25.950 1.00 93.31 329 ASP A CA 1
ATOM 2627 C C . ASP A 1 329 ? 2.606 -12.188 26.151 1.00 93.31 329 ASP A C 1
ATOM 2629 O O . ASP A 1 329 ? 2.971 -11.814 27.262 1.00 93.31 329 ASP A O 1
ATOM 2633 N N . ASN A 1 330 ? 3.210 -11.787 25.031 1.00 94.81 330 ASN A N 1
ATOM 2634 C CA . ASN A 1 330 ? 4.310 -10.838 25.012 1.00 94.81 330 ASN A CA 1
ATOM 2635 C C . ASN A 1 330 ? 4.203 -9.903 23.792 1.00 94.81 330 ASN A C 1
ATOM 2637 O O . ASN A 1 330 ? 4.347 -10.337 22.643 1.00 94.81 330 ASN A O 1
ATOM 2641 N N . GLU A 1 331 ? 3.999 -8.602 24.043 1.00 95.31 331 GLU A N 1
ATOM 2642 C CA . GLU A 1 331 ? 3.891 -7.573 22.992 1.00 95.31 331 GLU A CA 1
ATOM 2643 C C . GLU A 1 331 ? 5.142 -7.535 22.099 1.00 95.31 331 GLU A C 1
ATOM 2645 O O . GLU A 1 331 ? 5.006 -7.424 20.881 1.00 95.31 331 GLU A O 1
ATOM 2650 N N . ALA A 1 332 ? 6.337 -7.754 22.660 1.00 96.25 332 ALA A N 1
ATOM 2651 C CA . ALA A 1 332 ? 7.587 -7.789 21.903 1.00 96.25 332 ALA A CA 1
ATOM 2652 C C . ALA A 1 332 ? 7.622 -8.935 20.881 1.00 96.25 332 ALA A C 1
ATOM 2654 O O . ALA A 1 332 ? 8.097 -8.756 19.757 1.00 96.25 332 ALA A O 1
ATOM 2655 N N . VAL A 1 333 ? 7.102 -10.114 21.249 1.00 96.00 333 VAL A N 1
ATOM 2656 C CA . VAL A 1 333 ? 7.051 -11.288 20.361 1.00 96.00 333 VAL A CA 1
ATOM 2657 C C . VAL A 1 333 ? 6.074 -11.043 19.216 1.00 96.00 333 VAL A C 1
ATOM 2659 O O . VAL A 1 333 ? 6.422 -11.280 18.056 1.00 96.00 333 VAL A O 1
ATOM 2662 N N . ARG A 1 334 ? 4.882 -10.508 19.513 1.00 96.12 334 ARG A N 1
ATOM 2663 C CA . ARG A 1 334 ? 3.912 -10.135 18.473 1.00 96.12 334 ARG A CA 1
ATOM 2664 C C . ARG A 1 334 ? 4.477 -9.088 17.533 1.00 96.12 334 ARG A C 1
ATOM 2666 O O . ARG A 1 334 ? 4.447 -9.302 16.324 1.00 96.12 334 ARG A O 1
ATOM 2673 N N . TYR A 1 335 ? 5.028 -8.004 18.080 1.00 97.19 335 TYR A N 1
ATOM 2674 C CA . TYR A 1 335 ? 5.640 -6.929 17.308 1.00 97.19 335 TYR A CA 1
ATOM 2675 C C . TYR A 1 335 ? 6.702 -7.501 16.363 1.00 97.19 335 TYR A C 1
ATOM 2677 O O . TYR A 1 335 ? 6.599 -7.342 15.147 1.00 97.19 335 TYR A O 1
ATOM 2685 N N . LYS A 1 336 ? 7.654 -8.279 16.896 1.00 95.75 336 LYS A N 1
ATOM 2686 C CA . LYS A 1 336 ? 8.689 -8.936 16.089 1.00 95.75 336 LYS A CA 1
ATOM 2687 C C . LYS A 1 336 ? 8.081 -9.780 14.969 1.00 95.75 336 LYS A C 1
ATOM 2689 O O . LYS A 1 336 ? 8.532 -9.684 13.837 1.00 95.75 336 LYS A O 1
ATOM 2694 N N . HIS A 1 337 ? 7.046 -10.570 15.248 1.00 95.06 337 HIS A N 1
ATOM 2695 C CA . HIS A 1 337 ? 6.390 -11.393 14.230 1.00 95.06 337 HIS A CA 1
ATOM 2696 C C . HIS A 1 337 ? 5.648 -10.561 13.167 1.00 95.06 337 HIS A C 1
ATOM 2698 O O . HIS A 1 337 ? 5.662 -10.913 11.987 1.00 95.06 337 HIS A O 1
ATOM 2704 N N . ARG A 1 338 ? 5.008 -9.444 13.546 1.00 96.12 338 ARG A N 1
ATOM 2705 C CA . ARG A 1 338 ? 4.285 -8.579 12.597 1.00 96.12 338 ARG A CA 1
ATOM 2706 C C . ARG A 1 338 ? 5.233 -7.887 11.625 1.00 96.12 338 ARG A C 1
ATOM 2708 O O . ARG A 1 338 ? 4.901 -7.804 10.444 1.00 96.12 338 ARG A O 1
ATOM 2715 N N . PHE A 1 339 ? 6.391 -7.450 12.113 1.00 96.25 339 PHE A N 1
ATOM 2716 C CA . PHE A 1 339 ? 7.380 -6.707 11.335 1.00 96.25 339 PHE A CA 1
ATOM 2717 C C . PHE A 1 339 ? 8.509 -7.575 10.761 1.00 96.25 339 PHE A C 1
ATOM 2719 O O . PHE A 1 339 ? 9.275 -7.068 9.954 1.00 96.25 339 PHE A O 1
ATOM 2726 N N . ALA A 1 340 ? 8.581 -8.874 11.082 1.00 93.81 340 ALA A N 1
ATOM 2727 C CA . ALA A 1 340 ? 9.668 -9.756 10.640 1.00 93.81 340 ALA A CA 1
ATOM 2728 C C . ALA A 1 340 ? 9.979 -9.681 9.130 1.00 93.81 340 ALA A C 1
ATOM 2730 O O . ALA A 1 340 ? 11.153 -9.557 8.802 1.00 93.81 340 ALA A O 1
ATOM 2731 N N . PRO A 1 341 ? 9.002 -9.663 8.199 1.00 93.06 341 PRO A N 1
ATOM 2732 C CA . PRO A 1 341 ? 9.329 -9.568 6.770 1.00 93.06 341 PRO A CA 1
ATOM 2733 C C . PRO A 1 341 ? 9.957 -8.242 6.326 1.00 93.06 341 PRO A C 1
ATOM 2735 O O . PRO A 1 341 ? 10.435 -8.139 5.205 1.00 93.06 341 PRO A O 1
ATOM 2738 N N . LEU A 1 342 ? 9.935 -7.208 7.171 1.00 93.00 342 LEU A N 1
ATOM 2739 C CA . LEU A 1 342 ? 10.530 -5.904 6.878 1.00 93.00 342 LEU A CA 1
ATOM 2740 C C . LEU A 1 342 ? 12.007 -5.834 7.305 1.00 93.00 342 LEU A C 1
ATOM 2742 O O . LEU A 1 342 ? 12.670 -4.846 7.006 1.00 93.00 342 LEU A O 1
ATOM 2746 N N . SER A 1 343 ? 12.538 -6.847 8.001 1.00 86.69 343 SER A N 1
ATOM 2747 C CA . SER A 1 343 ? 13.858 -6.779 8.645 1.00 86.69 343 SER A CA 1
ATOM 2748 C C . SER A 1 343 ? 15.051 -6.759 7.694 1.00 86.69 343 SER A C 1
ATOM 2750 O O . SER A 1 343 ? 16.152 -6.435 8.122 1.00 86.69 343 SER A O 1
ATOM 2752 N N . VAL A 1 344 ? 14.854 -7.169 6.443 1.00 81.62 344 VAL A N 1
ATOM 2753 C CA . VAL A 1 344 ? 15.922 -7.381 5.454 1.00 81.62 344 VAL A CA 1
ATOM 2754 C C . VAL A 1 344 ? 16.207 -6.148 4.593 1.00 81.62 344 VAL A C 1
ATOM 2756 O O . VAL A 1 344 ? 17.039 -6.213 3.700 1.00 81.62 344 VAL A O 1
ATOM 2759 N N . LEU A 1 345 ? 15.514 -5.033 4.830 1.00 84.38 345 LEU A N 1
ATOM 2760 C CA . LEU A 1 345 ? 15.478 -3.886 3.921 1.00 84.38 345 LEU A CA 1
ATOM 2761 C C . LEU A 1 345 ? 16.127 -2.646 4.528 1.00 84.38 345 LEU A C 1
ATOM 2763 O O . LEU A 1 345 ? 16.175 -2.481 5.746 1.00 84.38 345 LEU A O 1
ATOM 2767 N N . THR A 1 346 ? 16.518 -1.725 3.650 1.00 76.44 346 THR A N 1
ATOM 2768 C CA . THR A 1 346 ? 16.925 -0.364 4.012 1.00 76.44 346 THR A CA 1
ATOM 2769 C C . THR A 1 346 ? 15.803 0.628 3.672 1.00 76.44 346 THR A C 1
ATOM 2771 O O . THR A 1 346 ? 15.325 0.640 2.532 1.00 76.44 346 THR A O 1
ATOM 2774 N N . PRO A 1 347 ? 15.385 1.518 4.592 1.00 74.94 347 PRO A N 1
ATOM 2775 C CA . PRO A 1 347 ? 15.866 1.670 5.970 1.00 74.94 347 PRO A CA 1
ATOM 2776 C C . PRO A 1 347 ? 15.464 0.495 6.883 1.00 74.94 347 PRO A C 1
ATOM 2778 O O . PRO A 1 347 ? 14.421 -0.120 6.647 1.00 74.94 347 PRO A O 1
ATOM 2781 N N . PRO A 1 348 ? 16.275 0.203 7.920 1.00 78.81 348 PRO A N 1
ATOM 2782 C CA . PRO A 1 348 ? 16.077 -0.953 8.785 1.00 78.81 348 PRO A CA 1
ATOM 2783 C C . PRO A 1 348 ? 14.733 -0.900 9.512 1.00 78.81 348 PRO A C 1
ATOM 2785 O O . PRO A 1 348 ? 14.183 0.171 9.792 1.00 78.81 348 PRO A O 1
ATOM 2788 N N . GLN A 1 349 ? 14.207 -2.081 9.849 1.00 87.12 349 GLN A N 1
ATOM 2789 C CA . GLN A 1 349 ? 13.046 -2.176 10.729 1.00 87.12 349 GLN A CA 1
ATOM 2790 C C . GLN A 1 349 ? 13.338 -1.488 12.069 1.00 87.12 349 GLN A C 1
ATOM 2792 O O . GLN A 1 349 ? 14.440 -1.596 12.599 1.00 87.12 349 GLN A O 1
ATOM 2797 N N . VAL A 1 350 ? 12.323 -0.849 12.646 1.00 92.94 350 VAL A N 1
ATOM 2798 C CA . VAL A 1 350 ? 12.431 -0.297 13.999 1.00 92.94 350 VAL A CA 1
ATOM 2799 C C . VAL A 1 350 ? 12.176 -1.428 14.981 1.00 92.94 350 VAL A C 1
ATOM 2801 O O . VAL A 1 350 ? 11.109 -2.051 14.947 1.00 92.94 350 VAL A O 1
ATOM 2804 N N . HIS A 1 351 ? 13.149 -1.728 15.830 1.00 94.00 351 HIS A N 1
ATOM 2805 C CA . HIS A 1 351 ? 13.042 -2.788 16.819 1.00 94.00 351 HIS A CA 1
ATOM 2806 C C . HIS A 1 351 ? 12.071 -2.410 17.944 1.00 94.00 351 HIS A C 1
ATOM 2808 O O . HIS A 1 351 ? 11.752 -1.248 18.176 1.00 94.00 351 HIS A O 1
ATOM 2814 N N . TYR A 1 352 ? 11.587 -3.416 18.678 1.00 96.31 352 TYR A N 1
ATOM 2815 C CA . TYR A 1 352 ? 10.572 -3.193 19.711 1.00 96.31 352 TYR A CA 1
ATOM 2816 C C . TYR A 1 352 ? 11.041 -2.253 20.837 1.00 96.31 352 TYR A C 1
ATOM 2818 O O . TYR A 1 352 ? 10.247 -1.462 21.334 1.00 96.31 352 TYR A O 1
ATOM 2826 N N . HIS A 1 353 ? 12.320 -2.305 21.225 1.00 96.31 353 HIS A N 1
ATOM 2827 C CA . HIS A 1 353 ? 12.854 -1.396 22.245 1.00 96.31 353 HIS A CA 1
ATOM 2828 C C . HIS A 1 353 ? 12.851 0.062 21.758 1.00 96.31 353 HIS A C 1
ATOM 2830 O O . HIS A 1 353 ? 12.383 0.933 22.480 1.00 96.31 353 HIS A O 1
ATOM 2836 N N . GLU A 1 354 ? 13.246 0.310 20.505 1.00 95.69 354 GLU A N 1
ATOM 2837 C CA . GLU A 1 354 ? 13.190 1.639 19.881 1.00 95.69 354 GLU A CA 1
ATOM 2838 C C . GLU A 1 354 ? 11.743 2.135 19.759 1.00 95.69 354 GLU A C 1
ATOM 2840 O O . GLU A 1 354 ? 11.457 3.302 20.011 1.00 95.69 354 GLU A O 1
ATOM 2845 N N . PHE A 1 355 ? 10.794 1.249 19.430 1.00 95.94 355 PHE A N 1
ATOM 2846 C CA . PHE A 1 355 ? 9.367 1.585 19.463 1.00 95.94 355 PHE A CA 1
ATOM 2847 C C . PHE A 1 355 ? 8.931 2.052 20.858 1.00 95.94 355 PHE A C 1
ATOM 2849 O O . PHE A 1 355 ? 8.232 3.061 20.974 1.00 95.94 355 PHE A O 1
ATOM 2856 N N . LEU A 1 356 ? 9.340 1.353 21.919 1.00 95.94 356 LEU A N 1
ATOM 2857 C CA . LEU A 1 356 ? 9.021 1.767 23.284 1.00 95.94 356 LEU A CA 1
ATOM 2858 C C . LEU A 1 356 ? 9.636 3.127 23.618 1.00 95.94 356 LEU A C 1
ATOM 2860 O O . LEU A 1 356 ? 8.924 3.970 24.149 1.00 95.94 356 LEU A O 1
ATOM 2864 N N . GLU A 1 357 ? 10.896 3.373 23.263 1.00 95.94 357 GLU A N 1
ATOM 2865 C CA . GLU A 1 357 ? 11.568 4.660 23.490 1.00 95.94 357 GLU A CA 1
ATOM 2866 C C . GLU A 1 357 ? 10.865 5.812 22.759 1.00 95.94 357 GLU A C 1
ATOM 2868 O O . GLU A 1 357 ? 10.523 6.829 23.364 1.00 95.94 357 GLU A O 1
ATOM 2873 N N . LEU A 1 358 ? 10.554 5.628 21.473 1.00 95.06 358 LEU A N 1
ATOM 2874 C CA . LEU A 1 358 ? 9.887 6.637 20.644 1.00 95.06 358 LEU A CA 1
ATOM 2875 C C . LEU A 1 358 ? 8.439 6.910 21.073 1.00 95.06 358 LEU A C 1
ATOM 2877 O O . LEU A 1 358 ? 7.890 7.971 20.769 1.00 95.06 358 LEU A O 1
ATOM 2881 N N . THR A 1 359 ? 7.800 5.962 21.762 1.00 94.81 359 THR A N 1
ATOM 2882 C CA . THR A 1 359 ? 6.408 6.095 22.215 1.00 94.81 359 THR A CA 1
ATOM 2883 C C . THR A 1 359 ? 6.259 6.321 23.714 1.00 94.81 359 THR A C 1
ATOM 2885 O O . THR A 1 359 ? 5.156 6.646 24.155 1.00 94.81 359 THR A O 1
ATOM 2888 N N . GLN A 1 360 ? 7.344 6.247 24.490 1.00 92.50 360 GLN A N 1
ATOM 2889 C CA . GLN A 1 360 ? 7.348 6.430 25.942 1.00 92.50 360 GLN A CA 1
ATOM 2890 C C . GLN A 1 360 ? 6.658 7.728 26.392 1.00 92.50 360 GLN A C 1
ATOM 2892 O O . GLN A 1 360 ? 5.825 7.647 27.297 1.00 92.50 360 GLN A O 1
ATOM 2897 N N . PRO A 1 361 ? 6.884 8.902 25.759 1.00 91.31 361 PRO A N 1
ATOM 2898 C CA . PRO A 1 361 ? 6.221 10.135 26.189 1.00 91.31 361 PRO A CA 1
ATOM 2899 C C . PRO A 1 361 ? 4.692 10.049 26.098 1.00 91.31 361 PRO A C 1
ATOM 2901 O O . PRO A 1 361 ? 3.975 10.585 26.936 1.00 91.31 361 PRO A O 1
ATOM 2904 N N . LEU A 1 362 ? 4.182 9.312 25.108 1.00 90.12 362 LEU A N 1
ATOM 2905 C CA . LEU A 1 362 ? 2.748 9.177 24.860 1.00 90.12 362 LEU A CA 1
ATOM 2906 C C . LEU A 1 362 ? 2.065 8.234 25.857 1.00 90.12 362 LEU A C 1
ATOM 2908 O O . LEU A 1 362 ? 0.842 8.253 25.936 1.00 90.12 362 LEU A O 1
ATOM 2912 N N . GLN A 1 363 ? 2.820 7.432 26.616 1.00 82.62 363 GLN A N 1
ATOM 2913 C CA . GLN A 1 363 ? 2.274 6.505 27.615 1.00 82.62 363 GLN A CA 1
ATOM 2914 C C . GLN A 1 363 ? 1.772 7.212 28.882 1.00 82.62 363 GLN A C 1
ATOM 2916 O O . GLN A 1 363 ? 0.983 6.641 29.630 1.00 82.62 363 GLN A O 1
ATOM 2921 N N . TYR A 1 364 ? 2.203 8.452 29.113 1.00 88.00 364 TYR A N 1
ATOM 2922 C CA . TYR A 1 364 ? 1.810 9.258 30.274 1.00 88.00 364 TYR A CA 1
ATOM 2923 C C . TYR A 1 364 ? 1.032 10.517 29.876 1.00 88.00 364 TYR A C 1
ATOM 2925 O O . TYR A 1 364 ? 0.709 11.354 30.717 1.00 88.00 364 TYR A O 1
ATOM 2933 N N . GLU A 1 365 ? 0.729 10.657 28.586 1.00 93.94 365 GLU A N 1
ATOM 2934 C CA . GLU A 1 365 ? 0.046 11.817 28.036 1.00 93.94 365 GLU A CA 1
ATOM 2935 C C . GLU A 1 365 ? -1.434 11.830 28.435 1.00 93.94 365 GLU A C 1
ATOM 2937 O O . GLU A 1 365 ? -2.077 10.789 28.595 1.00 93.94 365 GLU A O 1
ATOM 2942 N N . ASN A 1 366 ? -2.021 13.022 28.540 1.00 95.06 366 ASN A N 1
ATOM 2943 C CA . ASN A 1 366 ? -3.454 13.132 28.780 1.00 95.06 366 ASN A CA 1
ATOM 2944 C C . ASN A 1 366 ? -4.238 12.590 27.559 1.00 95.06 366 ASN A C 1
ATOM 2946 O O . ASN A 1 366 ? -4.079 13.127 26.455 1.00 95.06 366 ASN A O 1
ATOM 2950 N N . PRO A 1 367 ? -5.150 11.605 27.722 1.00 95.94 367 PRO A N 1
ATOM 2951 C CA . PRO A 1 367 ? -5.942 11.066 26.612 1.00 95.94 367 PRO A CA 1
ATOM 2952 C C . PRO A 1 367 ? -6.705 12.129 25.808 1.00 95.94 367 PRO A C 1
ATOM 2954 O O . PRO A 1 367 ? -6.876 11.981 24.600 1.00 95.94 367 PRO A O 1
ATOM 2957 N N . VAL A 1 368 ? -7.118 13.235 26.438 1.00 96.94 368 VAL A N 1
ATOM 2958 C CA . VAL A 1 368 ? -7.771 14.363 25.752 1.00 96.94 368 VAL A CA 1
ATOM 2959 C C . VAL A 1 368 ? -6.828 15.020 24.741 1.00 96.94 368 VAL A C 1
ATOM 2961 O O . VAL A 1 368 ? -7.242 15.307 23.617 1.00 96.94 368 VAL A O 1
ATOM 2964 N N . ILE A 1 369 ? -5.553 15.213 25.094 1.00 97.44 369 ILE A N 1
ATOM 2965 C CA . ILE A 1 369 ? -4.540 15.781 24.190 1.00 97.44 369 ILE A CA 1
ATOM 2966 C C . ILE A 1 369 ? -4.325 14.845 22.998 1.00 97.44 369 ILE A C 1
ATOM 2968 O O . ILE A 1 369 ? -4.268 15.304 21.855 1.00 97.44 369 ILE A O 1
ATOM 2972 N N . LEU A 1 370 ? -4.290 13.533 23.239 1.00 97.69 370 LEU A N 1
ATOM 2973 C CA . LEU A 1 370 ? -4.176 12.528 22.184 1.00 97.69 370 LEU A CA 1
ATOM 2974 C C . LEU A 1 370 ? -5.387 12.538 21.240 1.00 97.69 370 LEU A C 1
ATOM 2976 O O . LEU A 1 370 ? -5.202 12.552 20.022 1.00 97.69 370 LEU A O 1
ATOM 2980 N N . TYR A 1 371 ? -6.616 12.615 21.759 1.00 98.25 371 TYR A N 1
ATOM 2981 C CA . TYR A 1 371 ? -7.815 12.749 20.924 1.00 98.25 371 TYR A CA 1
ATOM 2982 C C . TYR A 1 371 ? -7.795 14.023 20.077 1.00 98.25 371 TYR A C 1
ATOM 2984 O O . TYR A 1 371 ? -8.106 13.971 18.885 1.00 98.25 371 TYR A O 1
ATOM 2992 N N . LEU A 1 372 ? -7.372 15.156 20.645 1.00 98.44 372 LEU A N 1
ATOM 2993 C CA . LEU A 1 372 ? -7.206 16.407 19.900 1.00 98.44 372 LEU A CA 1
ATOM 2994 C C . LEU A 1 372 ? -6.101 16.301 18.837 1.00 98.44 372 LEU A C 1
ATOM 2996 O O . LEU A 1 372 ? -6.266 16.813 17.728 1.00 98.44 372 LEU A O 1
ATOM 3000 N N . GLY A 1 373 ? -5.002 15.603 19.131 1.00 98.12 373 GLY A N 1
ATOM 3001 C CA . GLY A 1 373 ? -3.963 15.267 18.156 1.00 98.12 373 GLY A CA 1
ATOM 3002 C C . GLY A 1 373 ? -4.514 14.429 17.000 1.00 98.12 373 GLY A C 1
ATOM 3003 O O . GLY A 1 373 ? -4.311 14.768 15.835 1.00 98.12 373 GLY A O 1
ATOM 3004 N N . GLY A 1 374 ? -5.301 13.396 17.308 1.00 98.50 374 GLY A N 1
ATOM 3005 C CA . GLY A 1 374 ? -5.997 12.593 16.305 1.00 98.50 374 GLY A CA 1
ATOM 3006 C C . GLY A 1 374 ? -6.994 13.410 15.470 1.00 98.50 374 GLY A C 1
ATOM 3007 O O . GLY A 1 374 ? -7.059 13.243 14.253 1.00 98.50 374 GLY A O 1
ATOM 3008 N N . CYS A 1 375 ? -7.710 14.362 16.085 1.00 98.56 375 CYS A N 1
ATOM 3009 C CA . CYS A 1 375 ? -8.592 15.292 15.371 1.00 98.56 375 CYS A CA 1
ATOM 3010 C C . CYS A 1 375 ? -7.823 16.128 14.343 1.00 98.56 375 CYS A C 1
ATOM 3012 O O . CYS A 1 375 ? -8.287 16.272 13.214 1.00 98.56 375 CYS A O 1
ATOM 3014 N N . LYS A 1 376 ? -6.648 16.664 14.704 1.00 98.69 376 LYS A N 1
ATOM 3015 C CA . LYS A 1 376 ? -5.806 17.434 13.771 1.00 98.69 376 LYS A CA 1
ATOM 3016 C C . LYS A 1 376 ? -5.427 16.599 12.550 1.00 98.69 376 LYS A C 1
ATOM 3018 O O . LYS A 1 376 ? -5.536 17.085 11.429 1.00 98.69 376 LYS A O 1
ATOM 3023 N N . HIS A 1 377 ? -5.062 15.337 12.756 1.00 98.81 377 HIS A N 1
ATOM 3024 C CA . HIS A 1 377 ? -4.728 14.423 11.670 1.00 98.81 377 HIS A CA 1
ATOM 3025 C C . HIS A 1 377 ? -5.922 14.112 10.758 1.00 98.81 377 HIS A C 1
ATOM 3027 O O . HIS A 1 377 ? -5.823 14.296 9.545 1.00 98.81 377 HIS A O 1
ATOM 3033 N N . PHE A 1 378 ? -7.080 13.725 11.305 1.00 98.81 378 PHE A N 1
ATOM 3034 C CA . PHE A 1 378 ? -8.269 13.484 10.476 1.00 98.81 378 PHE A CA 1
ATOM 3035 C C . PHE A 1 378 ? -8.749 14.750 9.754 1.00 98.81 378 PHE A C 1
ATOM 3037 O O . PHE A 1 378 ? -9.171 14.677 8.599 1.00 98.81 378 PHE A O 1
ATOM 3044 N N . GLN A 1 379 ? -8.626 15.921 10.387 1.00 98.69 379 GLN A N 1
ATOM 3045 C CA . GLN A 1 379 ? -8.915 17.201 9.745 1.00 98.69 379 GLN A CA 1
ATOM 3046 C C . GLN A 1 379 ? -7.940 17.488 8.598 1.00 98.69 379 GLN A C 1
ATOM 3048 O O . GLN A 1 379 ? -8.377 17.929 7.540 1.00 98.69 379 GLN A O 1
ATOM 3053 N N . GLN A 1 380 ? -6.645 17.211 8.764 1.00 98.62 380 GLN A N 1
ATOM 3054 C CA . GLN A 1 380 ? -5.659 17.383 7.698 1.00 98.62 380 GLN A CA 1
ATOM 3055 C C . GLN A 1 380 ? -5.930 16.435 6.523 1.00 98.62 380 GLN A C 1
ATOM 3057 O O . GLN A 1 380 ? -5.940 16.878 5.377 1.00 98.62 380 GLN A O 1
ATOM 3062 N N . ALA A 1 381 ? -6.213 15.155 6.794 1.00 98.62 381 ALA A N 1
ATOM 3063 C CA . ALA A 1 381 ? -6.597 14.186 5.765 1.00 98.62 381 ALA A CA 1
ATOM 3064 C C . ALA A 1 381 ? -7.836 14.660 4.988 1.00 98.62 381 ALA A C 1
ATOM 3066 O O . ALA A 1 381 ? -7.832 14.665 3.758 1.00 98.62 381 ALA A O 1
ATOM 3067 N N . ARG A 1 382 ? -8.864 15.135 5.704 1.00 98.38 382 ARG A N 1
ATOM 3068 C CA . ARG A 1 382 ? -10.067 15.728 5.112 1.00 98.38 382 ARG A CA 1
ATOM 3069 C C . ARG A 1 382 ? -9.733 16.927 4.222 1.00 98.38 382 ARG A C 1
ATOM 3071 O O . ARG A 1 382 ? -10.171 16.947 3.077 1.00 98.38 382 ARG A O 1
ATOM 3078 N N . SER A 1 383 ? -8.973 17.9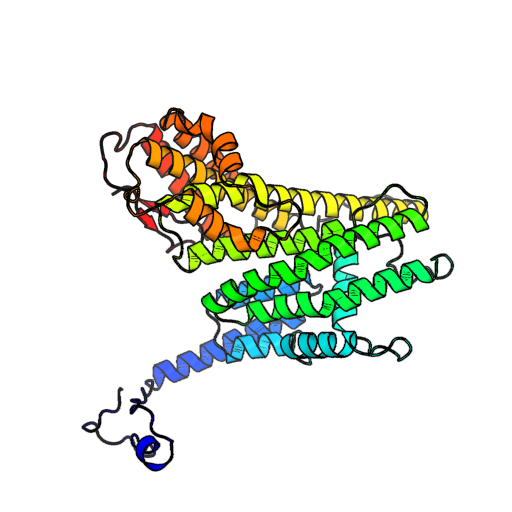01 4.726 1.00 98.44 383 SER A N 1
ATOM 3079 C CA . SER A 1 383 ? -8.612 19.106 3.969 1.00 98.44 383 SER A CA 1
ATOM 3080 C C . SER A 1 383 ? -7.881 18.756 2.673 1.00 98.44 383 SER A C 1
ATOM 3082 O O . SER A 1 383 ? -8.169 19.341 1.636 1.00 98.44 383 SER A O 1
ATOM 3084 N N . LEU A 1 384 ? -6.966 17.779 2.711 1.00 98.00 384 LEU A N 1
ATOM 3085 C CA . LEU A 1 384 ? -6.251 17.295 1.526 1.00 98.00 384 LEU A CA 1
ATOM 3086 C C . LEU A 1 384 ? -7.197 16.615 0.526 1.00 98.00 384 LEU A C 1
ATOM 3088 O O . LEU A 1 384 ? -7.135 16.917 -0.664 1.00 98.00 384 LEU A O 1
ATOM 3092 N N . LEU A 1 385 ? -8.099 15.747 0.994 1.00 97.81 385 LEU A N 1
ATOM 3093 C CA . LEU A 1 385 ? -9.097 15.083 0.146 1.00 97.81 385 LEU A CA 1
ATOM 3094 C C . LEU A 1 385 ? -10.045 16.088 -0.528 1.00 97.81 385 LEU A C 1
ATOM 3096 O O . LEU A 1 385 ? -10.352 15.934 -1.705 1.00 97.81 385 LEU A O 1
ATOM 3100 N N . GLU A 1 386 ? -10.457 17.145 0.178 1.00 96.94 386 GLU A N 1
ATOM 3101 C CA . GLU A 1 386 ? -11.334 18.201 -0.356 1.00 96.94 386 GLU A CA 1
ATOM 3102 C C . GLU A 1 386 ? -10.659 19.049 -1.455 1.00 96.94 386 GLU A C 1
ATOM 3104 O O . GLU A 1 386 ? -11.352 19.728 -2.210 1.00 96.94 386 GLU A O 1
ATOM 3109 N N . THR A 1 387 ? -9.329 18.975 -1.618 1.00 96.50 387 THR A N 1
ATOM 3110 C CA . THR A 1 387 ? -8.632 19.610 -2.756 1.00 96.50 387 THR A CA 1
ATOM 3111 C C . THR A 1 387 ? -8.764 18.837 -4.073 1.00 96.50 387 THR A C 1
ATOM 3113 O O . THR A 1 387 ? -8.447 19.376 -5.137 1.00 96.50 387 THR A O 1
ATOM 3116 N N . ILE A 1 388 ? -9.217 17.580 -4.032 1.00 93.94 388 ILE A N 1
ATOM 3117 C CA . ILE A 1 388 ? -9.360 16.731 -5.217 1.00 93.94 388 ILE A CA 1
ATOM 3118 C C . ILE A 1 388 ? -10.666 17.095 -5.928 1.00 93.94 388 ILE A C 1
ATOM 3120 O O . ILE A 1 388 ? -11.755 16.783 -5.458 1.00 93.94 388 ILE A O 1
ATOM 3124 N N . SER A 1 389 ? -10.555 17.740 -7.092 1.00 89.50 389 SER A N 1
ATOM 3125 C CA . SER A 1 389 ? -11.708 18.255 -7.846 1.00 89.50 389 SER A CA 1
ATOM 3126 C C . SER A 1 389 ? -12.608 17.172 -8.446 1.00 89.50 389 SER A C 1
ATOM 3128 O O . SER A 1 389 ? -13.802 17.400 -8.617 1.00 89.50 389 SER A O 1
ATOM 3130 N N . VAL A 1 390 ? -12.047 16.005 -8.772 1.00 90.50 390 VAL A N 1
ATOM 3131 C CA . VAL A 1 390 ? -12.781 14.851 -9.311 1.00 90.50 390 VAL A CA 1
ATOM 3132 C C . VAL A 1 390 ? -12.547 13.659 -8.379 1.00 90.50 390 VAL A C 1
ATOM 3134 O O . VAL A 1 390 ? -11.568 12.928 -8.565 1.00 90.50 390 VAL A O 1
ATOM 3137 N N . PRO A 1 391 ? -13.373 13.500 -7.328 1.00 90.81 391 PRO A N 1
ATOM 3138 C CA . PRO A 1 391 ? -13.234 12.400 -6.384 1.00 90.81 391 PRO A CA 1
ATOM 3139 C C . PRO A 1 391 ? -13.670 11.081 -7.031 1.00 90.81 391 PRO A C 1
ATOM 3141 O O . PRO A 1 391 ? -14.718 11.002 -7.670 1.00 90.81 391 PRO A O 1
ATOM 3144 N N . ASP A 1 392 ? -12.859 10.042 -6.853 1.00 92.38 392 ASP A N 1
ATOM 3145 C CA . ASP A 1 392 ? -13.256 8.660 -7.117 1.00 92.38 392 ASP A CA 1
ATOM 3146 C C . ASP A 1 392 ? -13.867 8.030 -5.848 1.00 92.38 392 ASP A C 1
ATOM 3148 O O . ASP A 1 392 ? -14.032 8.687 -4.810 1.00 92.38 392 ASP A O 1
ATOM 3152 N N . ASN A 1 393 ? -14.238 6.750 -5.931 1.00 92.50 393 ASN A N 1
ATOM 3153 C CA . ASN A 1 393 ? -14.824 6.027 -4.799 1.00 92.50 393 ASN A CA 1
ATOM 3154 C C . ASN A 1 393 ? -13.868 5.990 -3.599 1.00 92.50 393 ASN A C 1
ATOM 3156 O O . ASN A 1 393 ? -14.294 6.257 -2.482 1.00 92.50 393 ASN A O 1
ATOM 3160 N N . GLU A 1 394 ? -12.573 5.764 -3.839 1.00 93.44 394 GLU A N 1
ATOM 3161 C CA . GLU A 1 394 ? -11.547 5.743 -2.790 1.00 93.44 394 GLU A CA 1
ATOM 3162 C C . GLU A 1 394 ? -11.500 7.078 -2.027 1.00 93.44 394 GLU A C 1
ATOM 3164 O O . GLU A 1 394 ? -11.545 7.104 -0.798 1.00 93.44 394 GLU A O 1
ATOM 3169 N N . VAL A 1 395 ? -11.471 8.208 -2.744 1.00 96.50 395 VAL A N 1
ATOM 3170 C CA . VAL A 1 395 ? -11.503 9.547 -2.131 1.00 96.50 395 VAL A CA 1
ATOM 3171 C C . VAL A 1 395 ? -12.788 9.756 -1.330 1.00 96.50 395 VAL A C 1
ATOM 3173 O O . VAL A 1 395 ? -12.744 10.311 -0.231 1.00 96.50 395 VAL A O 1
ATOM 3176 N N . THR A 1 396 ? -13.925 9.297 -1.851 1.00 97.31 396 THR A N 1
ATOM 3177 C CA . THR A 1 396 ? -15.234 9.437 -1.196 1.00 97.31 396 THR A CA 1
ATOM 3178 C C . THR A 1 396 ? -15.304 8.635 0.107 1.00 97.31 396 THR A C 1
ATOM 3180 O O . THR A 1 396 ? -15.720 9.172 1.140 1.00 97.31 396 THR A O 1
ATOM 3183 N N . ASP A 1 397 ? -14.838 7.387 0.087 1.00 97.75 397 ASP A N 1
ATOM 3184 C CA . ASP A 1 397 ? -14.820 6.498 1.248 1.00 97.75 397 ASP A CA 1
ATOM 3185 C C . ASP A 1 397 ? -13.881 7.034 2.334 1.00 97.75 397 ASP A C 1
ATOM 3187 O O . ASP A 1 397 ? -14.278 7.174 3.495 1.00 97.75 397 ASP A O 1
ATOM 3191 N N . LEU A 1 398 ? -12.665 7.444 1.959 1.00 98.38 398 LEU A N 1
ATOM 3192 C CA . LEU A 1 398 ? -11.711 8.055 2.889 1.00 98.38 398 LEU A CA 1
ATOM 3193 C C . LEU A 1 398 ? -12.242 9.360 3.486 1.00 98.38 398 LEU A C 1
ATOM 3195 O O . LEU A 1 398 ? -12.062 9.604 4.680 1.00 98.38 398 LEU A O 1
ATOM 3199 N N . LEU A 1 399 ? -12.933 10.188 2.695 1.00 98.31 399 LEU A N 1
ATOM 3200 C CA . LEU A 1 399 ? -13.519 11.438 3.176 1.00 98.31 399 LEU A CA 1
ATOM 3201 C C . LEU A 1 399 ? -14.612 11.173 4.217 1.00 98.31 399 LEU A C 1
ATOM 3203 O O . LEU A 1 399 ? -14.675 11.870 5.234 1.00 98.31 399 LEU A O 1
ATOM 3207 N N . LYS A 1 400 ? -15.448 10.150 3.996 1.00 98.56 400 LYS A N 1
ATOM 3208 C CA . LYS A 1 400 ? -16.463 9.708 4.961 1.00 98.56 400 LYS A CA 1
ATOM 3209 C C . LYS A 1 400 ? -15.817 9.225 6.259 1.00 98.56 400 LYS A C 1
ATOM 3211 O O . LYS A 1 400 ? -16.243 9.649 7.337 1.00 98.56 400 LYS A O 1
ATOM 3216 N N . VAL A 1 401 ? -14.778 8.394 6.170 1.00 98.75 401 VAL A N 1
ATOM 3217 C CA . VAL A 1 401 ? -14.043 7.888 7.340 1.00 98.75 401 VAL A CA 1
ATOM 3218 C C . VAL A 1 401 ? -13.396 9.037 8.118 1.00 98.75 401 VAL A C 1
ATOM 3220 O O . VAL A 1 401 ? -13.620 9.157 9.322 1.00 98.75 401 VAL A O 1
ATOM 3223 N N . ALA A 1 402 ? -12.666 9.930 7.442 1.00 98.75 402 ALA A N 1
ATOM 3224 C CA . ALA A 1 402 ? -11.992 11.065 8.071 1.00 98.75 402 ALA A CA 1
ATOM 3225 C C . ALA A 1 402 ? -12.979 11.997 8.791 1.00 98.75 402 ALA A C 1
ATOM 3227 O O . ALA A 1 402 ? -12.761 12.354 9.948 1.00 98.75 402 ALA A O 1
ATOM 3228 N N . LYS A 1 403 ? -14.097 12.356 8.141 1.00 98.56 403 LYS A N 1
ATOM 3229 C CA . LYS A 1 403 ? -15.143 13.207 8.737 1.00 98.56 403 LYS A CA 1
ATOM 3230 C C . LYS A 1 403 ? -15.775 12.560 9.965 1.00 98.56 403 LYS A C 1
ATOM 3232 O O . LYS A 1 403 ? -15.939 13.224 10.985 1.00 98.56 403 LYS A O 1
ATOM 3237 N N . THR A 1 404 ? -16.111 11.277 9.872 1.00 98.56 404 THR A N 1
ATOM 3238 C CA . THR A 1 404 ? -16.779 10.559 10.964 1.00 98.56 404 THR A CA 1
ATOM 3239 C C . THR A 1 404 ? -15.847 10.416 12.163 1.00 98.56 404 THR A C 1
ATOM 3241 O O . THR A 1 404 ? -16.203 10.810 13.273 1.00 98.56 404 THR A O 1
ATOM 3244 N N . ASN A 1 405 ? -14.617 9.951 11.939 1.00 98.75 405 ASN A N 1
ATOM 3245 C CA . ASN A 1 405 ? -13.658 9.738 13.019 1.00 98.75 405 ASN A CA 1
ATOM 3246 C C . ASN A 1 405 ? -13.188 11.056 13.649 1.00 98.75 405 ASN A C 1
ATOM 3248 O O . ASN A 1 405 ? -12.991 11.106 14.861 1.00 98.75 405 ASN A O 1
ATOM 3252 N N . PHE A 1 406 ? -13.098 12.147 12.878 1.00 98.75 406 PHE A N 1
ATOM 3253 C CA . PHE A 1 406 ? -12.890 13.488 13.429 1.00 98.75 406 PHE A CA 1
ATOM 3254 C C . PHE A 1 406 ? -13.965 13.857 14.465 1.00 98.75 406 PHE A C 1
ATOM 3256 O O . PHE A 1 406 ? -13.635 14.297 15.566 1.00 98.75 406 PHE A O 1
ATOM 3263 N N . VAL A 1 407 ? -15.248 13.660 14.137 1.00 98.50 407 VAL A N 1
ATOM 3264 C CA . VAL A 1 407 ? -16.359 13.958 15.056 1.00 98.50 407 VAL A CA 1
ATOM 3265 C C . VAL A 1 407 ? -16.290 13.072 16.299 1.00 98.50 407 VAL A C 1
ATOM 3267 O O . VAL A 1 407 ? -16.412 13.581 17.411 1.00 98.50 407 VAL A O 1
ATOM 3270 N N . VAL A 1 408 ? -16.037 11.773 16.126 1.00 98.19 408 VAL A N 1
ATOM 3271 C CA . VAL A 1 408 ? -15.926 10.813 17.235 1.00 98.19 408 VAL A CA 1
ATOM 3272 C C . VAL A 1 408 ? -14.827 11.220 18.216 1.00 98.19 408 VAL A C 1
ATOM 3274 O O . VAL A 1 408 ? -15.081 11.306 19.418 1.00 98.19 408 VAL A O 1
ATOM 3277 N N . LEU A 1 409 ? -13.626 11.540 17.725 1.00 98.25 409 LEU A N 1
ATOM 3278 C CA . LEU A 1 409 ? -12.532 11.975 18.596 1.00 98.25 409 LEU A CA 1
ATOM 3279 C C . LEU A 1 409 ? -12.823 13.321 19.269 1.00 98.25 409 LEU A C 1
ATOM 3281 O O . LEU A 1 409 ? -12.462 13.512 20.429 1.00 98.25 409 LEU A O 1
ATOM 3285 N N . LYS A 1 410 ? -13.521 14.237 18.588 1.00 97.94 410 LYS A N 1
ATOM 3286 C CA . LYS A 1 410 ? -13.927 15.521 19.173 1.00 97.94 410 LYS A CA 1
ATOM 3287 C C . LYS A 1 410 ? -14.930 15.338 20.317 1.00 97.94 410 LYS A C 1
ATOM 3289 O O . LYS A 1 410 ? -14.819 16.026 21.328 1.00 97.94 410 LYS A O 1
ATOM 3294 N N . LEU A 1 411 ? -15.871 14.398 20.188 1.00 97.56 411 LEU A N 1
ATOM 3295 C CA . LEU A 1 411 ? -16.811 14.042 21.258 1.00 97.56 411 LEU A CA 1
ATOM 3296 C C . LEU A 1 411 ? -16.084 13.454 22.474 1.00 97.56 411 LEU A C 1
ATOM 3298 O O . LEU A 1 411 ? -16.346 13.869 23.602 1.00 97.56 411 LEU A O 1
ATOM 3302 N N . LEU A 1 412 ? -15.142 12.535 22.247 1.00 96.94 412 LEU A N 1
ATOM 3303 C CA . LEU A 1 412 ? -14.325 11.937 23.310 1.00 96.94 412 LEU A CA 1
ATOM 3304 C C . LEU A 1 412 ? -13.461 12.981 24.028 1.00 96.94 412 LEU A C 1
ATOM 3306 O O . LEU A 1 412 ? -13.402 12.991 25.256 1.00 96.94 412 LEU A O 1
ATOM 3310 N N . ALA A 1 413 ? -12.843 13.900 23.279 1.00 96.94 413 ALA A N 1
ATOM 3311 C CA . ALA A 1 413 ? -12.098 15.022 23.848 1.00 96.94 413 ALA A CA 1
ATOM 3312 C C . ALA A 1 413 ? -12.994 15.945 24.696 1.00 96.94 413 ALA A C 1
ATOM 3314 O O . ALA A 1 413 ? -12.539 16.484 25.700 1.00 96.94 413 ALA A O 1
ATOM 3315 N N . GLY A 1 414 ? -14.273 16.086 24.326 1.00 95.31 414 GLY A N 1
ATOM 3316 C CA . GLY A 1 414 ? -15.292 16.810 25.092 1.00 95.31 414 GLY A CA 1
ATOM 3317 C C . GLY A 1 414 ? -15.843 16.060 26.313 1.00 95.31 414 GLY A C 1
ATOM 3318 O O . GLY A 1 414 ? -16.737 16.576 26.976 1.00 95.31 414 GLY A O 1
ATOM 3319 N N . GLY A 1 415 ? -15.344 14.857 26.616 1.00 93.12 415 GLY A N 1
ATOM 3320 C CA . GLY A 1 415 ? -15.755 14.064 27.779 1.00 93.12 415 GLY A CA 1
ATOM 3321 C C . GLY A 1 415 ? -16.916 13.097 27.530 1.00 93.12 415 GLY A C 1
ATOM 3322 O O . GLY A 1 415 ? -17.369 12.437 28.466 1.00 93.12 415 GLY A O 1
ATOM 3323 N N . HIS A 1 416 ? -17.395 12.954 26.290 1.00 93.44 416 HIS A N 1
ATOM 3324 C CA . HIS A 1 416 ? -18.415 11.955 25.976 1.00 93.44 416 HIS A CA 1
ATOM 3325 C C . HIS A 1 416 ? -17.893 10.542 26.278 1.00 93.44 416 HIS A C 1
ATOM 3327 O O . HIS A 1 416 ? -16.803 10.176 25.840 1.00 93.44 416 HIS A O 1
ATOM 3333 N N . LYS A 1 417 ? -18.669 9.737 27.019 1.00 89.56 417 LYS A N 1
ATOM 3334 C CA . LYS A 1 417 ? -18.291 8.371 27.438 1.00 89.56 417 LYS A CA 1
ATOM 3335 C C . LYS A 1 417 ? -16.939 8.296 28.167 1.00 89.56 417 LYS A C 1
ATOM 3337 O O . LYS A 1 417 ? -16.239 7.285 28.058 1.00 89.56 417 LYS A O 1
ATOM 3342 N N . LYS A 1 418 ? -16.577 9.342 28.922 1.00 87.31 418 LYS A N 1
ATOM 3343 C CA . LYS A 1 418 ? -15.341 9.387 29.720 1.00 87.31 418 LYS A CA 1
ATOM 3344 C C . LYS A 1 418 ? -15.251 8.225 30.712 1.00 87.31 418 LYS A C 1
ATOM 3346 O O . LYS A 1 418 ? -14.208 7.587 30.777 1.00 87.31 418 LYS A O 1
ATOM 3351 N N . ASP A 1 419 ? -16.357 7.913 31.384 1.00 88.19 419 ASP A N 1
ATOM 3352 C CA . ASP A 1 419 ? -16.405 6.885 32.435 1.00 88.19 419 ASP A CA 1
ATOM 3353 C C . ASP A 1 419 ? -16.761 5.484 31.902 1.00 88.19 419 ASP A C 1
ATOM 3355 O O . ASP A 1 419 ? -16.777 4.510 32.648 1.00 88.19 419 ASP A O 1
ATOM 3359 N N . SER A 1 420 ? -17.047 5.358 30.600 1.00 89.56 420 SER A N 1
ATOM 3360 C CA . SER A 1 420 ? -17.355 4.063 29.984 1.00 89.56 420 SER A CA 1
ATOM 3361 C C . SER A 1 420 ? -16.082 3.258 29.734 1.00 89.56 420 SER A C 1
ATOM 3363 O O . SER A 1 420 ? -15.151 3.742 29.085 1.00 89.56 420 SER A O 1
ATOM 3365 N N . THR A 1 421 ? -16.082 1.999 30.159 1.00 85.31 421 THR A N 1
ATOM 3366 C CA . THR A 1 421 ? -15.035 1.008 29.865 1.00 85.31 421 THR A CA 1
ATOM 3367 C C . THR A 1 421 ? -15.358 0.148 28.642 1.00 85.31 421 THR A C 1
ATOM 3369 O O . THR A 1 421 ? -14.565 -0.716 28.271 1.00 85.31 421 THR A O 1
ATOM 3372 N N . VAL A 1 422 ? -16.507 0.378 27.995 1.00 91.19 422 VAL A N 1
ATOM 3373 C CA . VAL A 1 422 ? -16.916 -0.382 26.811 1.00 91.19 422 VAL A CA 1
ATOM 3374 C C . VAL A 1 422 ? -15.942 -0.086 25.659 1.00 91.19 422 VAL A C 1
ATOM 3376 O O . VAL A 1 422 ? -15.706 1.092 25.351 1.00 91.19 422 VAL A O 1
ATOM 3379 N N . PRO A 1 423 ? -15.352 -1.121 25.030 1.00 92.00 423 PRO A N 1
ATOM 3380 C CA . PRO A 1 423 ? -14.416 -0.933 23.933 1.00 92.00 423 PRO A CA 1
ATOM 3381 C C . PRO A 1 423 ? -15.109 -0.325 22.707 1.00 92.00 423 PRO A C 1
ATOM 3383 O O . PRO A 1 423 ? -16.257 -0.672 22.420 1.00 92.00 423 PRO A O 1
ATOM 3386 N N . PRO A 1 424 ? -14.430 0.556 21.950 1.00 95.25 424 PRO A N 1
ATOM 3387 C CA . PRO A 1 424 ? -14.948 1.007 20.669 1.00 95.25 424 PRO A CA 1
ATOM 3388 C C . PRO A 1 424 ? -14.951 -0.138 19.650 1.00 95.25 424 PRO A C 1
ATOM 3390 O O . PRO A 1 424 ? -14.054 -0.984 19.634 1.00 95.25 424 PRO A O 1
ATOM 3393 N N . GLU A 1 425 ? -15.931 -0.116 18.753 1.00 96.19 425 GLU A N 1
ATOM 3394 C CA . GLU A 1 425 ? -15.975 -0.995 17.587 1.00 96.19 425 GLU A CA 1
ATOM 3395 C C . GLU A 1 425 ? -15.294 -0.329 16.386 1.00 96.19 425 GLU A C 1
ATOM 3397 O O . GLU A 1 425 ? -15.368 0.889 16.196 1.00 96.19 425 GLU A O 1
ATOM 3402 N N . PHE A 1 426 ? -14.648 -1.141 15.550 1.00 97.19 426 PHE A N 1
ATOM 3403 C CA . PHE A 1 426 ? -13.941 -0.698 14.350 1.00 97.19 426 PHE A CA 1
ATOM 3404 C C . PHE A 1 426 ? -14.634 -1.268 13.108 1.00 97.19 426 PHE A C 1
ATOM 3406 O O . PHE A 1 426 ? -14.485 -2.442 12.783 1.00 97.19 426 PHE A O 1
ATOM 3413 N N . ASP A 1 427 ? -15.408 -0.431 12.417 1.00 97.31 427 ASP A N 1
ATOM 3414 C CA . ASP A 1 427 ? -16.216 -0.828 11.263 1.00 97.31 427 ASP A CA 1
ATOM 3415 C C . ASP A 1 427 ? -15.481 -0.596 9.933 1.00 97.31 427 ASP A C 1
ATOM 3417 O O . ASP A 1 427 ? -15.352 0.538 9.462 1.00 97.31 427 ASP A O 1
ATOM 3421 N N . PHE A 1 428 ? -15.038 -1.684 9.302 1.00 96.44 428 PHE A N 1
ATOM 3422 C CA . PHE A 1 428 ? -14.339 -1.687 8.011 1.00 96.44 428 PHE A CA 1
ATOM 3423 C C . PHE A 1 428 ? -15.271 -1.724 6.784 1.00 96.44 428 PHE A C 1
ATOM 3425 O O . PHE A 1 428 ? -14.788 -1.830 5.656 1.00 96.44 428 PHE A O 1
ATOM 3432 N N . SER A 1 429 ? -16.595 -1.619 6.960 1.00 95.44 429 SER A N 1
ATOM 3433 C CA . SER A 1 429 ? -17.564 -1.701 5.852 1.00 95.44 429 SER A CA 1
ATOM 3434 C C . SER A 1 429 ? -17.418 -0.589 4.809 1.00 95.44 429 SER A C 1
ATOM 3436 O O . SER A 1 429 ? -17.738 -0.808 3.643 1.00 95.44 429 SER A O 1
ATOM 3438 N N . VAL A 1 430 ? -16.928 0.590 5.211 1.00 96.75 430 VAL A N 1
ATOM 3439 C CA . VAL A 1 430 ? -16.685 1.725 4.304 1.00 96.75 430 VAL A CA 1
ATOM 3440 C C . VAL A 1 430 ? -15.307 1.641 3.657 1.00 96.75 430 VAL A C 1
ATOM 3442 O O . VAL A 1 430 ? -15.182 1.860 2.461 1.00 96.75 430 VAL A O 1
ATOM 3445 N N . HIS A 1 431 ? -14.264 1.325 4.427 1.00 96.31 431 HIS A N 1
ATOM 3446 C CA . HIS A 1 431 ? -12.909 1.232 3.899 1.00 96.31 431 HIS A CA 1
ATOM 3447 C C . HIS A 1 431 ? -12.137 0.081 4.548 1.00 96.31 431 HIS A C 1
ATOM 3449 O O . HIS A 1 431 ? -11.988 0.002 5.766 1.00 96.31 431 HIS A O 1
ATOM 3455 N N . ARG A 1 432 ? -11.555 -0.770 3.701 1.00 92.38 432 ARG A N 1
ATOM 3456 C CA . ARG A 1 432 ? -10.918 -2.045 4.073 1.00 92.38 432 ARG A CA 1
ATOM 3457 C C . ARG A 1 432 ? -9.703 -1.941 5.004 1.00 92.38 432 ARG A C 1
ATOM 3459 O O . ARG A 1 432 ? -9.339 -2.926 5.628 1.00 92.38 432 ARG A O 1
ATOM 3466 N N . HIS A 1 433 ? -9.049 -0.781 5.063 1.00 95.69 433 HIS A N 1
ATOM 3467 C CA . HIS A 1 433 ? -7.884 -0.560 5.934 1.00 95.69 433 HIS A CA 1
ATOM 3468 C C . HIS A 1 433 ? -8.116 0.498 7.021 1.00 95.69 433 HIS A C 1
ATOM 3470 O O . HIS A 1 433 ? -7.298 0.630 7.924 1.00 95.69 433 HIS A O 1
ATOM 3476 N N . PHE A 1 434 ? -9.186 1.291 6.920 1.00 98.06 434 PHE A N 1
ATOM 3477 C CA . PHE A 1 434 ? -9.392 2.469 7.768 1.00 98.06 434 PHE A CA 1
ATOM 3478 C C . PHE A 1 434 ? -10.825 2.440 8.303 1.00 98.06 434 PHE A C 1
ATOM 3480 O O . PHE A 1 434 ? -11.738 2.880 7.604 1.00 98.06 434 PHE A O 1
ATOM 3487 N N . PRO A 1 435 ? -11.028 1.901 9.511 1.00 97.88 435 PRO A N 1
ATOM 3488 C CA . PRO A 1 435 ? -12.358 1.654 10.047 1.00 97.88 435 PRO A CA 1
ATOM 3489 C C . PRO A 1 435 ? -13.031 2.912 10.601 1.00 97.88 435 PRO A C 1
ATOM 3491 O O . PRO A 1 435 ? -12.408 3.754 11.246 1.00 97.88 435 PRO A O 1
ATOM 3494 N N . ILE A 1 436 ? -14.350 3.008 10.468 1.00 98.56 436 ILE A N 1
ATOM 3495 C CA . ILE A 1 436 ? -15.111 3.979 11.258 1.00 98.56 436 ILE A CA 1
ATOM 3496 C C . ILE A 1 436 ? -15.097 3.534 12.724 1.00 98.56 436 ILE A C 1
ATOM 3498 O O . ILE A 1 436 ? -15.463 2.403 13.038 1.00 98.56 436 ILE A O 1
ATOM 3502 N N . ILE A 1 437 ? -14.686 4.434 13.617 1.00 98.38 437 ILE A N 1
ATOM 3503 C CA . ILE A 1 437 ? -14.703 4.208 15.063 1.00 98.38 437 ILE A CA 1
ATOM 3504 C C . ILE A 1 437 ? -16.137 4.413 15.551 1.00 98.38 437 ILE A C 1
ATOM 3506 O O . ILE A 1 437 ? -16.697 5.500 15.402 1.00 98.38 437 ILE A O 1
ATOM 3510 N N . LYS A 1 438 ? -16.730 3.389 16.162 1.00 96.44 438 LYS A N 1
ATOM 3511 C CA . LYS A 1 438 ? -18.063 3.457 16.769 1.00 96.44 438 LYS A CA 1
ATOM 3512 C C . LYS A 1 438 ? -17.950 3.362 18.283 1.00 96.44 438 LYS A C 1
ATOM 3514 O O . LYS A 1 438 ? -17.287 2.477 18.816 1.00 96.44 438 LYS A O 1
ATOM 3519 N N . LEU A 1 439 ? -18.605 4.288 18.978 1.00 91.81 439 LEU A N 1
ATOM 3520 C CA . LEU A 1 439 ? -18.681 4.273 20.435 1.00 91.81 439 LEU A CA 1
ATOM 3521 C C . LEU A 1 439 ? -19.940 3.516 20.854 1.00 91.81 439 LEU A C 1
ATOM 3523 O O . LEU A 1 439 ? -21.036 4.043 20.660 1.00 91.81 439 LEU A O 1
ATOM 3527 N N . VAL A 1 440 ? -19.778 2.339 21.460 1.00 80.31 440 VAL A N 1
ATOM 3528 C CA . VAL A 1 440 ? -20.877 1.499 21.979 1.00 80.31 440 VAL A CA 1
ATOM 3529 C C . VAL A 1 440 ? -21.376 1.993 23.320 1.00 80.31 440 VAL A C 1
ATOM 3531 O O . VAL A 1 440 ? -20.527 2.432 24.136 1.00 80.31 440 VAL A O 1
#

Sequence (440 aa):
MCITADSPNPIGFEPMINQRLLPPTFPRYTRIKPRAEALQYFDELVTRLRHAWKITSATNFHTALDFFMEFSRQRACILSRSALQLLYLSPSPASTASMAQAAANTPAGQQRPQHVFMDILRESVKSFVNPPNVSMKAAVGTNPPTREFVENFLTRCIRPFAVLVQVCGHNRARQRDKLALLLDDFAALQDEAESVDALVSGAAGTVLRPYFTTWILYHVLRVMIAYLLSGLELELYSVHEYHYIFWYLYEFLYGWLVSALGRADGLAGEVRKSDAKKSGARKLKKRTRPYAREGLMCQVMQNMCGGYYKALVAFKLQGKIRQPQSEFDNEAVRYKHRFAPLSVLTPPQVHYHEFLELTQPLQYENPVILYLGGCKHFQQARSLLETISVPDNEVTDLLKVAKTNFVVLKLLAGGHKKDSTVPPEFDFSVHRHFPIIKLV

Secondary structure (DSSP, 8-state):
-B--TTSPPPTT--TTHHHHHSSS------BPPPHHHHHHHHHHHHHHHHHHHGGGG--SHHHHHHHHHHHHHTT--HHHHHHHHHHHSSS-HHHHHHHHHHHHTSPTTS-----HHHHHHHHHHHHHT--TT--TT--S---HHHHHHHHHHHHHHHHHHHHHHHHHTS-HHHHHHHHHHHHHHHHHHHHHHHHHHHHHHHHTT-----HHHHHHHHHHHHHHHHHHHHHHHTT-S-GGGHHHHHHHIIIIIHHHHHHHHHHHHHHHHHHHHHHHHHTT------PPPTTHHHHHHHHHHHHHHHHHHHHHHHHHHTT-SPPPPTTS--HHHHHHHHHGGGTTSSSPPPPHHHHHHHHGGGGSS-HHHHHHHHHHHHHHHHHHHHT-SS--HHHHHHHHHHHHHHHHHHHHHTTTTTT--PPPEEETTS-TTSPEEE--